Protein AF-0000000067690964 (afdb_homodimer)

Radius of gyration: 31.53 Å; Cα contacts (8 Å, |Δi|>4): 1264; chains: 2; bounding box: 75×97×74 Å

InterPro domains:
  IPR000719 Protein kinase domain [PF00069] (4-280)
  IPR000719 Protein kinase domain [PS50011] (4-281)
  IPR000719 Protein kinase domain [SM00220] (4-281)
  IPR011009 Protein kinase-like domain superfamily [SSF56112] (2-288)
  IPR017441 Protein kinase, ATP binding site [PS00107] (10-33)
  IPR050494 Serine/threonine and dual-specificity kinase [PTHR24058] (2-281)

Organism: Oreochromis niloticus (NCBI:txid8128)

Sequence (774 aa):
MNSYRIISVIGEGTYGTVAKCVKMADRKIVAIKMMKDQDQKDPFKNQELAALQKLKACNSSKYNIVEWYQAFTVCGHLCLEFEFLEKSLLDLLEERFCEPLSLKAIRPIVIQIAVALSHLKSIGTIHADLKLENIMLVKNPQEPYRIKIIDFGLACETSAAEVGSYIQSRPYRSPEIILGLPFTEAIDIWSLGCIAVSLYTGSLLYPGKTEYAMLRYITETQGELPEKMLNCGQETAKYFRREVKNLKCDILMFVEMVKHLLHLDPQKRMTPNQVLDHAFAKLTHLAWMRQSSSYVESCYEHINYLKTKKKETSGHSLHTSRTESPHKPTSDTRQSAQRNFPPSAAERKKLVIPHTLSLSLLFSISPFSILSFHHPPDRSRQMAAPPMNSYRIISVIGEGTYGTVAKCVKMADRKIVAIKMMKDQDQKDPFKNQELAALQKLKACNSSKYNIVEWYQAFTVCGHLCLEFEFLEKSLLDLLEERFCEPLSLKAIRPIVIQIAVALSHLKSIGTIHADLKLENIMLVKNPQEPYRIKIIDFGLACETSAAEVGSYIQSRPYRSPEIILGLPFTEAIDIWSLGCIAVSLYTGSLLYPGKTEYAMLRYITETQGELPEKMLNCGQETAKYFRREVKNLKCDILMFVEMVKHLLHLDPQKRMTPNQVLDHAFAKLTHLAWMRQSSSYVESCYEHINYLKTKKKETSGHSLHTSRTESPHKPTSDTRQSAQRNFPPSAAERKKLVIPHTLSLSLLFSISPFSILSFHHPPDRSRQMAAPP

Nearest PDB structures (foldseek):
  7ncf-assembly1_A  TM=8.180E-01  e=4.319E-29  Homo sapiens
  7o7i-assembly1_A  TM=7.848E-01  e=1.175E-27  Homo sapiens
  8c3q-assembly1_A  TM=8.113E-01  e=1.046E-22  Homo sapiens
  8p04-assembly1_A  TM=7.583E-01  e=5.268E-20  Homo sapiens
  3llt-assembly1_A  TM=7.882E-01  e=1.088E-18  Plasmodium falciparum 3D7

Structure (mmCIF, N/CA/C/O backbone):
data_AF-0000000067690964-model_v1
#
loop_
_entity.id
_entity.type
_entity.pdbx_description
1 polymer 'Protein kinase domain-containing protein'
#
loop_
_atom_site.group_PDB
_atom_site.id
_atom_site.type_symbol
_atom_site.label_atom_id
_atom_site.label_alt_id
_atom_site.label_comp_id
_atom_site.label_asym_id
_atom_site.label_entity_id
_atom_site.label_seq_id
_atom_site.pdbx_PDB_ins_code
_atom_site.Cartn_x
_atom_site.Cartn_y
_atom_site.Cartn_z
_atom_site.occupancy
_atom_site.B_iso_or_equiv
_atom_site.auth_seq_id
_atom_site.auth_comp_id
_atom_site.auth_asym_id
_atom_site.auth_atom_id
_atom_site.pdbx_PDB_model_num
ATOM 1 N N . MET A 1 1 ? 4.125 33.594 41.062 1 49.94 1 MET A N 1
ATOM 2 C CA . MET A 1 1 ? 4.574 32.312 40.531 1 49.94 1 MET A CA 1
ATOM 3 C C . MET A 1 1 ? 3.393 31.469 40.062 1 49.94 1 MET A C 1
ATOM 5 O O . MET A 1 1 ? 2.408 31.312 40.781 1 49.94 1 MET A O 1
ATOM 9 N N . ASN A 1 2 ? 3.164 31.328 38.719 1 68.31 2 ASN A N 1
ATOM 10 C CA . ASN A 1 2 ? 2.023 30.562 38.25 1 68.31 2 ASN A CA 1
ATOM 11 C C . ASN A 1 2 ? 2.057 29.125 38.75 1 68.31 2 ASN A C 1
ATOM 13 O O . ASN A 1 2 ? 3.111 28.484 38.781 1 68.31 2 ASN A O 1
ATOM 17 N N . SER A 1 3 ? 1.023 28.859 39.625 1 81.5 3 SER A N 1
ATOM 18 C CA . SER A 1 3 ? 0.893 27.5 40.156 1 81.5 3 SER A CA 1
ATOM 19 C C . SER A 1 3 ? 0.013 26.625 39.281 1 81.5 3 SER A C 1
ATOM 21 O O . SER A 1 3 ? -1.049 27.062 38.812 1 81.5 3 SER A O 1
ATOM 23 N N . TYR A 1 4 ? 0.639 25.5 38.938 1 89.12 4 TYR A N 1
ATOM 24 C CA . TYR A 1 4 ? -0.062 24.547 38.094 1 89.12 4 TYR A CA 1
ATOM 25 C C . TYR A 1 4 ? -0.188 23.188 38.781 1 89.12 4 TYR A C 1
ATOM 27 O O . TYR A 1 4 ? 0.672 22.797 39.562 1 89.12 4 TYR A O 1
ATOM 35 N N . ARG A 1 5 ? -1.249 22.531 38.625 1 87.38 5 ARG A N 1
ATOM 36 C CA . ARG A 1 5 ? -1.402 21.125 38.969 1 87.38 5 ARG A CA 1
ATOM 37 C C . ARG A 1 5 ? -1.435 20.25 37.719 1 87.38 5 ARG A C 1
ATOM 39 O O . ARG A 1 5 ? -2.232 20.484 36.812 1 87.38 5 ARG A O 1
ATOM 46 N N . ILE A 1 6 ? -0.626 19.281 37.719 1 87.62 6 ILE A N 1
ATOM 47 C CA . ILE A 1 6 ? -0.563 18.375 36.594 1 87.62 6 ILE A CA 1
ATOM 48 C C . ILE A 1 6 ? -1.696 17.344 36.688 1 87.62 6 ILE A C 1
ATOM 50 O O . ILE A 1 6 ? -1.856 16.688 37.688 1 87.62 6 ILE A O 1
ATOM 54 N N . ILE A 1 7 ? -2.469 17.281 35.75 1 88.19 7 ILE A N 1
ATOM 55 C CA . ILE A 1 7 ? -3.553 16.312 35.688 1 88.19 7 ILE A CA 1
ATOM 56 C C . ILE A 1 7 ? -3.049 15.016 35.062 1 88.19 7 ILE A C 1
ATOM 58 O O . ILE A 1 7 ? -3.242 13.93 35.625 1 88.19 7 ILE A O 1
ATOM 62 N N . SER A 1 8 ? -2.367 15.125 33.844 1 87.38 8 SER A N 1
ATOM 63 C CA . SER A 1 8 ? -1.836 13.961 33.156 1 87.38 8 SER A CA 1
ATOM 64 C C . SER A 1 8 ? -0.786 14.359 32.125 1 87.38 8 SER A C 1
ATOM 66 O O . SER A 1 8 ? -0.799 15.484 31.625 1 87.38 8 SER A O 1
ATOM 68 N N . VAL A 1 9 ? 0.035 13.398 31.812 1 87.06 9 VAL A N 1
ATOM 69 C CA . VAL A 1 9 ? 0.976 13.562 30.703 1 87.06 9 VAL A CA 1
ATOM 70 C C . VAL A 1 9 ? 0.317 13.125 29.406 1 87.06 9 VAL A C 1
ATOM 72 O O . VAL A 1 9 ? -0.203 12.008 29.297 1 87.06 9 VAL A O 1
ATOM 75 N N . ILE A 1 10 ? 0.329 14 28.422 1 88.62 10 ILE A N 1
ATOM 76 C CA . ILE A 1 10 ? -0.445 13.695 27.219 1 88.62 10 ILE A CA 1
ATOM 77 C C . ILE A 1 10 ? 0.498 13.469 26.031 1 88.62 10 ILE A C 1
ATOM 79 O O . ILE A 1 10 ? 0.072 13.016 24.969 1 88.62 10 ILE A O 1
ATOM 83 N N . GLY A 1 11 ? 1.713 13.789 26.172 1 86.19 11 GLY A N 1
ATOM 84 C CA . GLY A 1 11 ? 2.67 13.555 25.109 1 86.19 11 GLY A CA 1
ATOM 85 C C . GLY A 1 11 ? 4.109 13.57 25.578 1 86.19 11 GLY A C 1
ATOM 86 O O . GLY A 1 11 ? 4.469 14.344 26.469 1 86.19 11 GLY A O 1
ATOM 87 N N . GLU A 1 12 ? 4.871 12.617 25.016 1 81.5 12 GLU A N 1
ATOM 88 C CA . GLU A 1 12 ? 6.312 12.578 25.25 1 81.5 12 GLU A CA 1
ATOM 89 C C . GLU A 1 12 ? 7.074 12.43 23.938 1 81.5 12 GLU A C 1
ATOM 91 O O . GLU A 1 12 ? 6.746 11.57 23.109 1 81.5 12 GLU A O 1
ATOM 96 N N . GLY A 1 13 ? 7.879 13.406 23.688 1 74.06 13 GLY A N 1
ATOM 97 C CA . GLY A 1 13 ? 8.641 13.32 22.453 1 74.06 13 GLY A CA 1
ATOM 98 C C . GLY A 1 13 ? 10.109 13.672 22.625 1 74.06 13 GLY A C 1
ATOM 99 O O . GLY A 1 13 ? 10.586 13.797 23.75 1 74.06 13 GLY A O 1
ATOM 100 N N . THR A 1 14 ? 10.836 13.758 21.484 1 71.12 14 THR A N 1
ATOM 101 C CA . THR A 1 14 ? 12.266 14.008 21.406 1 71.12 14 THR A CA 1
ATOM 102 C C . THR A 1 14 ? 12.617 15.336 22.078 1 71.12 14 THR A C 1
ATOM 104 O O . THR A 1 14 ? 13.664 15.453 22.719 1 71.12 14 THR A O 1
ATOM 107 N N . TYR A 1 15 ? 11.664 16.234 22.094 1 74.5 15 TYR A N 1
ATOM 108 C CA . TYR A 1 15 ? 12.039 17.594 22.484 1 74.5 15 TYR A CA 1
ATOM 109 C C . TYR A 1 15 ? 11.414 17.969 23.812 1 74.5 15 TYR A C 1
ATOM 111 O O . TYR A 1 15 ? 11.766 19 24.406 1 74.5 15 TYR A O 1
ATOM 119 N N . GLY A 1 16 ? 10.438 17.172 24.266 1 81.5 16 GLY A N 1
ATOM 120 C CA . GLY A 1 16 ? 9.859 17.5 25.547 1 81.5 16 GLY A CA 1
ATOM 121 C C . GLY A 1 16 ? 8.625 16.688 25.875 1 81.5 16 GLY A C 1
ATOM 122 O O . GLY A 1 16 ? 8.297 15.734 25.172 1 81.5 16 GLY A O 1
ATOM 123 N N . THR A 1 17 ? 8.133 17.062 27.031 1 87.88 17 THR A N 1
ATOM 124 C CA . THR A 1 17 ? 6.93 16.406 27.531 1 87.88 17 THR A CA 1
ATOM 125 C C . THR A 1 17 ? 5.777 17.406 27.625 1 87.88 17 THR A C 1
ATOM 127 O O . THR A 1 17 ? 5.973 18.547 28.031 1 87.88 17 THR A O 1
ATOM 130 N N . VAL A 1 18 ? 4.648 16.969 27.203 1 92.19 18 VAL A N 1
ATOM 131 C CA . VAL A 1 18 ? 3.467 17.828 27.281 1 92.19 18 VAL A CA 1
ATOM 132 C C . VAL A 1 18 ? 2.488 17.266 28.312 1 92.19 18 VAL A C 1
ATOM 134 O O . VAL A 1 18 ? 2.213 16.062 28.328 1 92.19 18 VAL A O 1
ATOM 137 N N . ALA A 1 19 ? 1.979 18.156 29.188 1 92 19 ALA A N 1
ATOM 138 C CA . ALA A 1 19 ? 1.049 17.734 30.234 1 92 19 ALA A CA 1
ATOM 139 C C . ALA A 1 19 ? -0.217 18.594 30.203 1 92 19 ALA A C 1
ATOM 141 O O . ALA A 1 19 ? -0.168 19.781 29.891 1 92 19 ALA A O 1
ATOM 142 N N . LYS A 1 20 ? -1.295 17.891 30.5 1 93.5 20 LYS A N 1
ATOM 143 C CA . LYS A 1 20 ? -2.533 18.594 30.844 1 93.5 20 LYS A CA 1
ATOM 144 C C . LYS A 1 20 ? -2.494 19.125 32.281 1 93.5 20 LYS A C 1
ATOM 146 O O . LYS A 1 20 ? -2.258 18.359 33.219 1 93.5 20 LYS A O 1
ATOM 151 N N . CYS A 1 21 ? -2.715 20.438 32.406 1 92.19 21 CYS A N 1
ATOM 152 C CA . CYS A 1 21 ? -2.598 21.047 33.719 1 92.19 21 CYS A CA 1
ATOM 153 C C . CYS A 1 21 ? -3.797 21.953 34 1 92.19 21 CYS A C 1
ATOM 155 O O . CYS A 1 21 ? -4.5 22.375 33.094 1 92.19 21 CYS A O 1
ATOM 157 N N . VAL A 1 22 ? -3.99 22.141 35.25 1 91.88 22 VAL A N 1
ATOM 158 C CA . VAL A 1 22 ? -4.941 23.156 35.719 1 91.88 22 VAL A CA 1
ATOM 159 C C . VAL A 1 22 ? -4.191 24.328 36.344 1 91.88 22 VAL A C 1
ATOM 161 O O . VAL A 1 22 ? -3.326 24.141 37.188 1 91.88 22 VAL A O 1
ATOM 164 N N . LYS A 1 23 ? -4.492 25.484 35.75 1 89.75 23 LYS A N 1
ATOM 165 C CA . LYS A 1 23 ? -3.947 26.688 36.375 1 89.75 23 LYS A CA 1
ATOM 166 C C . LYS A 1 23 ? -4.684 27.031 37.656 1 89.75 23 LYS A C 1
ATOM 168 O O . LYS A 1 23 ? -5.895 27.266 37.656 1 89.75 23 LYS A O 1
ATOM 173 N N . MET A 1 24 ? -3.971 27.188 38.688 1 86.88 24 MET A N 1
ATOM 174 C CA . MET A 1 24 ? -4.59 27.312 40 1 86.88 24 MET A CA 1
ATOM 175 C C . MET A 1 24 ? -5.254 28.672 40.156 1 86.88 24 MET A C 1
ATOM 177 O O . MET A 1 24 ? -6.258 28.797 40.875 1 86.88 24 MET A O 1
ATOM 181 N N . ALA A 1 25 ? -4.688 29.594 39.562 1 86.94 25 ALA A N 1
ATOM 182 C CA . ALA A 1 25 ? -5.176 30.969 39.719 1 86.94 25 ALA A CA 1
ATOM 183 C C . ALA A 1 25 ? -6.602 31.094 39.188 1 86.94 25 ALA A C 1
ATOM 185 O O . ALA A 1 25 ? -7.434 31.766 39.781 1 86.94 25 ALA A O 1
ATOM 186 N N . ASP A 1 26 ? -7.035 30.469 38.062 1 91 26 ASP A N 1
ATOM 187 C CA . ASP A 1 26 ? -8.352 30.641 37.469 1 91 26 ASP A CA 1
ATOM 188 C C . ASP A 1 26 ? -8.984 29.297 37.094 1 91 26 ASP A C 1
ATOM 190 O O . ASP A 1 26 ? -10.062 29.25 36.5 1 91 26 ASP A O 1
ATOM 194 N N . ARG A 1 27 ? -8.32 28.234 37.406 1 90.75 27 ARG A N 1
ATOM 195 C CA . ARG A 1 27 ? -8.805 26.875 37.25 1 90.75 27 ARG A CA 1
ATOM 196 C C . ARG A 1 27 ? -8.953 26.531 35.75 1 90.75 27 ARG A C 1
ATOM 198 O O . ARG A 1 27 ? -9.688 25.609 35.406 1 90.75 27 ARG A O 1
ATOM 205 N N . LYS A 1 28 ? -8.367 27.281 34.969 1 93.88 28 LYS A N 1
ATOM 206 C CA . LYS A 1 28 ? -8.375 27 33.531 1 93.88 28 LYS A CA 1
ATOM 207 C C . LYS A 1 28 ? -7.496 25.797 33.219 1 93.88 28 LYS A C 1
ATOM 209 O O . LYS A 1 28 ? -6.402 25.641 33.781 1 93.88 28 LYS A O 1
ATOM 214 N N . ILE A 1 29 ? -8.023 24.953 32.312 1 94.94 29 ILE A N 1
ATOM 215 C CA . ILE A 1 29 ? -7.238 23.812 31.844 1 94.94 29 ILE A CA 1
ATOM 216 C C . ILE A 1 29 ? -6.309 24.25 30.719 1 94.94 29 ILE A C 1
ATOM 218 O O . ILE A 1 29 ? -6.742 24.891 29.75 1 94.94 29 ILE A O 1
ATOM 222 N N . VAL A 1 30 ? -5.023 23.922 30.922 1 95.62 30 VAL A N 1
ATOM 223 C CA . VAL A 1 30 ? -4.02 24.328 29.938 1 95.62 30 VAL A CA 1
ATOM 224 C C . VAL A 1 30 ? -3.105 23.156 29.609 1 95.62 30 VAL A C 1
ATOM 226 O O . VAL A 1 30 ? -3.121 22.141 30.297 1 95.62 30 VAL A O 1
ATOM 229 N N . ALA A 1 31 ? -2.43 23.25 28.469 1 95.88 31 ALA A N 1
ATOM 230 C CA . ALA A 1 31 ? -1.354 22.328 28.109 1 95.88 31 ALA A CA 1
ATOM 231 C C . ALA A 1 31 ? 0.014 22.969 28.344 1 95.88 31 ALA A C 1
ATOM 233 O O . ALA A 1 31 ? 0.261 24.094 27.906 1 95.88 31 ALA A O 1
ATOM 234 N N . ILE A 1 32 ? 0.903 22.25 29.016 1 93 32 ILE A N 1
ATOM 235 C CA . ILE A 1 32 ? 2.244 22.766 29.281 1 93 32 ILE A CA 1
ATOM 236 C C . ILE A 1 32 ? 3.281 21.828 28.656 1 93 32 ILE A C 1
ATOM 238 O O . ILE A 1 32 ? 3.32 20.641 28.953 1 93 32 ILE A O 1
ATOM 242 N N . LYS A 1 33 ? 4.039 22.359 27.734 1 91.81 33 LYS A N 1
ATOM 243 C CA . LYS A 1 33 ? 5.18 21.656 27.172 1 91.81 33 LYS A CA 1
ATOM 244 C C . LYS A 1 33 ? 6.461 21.969 27.938 1 91.81 33 LYS A C 1
ATOM 246 O O . LYS A 1 33 ? 6.898 23.109 27.984 1 91.81 33 LYS A O 1
ATOM 251 N N . MET A 1 34 ? 7.035 20.953 28.562 1 88.56 34 MET A N 1
ATOM 252 C CA . MET A 1 34 ? 8.312 21.094 29.25 1 88.56 34 MET A CA 1
ATOM 253 C C . MET A 1 34 ? 9.469 20.625 28.359 1 88.56 34 MET A C 1
ATOM 255 O O . MET A 1 34 ? 9.539 19.453 28 1 88.56 34 MET A O 1
ATOM 259 N N . MET A 1 35 ? 10.312 21.5 28.031 1 86.38 35 MET A N 1
ATOM 260 C CA . MET A 1 35 ? 11.414 21.203 27.109 1 86.38 35 MET A CA 1
ATOM 261 C C . MET A 1 35 ? 12.516 20.438 27.844 1 86.38 35 MET A C 1
ATOM 263 O O . MET A 1 35 ? 12.812 20.719 29 1 86.38 35 MET A O 1
ATOM 267 N N . LYS A 1 36 ? 12.977 19.297 27.188 1 76.94 36 LYS A N 1
ATOM 268 C CA . LYS A 1 36 ? 14.07 18.531 27.766 1 76.94 36 LYS A CA 1
ATOM 269 C C . LYS A 1 36 ? 15.367 19.344 27.781 1 76.94 36 LYS A C 1
ATOM 271 O O . LYS A 1 36 ? 15.555 20.234 26.938 1 76.94 36 LYS A O 1
ATOM 276 N N . ASP A 1 37 ? 16.156 19.266 29.047 1 61.53 37 ASP A N 1
ATOM 277 C CA . ASP A 1 37 ? 17.359 20.031 29.406 1 61.53 37 ASP A CA 1
ATOM 278 C C . ASP A 1 37 ? 18.422 19.938 28.328 1 61.53 37 ASP A C 1
ATOM 280 O O . ASP A 1 37 ? 19.625 20 28.625 1 61.53 37 ASP A O 1
ATOM 284 N N . GLN A 1 38 ? 18.188 19.938 27.078 1 54.72 38 GLN A N 1
ATOM 285 C CA . GLN A 1 38 ? 19.547 20.031 26.531 1 54.72 38 GLN A CA 1
ATOM 286 C C . GLN A 1 38 ? 20.156 21.391 26.812 1 54.72 38 GLN A C 1
ATOM 288 O O . GLN A 1 38 ? 19.469 22.328 27.188 1 54.72 38 GLN A O 1
ATOM 293 N N . ASP A 1 39 ? 21.422 21.562 26.578 1 51 39 ASP A N 1
ATOM 294 C CA . ASP A 1 39 ? 22.219 22.766 26.734 1 51 39 ASP A CA 1
ATOM 295 C C . ASP A 1 39 ? 21.469 24 26.234 1 51 39 ASP A C 1
ATOM 297 O O . ASP A 1 39 ? 20.734 23.922 25.25 1 51 39 ASP A O 1
ATOM 301 N N . GLN A 1 40 ? 21.172 25 27.156 1 48.81 40 GLN A N 1
ATOM 302 C CA . GLN A 1 40 ? 20.625 26.312 26.812 1 48.81 40 GLN A CA 1
ATOM 303 C C . GLN A 1 40 ? 20.906 26.656 25.344 1 48.81 40 GLN A C 1
ATOM 305 O O . GLN A 1 40 ? 20.266 27.547 24.781 1 48.81 40 GLN A O 1
ATOM 310 N N . LYS A 1 41 ? 21.922 26.078 24.797 1 49.06 41 LYS A N 1
ATOM 311 C CA . LYS A 1 41 ? 22.422 26.406 23.453 1 49.06 41 LYS A CA 1
ATOM 312 C C . LYS A 1 41 ? 21.719 25.578 22.391 1 49.06 41 LYS A C 1
ATOM 314 O O . LYS A 1 41 ? 22.203 25.484 21.25 1 49.06 41 LYS A O 1
ATOM 319 N N . ASP A 1 42 ? 20.609 25.078 22.781 1 60.28 42 ASP A N 1
ATOM 320 C CA . ASP A 1 42 ? 20 24.203 21.781 1 60.28 42 ASP A CA 1
ATOM 321 C C . ASP A 1 42 ? 19.234 25.016 20.75 1 60.28 42 ASP A C 1
ATOM 323 O O . ASP A 1 42 ? 18.25 25.688 21.078 1 60.28 42 ASP A O 1
ATOM 327 N N . PRO A 1 43 ? 19.734 25.172 19.547 1 61.41 43 PRO A N 1
ATOM 328 C CA . PRO A 1 43 ? 19.172 25.969 18.453 1 61.41 43 PRO A CA 1
ATOM 329 C C . PRO A 1 43 ? 17.688 25.672 18.234 1 61.41 43 PRO A C 1
ATOM 331 O O . PRO A 1 43 ? 16.922 26.562 17.844 1 61.41 43 PRO A O 1
ATOM 334 N N . PHE A 1 44 ? 17.172 24.625 18.719 1 61.47 44 PHE A N 1
ATOM 335 C CA . PHE A 1 44 ? 15.789 24.234 18.453 1 61.47 44 PHE A CA 1
ATOM 336 C C . PHE A 1 44 ? 14.836 24.938 19.406 1 61.47 44 PHE A C 1
ATOM 338 O O . PHE A 1 44 ? 13.742 25.359 19.016 1 61.47 44 PHE A O 1
ATOM 345 N N . LYS A 1 45 ? 15.32 25.141 20.641 1 64.38 45 LYS A N 1
ATOM 346 C CA . LYS A 1 45 ? 14.5 25.828 21.641 1 64.38 45 LYS A CA 1
ATOM 347 C C . LYS A 1 45 ? 14.234 27.266 21.25 1 64.38 45 LYS A C 1
ATOM 349 O O . LYS A 1 45 ? 13.102 27.75 21.344 1 64.38 45 LYS A O 1
ATOM 354 N N . ASN A 1 46 ? 15.242 27.781 20.797 1 74.88 46 ASN A N 1
ATOM 355 C CA . ASN A 1 46 ? 15.156 29.188 20.422 1 74.88 46 ASN A CA 1
ATOM 356 C C . ASN A 1 46 ? 14.312 29.375 19.156 1 74.88 46 ASN A C 1
ATOM 358 O O . ASN A 1 46 ? 13.57 30.359 19.047 1 74.88 46 ASN A O 1
ATOM 362 N N . GLN A 1 47 ? 14.352 28.391 18.391 1 81.44 47 GLN A N 1
ATOM 363 C CA . GLN A 1 47 ? 13.602 28.5 17.141 1 81.44 47 GLN A CA 1
ATOM 364 C C . GLN A 1 47 ? 12.094 28.391 17.406 1 81.44 47 GLN A C 1
ATOM 366 O O . GLN A 1 47 ? 11.305 29.125 16.812 1 81.44 47 GLN A O 1
ATOM 371 N N . GLU A 1 48 ? 11.742 27.516 18.312 1 84.75 48 GLU A N 1
ATOM 372 C CA . GLU A 1 48 ? 10.32 27.375 18.641 1 84.75 48 GLU A CA 1
ATOM 373 C C . GLU A 1 48 ? 9.766 28.641 19.266 1 84.75 48 GLU A C 1
ATOM 375 O O . GLU A 1 48 ? 8.688 29.109 18.906 1 84.75 48 GLU A O 1
ATOM 380 N N . LEU A 1 49 ? 10.547 29.188 20.203 1 85.19 49 LEU A N 1
ATOM 381 C CA . LEU A 1 49 ? 10.117 30.406 20.875 1 85.19 49 LEU A CA 1
ATOM 382 C C . LEU A 1 49 ? 9.992 31.547 19.875 1 85.19 49 LEU A C 1
ATOM 384 O O . LEU A 1 49 ? 9.055 32.344 19.953 1 85.19 49 LEU A O 1
ATOM 388 N N . ALA A 1 50 ? 10.93 31.641 18.984 1 85.44 50 ALA A N 1
ATOM 389 C CA . ALA A 1 50 ? 10.898 32.688 17.969 1 85.44 50 ALA A CA 1
ATOM 390 C C . ALA A 1 50 ? 9.664 32.562 17.094 1 85.44 50 ALA A C 1
ATOM 392 O O . ALA A 1 50 ? 9.008 33.562 16.766 1 85.44 50 ALA A O 1
ATOM 393 N N . ALA A 1 51 ? 9.398 31.344 16.734 1 88.12 51 ALA A N 1
ATOM 394 C CA . ALA A 1 51 ? 8.219 31.109 15.922 1 88.12 51 ALA A CA 1
ATOM 395 C C . ALA A 1 51 ? 6.941 31.484 16.672 1 88.12 51 ALA A C 1
ATOM 397 O O . ALA A 1 51 ? 6.055 32.125 16.109 1 88.12 51 ALA A O 1
ATOM 398 N N . LEU A 1 52 ? 6.898 31.141 17.922 1 89.81 52 LEU A N 1
ATOM 399 C CA . LEU A 1 52 ? 5.719 31.422 18.734 1 89.81 52 LEU A CA 1
ATOM 400 C C . LEU A 1 52 ? 5.531 32.906 18.922 1 89.81 52 LEU A C 1
ATOM 402 O O . LEU A 1 52 ? 4.402 33.406 18.922 1 89.81 52 LEU A O 1
ATOM 406 N N . GLN A 1 53 ? 6.594 33.594 19.094 1 88.88 53 GLN A N 1
ATOM 407 C CA . GLN A 1 53 ? 6.52 35.031 19.25 1 88.88 53 GLN A CA 1
ATOM 408 C C . GLN A 1 53 ? 5.961 35.688 18 1 88.88 53 GLN A C 1
ATOM 410 O O . GLN A 1 53 ? 5.145 36.625 18.078 1 88.88 53 GLN A O 1
ATOM 415 N N . LYS A 1 54 ? 6.352 35.219 16.891 1 88.06 54 LYS A N 1
ATOM 416 C CA . LYS A 1 54 ? 5.844 35.75 15.625 1 88.06 54 LYS A CA 1
ATOM 417 C C . LYS A 1 54 ? 4.348 35.469 15.484 1 88.06 54 LYS A C 1
ATOM 419 O O . LYS A 1 54 ? 3.6 36.344 15.008 1 88.06 54 LYS A O 1
ATOM 424 N N . LEU A 1 55 ? 3.965 34.344 15.953 1 88.38 55 LEU A N 1
ATOM 425 C CA . LEU A 1 55 ? 2.57 33.938 15.82 1 88.38 55 LEU A CA 1
ATOM 426 C C . LEU A 1 55 ? 1.683 34.719 16.797 1 88.38 55 LEU A C 1
ATOM 428 O O . LEU A 1 55 ? 0.541 35.031 16.469 1 88.38 55 LEU A O 1
ATOM 432 N N . LYS A 1 56 ? 2.172 34.938 17.953 1 85.88 56 LYS A N 1
ATOM 433 C CA . LYS A 1 56 ? 1.414 35.656 18.969 1 85.88 56 LYS A CA 1
ATOM 434 C C . LYS A 1 56 ? 1.049 37.062 18.5 1 85.88 56 LYS A C 1
ATOM 436 O O . LYS A 1 56 ? -0.003 37.594 18.859 1 85.88 56 LYS A O 1
ATOM 441 N N . ALA A 1 57 ? 1.915 37.562 17.734 1 82.31 57 ALA A N 1
ATOM 442 C CA . ALA A 1 57 ? 1.684 38.906 17.234 1 82.31 57 ALA A CA 1
ATOM 443 C C . ALA A 1 57 ? 0.475 38.938 16.297 1 82.31 57 ALA A C 1
ATOM 445 O O . ALA A 1 57 ? -0.107 40 16.062 1 82.31 57 ALA A O 1
ATOM 446 N N . CYS A 1 58 ? 0.129 37.75 15.961 1 79.44 58 CYS A N 1
ATOM 447 C CA . CYS A 1 58 ? -1.019 37.594 15.07 1 79.44 58 CYS A CA 1
ATOM 448 C C . CYS A 1 58 ? -2.178 36.906 15.773 1 79.44 58 CYS A C 1
ATOM 450 O O . CYS A 1 58 ? -2.016 36.375 16.875 1 79.44 58 CYS A O 1
ATOM 452 N N . ASN A 1 59 ? -3.438 37.219 15.5 1 80.31 59 ASN A N 1
ATOM 453 C CA . ASN A 1 59 ? -4.574 36.469 16.031 1 80.31 59 ASN A CA 1
ATOM 454 C C . ASN A 1 59 ? -4.5 34.969 15.648 1 80.31 59 ASN A C 1
ATOM 456 O O . ASN A 1 59 ? -4.941 34.594 14.562 1 80.31 59 ASN A O 1
ATOM 460 N N . SER A 1 60 ? -3.98 34.094 16.578 1 84.69 60 SER A N 1
ATOM 461 C CA . SER A 1 60 ? -3.713 32.688 16.281 1 84.69 60 SER A CA 1
ATOM 462 C C . SER A 1 60 ? -4.996 31.938 15.945 1 84.69 60 SER A C 1
ATOM 464 O O . SER A 1 60 ? -5.004 31.078 15.062 1 84.69 60 SER A O 1
ATOM 466 N N . SER A 1 61 ? -6.016 32.281 16.594 1 86.38 61 SER A N 1
ATOM 467 C CA . SER A 1 61 ? -7.285 31.594 16.375 1 86.38 61 SER A CA 1
ATOM 468 C C . SER A 1 61 ? -7.82 31.859 14.961 1 86.38 61 SER A C 1
ATOM 470 O O . SER A 1 61 ? -8.398 30.969 14.344 1 86.38 61 SER A O 1
ATOM 472 N N . LYS A 1 62 ? -7.582 33.062 14.562 1 89.19 62 LYS A N 1
ATOM 473 C CA . LYS A 1 62 ? -8.023 33.438 13.227 1 89.19 62 LYS A CA 1
ATOM 474 C C . LYS A 1 62 ? -7.367 32.562 12.164 1 89.19 62 LYS A C 1
ATOM 476 O O . LYS A 1 62 ? -7.977 32.281 11.125 1 89.19 62 LYS A O 1
ATOM 481 N N . TYR A 1 63 ? -6.223 32.156 12.438 1 94.12 63 TYR A N 1
ATOM 482 C CA . TYR A 1 63 ? -5.469 31.422 11.414 1 94.12 63 TYR A CA 1
ATOM 483 C C . TYR A 1 63 ? -5.355 29.953 11.758 1 94.12 63 TYR A C 1
ATOM 485 O O . TYR A 1 63 ? -4.492 29.234 11.234 1 94.12 63 TYR A O 1
ATOM 493 N N . ASN A 1 64 ? -6.184 29.484 12.633 1 96.06 64 ASN A N 1
ATOM 494 C CA . ASN A 1 64 ? -6.27 28.062 12.984 1 96.06 64 ASN A CA 1
ATOM 495 C C . ASN A 1 64 ? -4.969 27.562 13.594 1 96.06 64 ASN A C 1
ATOM 497 O O . ASN A 1 64 ? -4.512 26.453 13.266 1 96.06 64 ASN A O 1
ATOM 501 N N . ILE A 1 65 ? -4.355 28.375 14.438 1 96.31 65 ILE A N 1
ATOM 502 C CA . ILE A 1 65 ? -3.127 28.031 15.148 1 96.31 65 ILE A CA 1
ATOM 503 C C . ILE A 1 65 ? -3.381 28.047 16.656 1 96.31 65 ILE A C 1
ATOM 505 O O . ILE A 1 65 ? -4.125 28.891 17.156 1 96.31 65 ILE A O 1
ATOM 509 N N . VAL A 1 66 ? -2.814 27.188 17.375 1 96.31 66 VAL A N 1
ATOM 510 C CA . VAL A 1 66 ? -2.994 27.047 18.812 1 96.31 66 VAL A CA 1
ATOM 511 C C . VAL A 1 66 ? -2.613 28.359 19.516 1 96.31 66 VAL A C 1
ATOM 513 O O . VAL A 1 66 ? -1.657 29.031 19.109 1 96.31 66 VAL A O 1
ATOM 516 N N . GLU A 1 67 ? -3.295 28.656 20.531 1 94.62 67 GLU A N 1
ATOM 517 C CA . GLU A 1 67 ? -2.992 29.859 21.297 1 94.62 67 GLU A CA 1
ATOM 518 C C . GLU A 1 67 ? -1.863 29.594 22.297 1 94.62 67 GLU A C 1
ATOM 520 O O . GLU A 1 67 ? -1.956 28.703 23.141 1 94.62 67 GLU A O 1
ATOM 525 N N . TRP A 1 68 ? -0.851 30.359 22.156 1 93.88 68 TRP A N 1
ATOM 526 C CA . TRP A 1 68 ? 0.253 30.359 23.109 1 93.88 68 TRP A CA 1
ATOM 527 C C . TRP A 1 68 ? 0.061 31.453 24.156 1 93.88 68 TRP A C 1
ATOM 529 O O . TRP A 1 68 ? -0.097 32.625 23.812 1 93.88 68 TRP A O 1
ATOM 539 N N . TYR A 1 69 ? 0.125 31.078 25.406 1 92.56 69 TYR A N 1
ATOM 540 C CA . TYR A 1 69 ? -0.177 32.031 26.469 1 92.56 69 TYR A CA 1
ATOM 541 C C . TYR A 1 69 ? 1.1 32.656 27.016 1 92.56 69 TYR A C 1
ATOM 543 O O . TYR A 1 69 ? 1.214 33.875 27.109 1 92.56 69 TYR A O 1
ATOM 551 N N . GLN A 1 70 ? 2.045 31.812 27.391 1 91.19 70 GLN A N 1
ATOM 552 C CA . GLN A 1 70 ? 3.254 32.344 28 1 91.19 70 GLN A CA 1
ATOM 553 C C . GLN A 1 70 ? 4.348 31.297 28.094 1 91.19 70 GLN A C 1
ATOM 555 O O . GLN A 1 70 ? 4.082 30.109 27.906 1 91.19 70 GLN A O 1
ATOM 560 N N . ALA A 1 71 ? 5.559 31.812 28.297 1 90.56 71 ALA A N 1
ATOM 561 C CA . ALA A 1 71 ? 6.719 30.984 28.594 1 90.56 71 ALA A CA 1
ATOM 562 C C . ALA A 1 71 ? 7.258 31.266 29.984 1 90.56 71 ALA A C 1
ATOM 564 O O . ALA A 1 71 ? 7.219 32.406 30.453 1 90.56 71 ALA A O 1
ATOM 565 N N . PHE A 1 72 ? 7.711 30.203 30.688 1 86.5 72 PHE A N 1
ATOM 566 C CA . PHE A 1 72 ? 8.344 30.375 32 1 86.5 72 PHE A CA 1
ATOM 567 C C . PHE A 1 72 ? 9.336 29.234 32.25 1 86.5 72 PHE A C 1
ATOM 569 O O . PHE A 1 72 ? 9.375 28.25 31.516 1 86.5 72 PHE A O 1
ATOM 576 N N . THR A 1 73 ? 10.164 29.438 33.219 1 84.12 73 THR A N 1
ATOM 577 C CA . THR A 1 73 ? 11.18 28.438 33.531 1 84.12 73 THR A CA 1
ATOM 578 C C . THR A 1 73 ? 10.891 27.797 34.906 1 84.12 73 THR A C 1
ATOM 580 O O . THR A 1 73 ? 10.523 28.5 35.844 1 84.12 73 THR A O 1
ATOM 583 N N . VAL A 1 74 ? 10.891 26.5 34.938 1 79.31 74 VAL A N 1
ATOM 584 C CA . VAL A 1 74 ? 10.766 25.734 36.188 1 79.31 74 VAL A CA 1
ATOM 585 C C . VAL A 1 74 ? 11.969 24.812 36.344 1 79.31 74 VAL A C 1
ATOM 587 O O . VAL A 1 74 ? 12.234 23.969 35.5 1 79.31 74 VAL A O 1
ATOM 590 N N . CYS A 1 75 ? 12.727 25.031 37.469 1 77.81 75 CYS A N 1
ATOM 591 C CA . CYS A 1 75 ? 13.898 24.203 37.75 1 77.81 75 CYS A CA 1
ATOM 592 C C . CYS A 1 75 ? 14.828 24.125 36.562 1 77.81 75 CYS A C 1
ATOM 594 O O . CYS A 1 75 ? 15.289 23.047 36.188 1 77.81 75 CYS A O 1
ATOM 596 N N . GLY A 1 76 ? 14.961 25.188 35.781 1 77.75 76 GLY A N 1
ATOM 597 C CA . GLY A 1 76 ? 15.906 25.281 34.688 1 77.75 76 GLY A CA 1
ATOM 598 C C . GLY A 1 76 ? 15.32 24.828 33.344 1 77.75 76 GLY A C 1
ATOM 599 O O . GLY A 1 76 ? 15.977 24.922 32.312 1 77.75 76 GLY A O 1
ATOM 600 N N . HIS A 1 77 ? 14.125 24.328 33.438 1 82.44 77 HIS A N 1
ATOM 601 C CA . HIS A 1 77 ? 13.5 23.859 32.188 1 82.44 77 HIS A CA 1
ATOM 602 C C . HIS A 1 77 ? 12.539 24.906 31.641 1 82.44 77 HIS A C 1
ATOM 604 O O . HIS A 1 77 ? 11.727 25.469 32.375 1 82.44 77 HIS A O 1
ATOM 610 N N . LEU A 1 78 ? 12.68 25.172 30.375 1 85.56 78 LEU A N 1
ATOM 611 C CA . LEU A 1 78 ? 11.742 26.062 29.703 1 85.56 78 LEU A CA 1
ATOM 612 C C . LEU A 1 78 ? 10.383 25.391 29.531 1 85.56 78 LEU A C 1
ATOM 614 O O . LEU A 1 78 ? 10.312 24.234 29.094 1 85.56 78 LEU A O 1
ATOM 618 N N . CYS A 1 79 ? 9.352 26.078 29.984 1 89.25 79 CYS A N 1
ATOM 619 C CA . CYS A 1 79 ? 7.98 25.594 29.875 1 89.25 79 CYS A CA 1
ATOM 620 C C . CYS A 1 79 ? 7.148 26.531 29 1 89.25 79 CYS A C 1
ATOM 622 O O . CYS A 1 79 ? 7.242 27.75 29.125 1 89.25 79 CYS A O 1
ATOM 624 N N . LEU A 1 80 ? 6.406 25.984 28.094 1 92.19 80 LEU A N 1
ATOM 625 C CA . LEU A 1 80 ? 5.508 26.734 27.234 1 92.19 80 LEU A CA 1
ATOM 626 C C . LEU A 1 80 ? 4.051 26.391 27.531 1 92.19 80 LEU A C 1
ATOM 628 O O . LEU A 1 80 ? 3.662 25.219 27.531 1 92.19 80 LEU A O 1
ATOM 632 N N . GLU A 1 81 ? 3.275 27.422 27.812 1 92.19 81 GLU A N 1
ATOM 633 C CA . GLU A 1 81 ? 1.865 27.25 28.156 1 92.19 81 GLU A CA 1
ATOM 634 C C . GLU A 1 81 ? 0.971 27.531 26.953 1 92.19 81 GLU A C 1
ATOM 636 O O . GLU A 1 81 ? 1.057 28.594 26.328 1 92.19 81 GLU A O 1
ATOM 641 N N . PHE A 1 82 ? 0.059 26.516 26.656 1 95.31 82 PHE A N 1
ATOM 642 C CA . PHE A 1 82 ? -0.853 26.625 25.531 1 95.31 82 PHE A CA 1
ATOM 643 C C . PHE A 1 82 ? -2.289 26.359 25.953 1 95.31 82 PHE A C 1
ATOM 645 O O . PHE A 1 82 ? -2.525 25.812 27.047 1 95.31 82 PHE A O 1
ATOM 652 N N . GLU A 1 83 ? -3.275 26.828 25.078 1 95.5 83 GLU A N 1
ATOM 653 C CA . GLU A 1 83 ? -4.629 26.297 25.219 1 95.5 83 GLU A CA 1
ATOM 654 C C . GLU A 1 83 ? -4.633 24.766 25.141 1 95.5 83 GLU A C 1
ATOM 656 O O . GLU A 1 83 ? -3.826 24.188 24.422 1 95.5 83 GLU A O 1
ATOM 661 N N . PHE A 1 84 ? -5.504 24.234 25.891 1 95.75 84 PHE A N 1
ATOM 662 C CA . PHE A 1 84 ? -5.609 22.781 25.859 1 95.75 84 PHE A CA 1
ATOM 663 C C . PHE A 1 84 ? -6.602 22.328 24.812 1 95.75 84 PHE A C 1
ATOM 665 O O . PHE A 1 84 ? -7.738 22.797 24.766 1 95.75 84 PHE A O 1
ATOM 672 N N . LEU A 1 85 ? -6.156 21.438 23.875 1 95.25 85 LEU A N 1
ATOM 673 C CA . LEU A 1 85 ? -6.973 20.797 22.859 1 95.25 85 LEU A CA 1
ATOM 674 C C . LEU A 1 85 ? -6.973 19.281 23.047 1 95.25 85 LEU A C 1
ATOM 676 O O . LEU A 1 85 ? -5.914 18.672 23.188 1 95.25 85 LEU A O 1
ATOM 680 N N . GLU A 1 86 ? -7.992 18.656 22.969 1 90.88 86 GLU A N 1
ATOM 681 C CA . GLU A 1 86 ? -8.141 17.312 23.516 1 90.88 86 GLU A CA 1
ATOM 682 C C . GLU A 1 86 ? -7.812 16.25 22.469 1 90.88 86 GLU A C 1
ATOM 684 O O . GLU A 1 86 ? -7.129 15.273 22.766 1 90.88 86 GLU A O 1
ATOM 689 N N . LYS A 1 87 ? -8.289 16.438 21.25 1 95.12 87 LYS A N 1
ATOM 690 C CA . LYS A 1 87 ? -8.234 15.336 20.297 1 95.12 87 LYS A CA 1
ATOM 691 C C . LYS A 1 87 ? -7.539 15.758 19 1 95.12 87 LYS A C 1
ATOM 693 O O . LYS A 1 87 ? -7.871 16.797 18.422 1 95.12 87 LYS A O 1
ATOM 698 N N . SER A 1 88 ? -6.559 14.945 18.625 1 96.25 88 SER A N 1
ATOM 699 C CA . SER A 1 88 ? -5.91 15.164 17.344 1 96.25 88 SER A CA 1
ATOM 700 C C . SER A 1 88 ? -6.66 14.445 16.219 1 96.25 88 SER A C 1
ATOM 702 O O . SER A 1 88 ? -7.562 13.648 16.469 1 96.25 88 SER A O 1
ATOM 704 N N . LEU A 1 89 ? -6.297 14.773 14.953 1 96.81 89 LEU A N 1
ATOM 705 C CA . LEU A 1 89 ? -6.855 14.047 13.812 1 96.81 89 LEU A CA 1
ATOM 706 C C . LEU A 1 89 ? -6.457 12.578 13.859 1 96.81 89 LEU A C 1
ATOM 708 O O . LEU A 1 89 ? -7.215 11.711 13.414 1 96.81 89 LEU A O 1
ATOM 712 N N . LEU A 1 90 ? -5.262 12.32 14.359 1 94.38 90 LEU A N 1
ATOM 713 C CA . LEU A 1 90 ? -4.883 10.922 14.523 1 94.38 90 LEU A CA 1
ATOM 714 C C . LEU A 1 90 ? -5.816 10.211 15.5 1 94.38 90 LEU A C 1
ATOM 716 O O . LEU A 1 90 ? -6.27 9.102 15.234 1 94.38 90 LEU A O 1
ATOM 720 N N . ASP A 1 91 ? -6.102 10.828 16.609 1 93.81 91 ASP A N 1
ATOM 721 C CA . ASP A 1 91 ? -7.051 10.289 17.578 1 93.81 91 ASP A CA 1
ATOM 722 C C . ASP A 1 91 ? -8.406 10.016 16.938 1 93.81 91 ASP A C 1
ATOM 724 O O . ASP A 1 91 ? -9.031 8.984 17.188 1 93.81 91 ASP A O 1
ATOM 728 N N . LEU A 1 92 ? -8.828 10.969 16.172 1 93.06 92 LEU A N 1
ATOM 729 C CA . LEU A 1 92 ? -10.109 10.836 15.477 1 93.06 92 LEU A CA 1
ATOM 730 C C . LEU A 1 92 ? -10.125 9.578 14.609 1 93.06 92 LEU A C 1
ATOM 732 O O . LEU A 1 92 ? -11.07 8.797 14.664 1 93.06 92 LEU A O 1
ATOM 736 N N . LEU A 1 93 ? -9.086 9.43 13.773 1 88.38 93 LEU A N 1
ATOM 737 C CA . LEU A 1 93 ? -9 8.273 12.898 1 88.38 93 LEU A CA 1
ATOM 738 C C . LEU A 1 93 ? -9 6.977 13.703 1 88.38 93 LEU A C 1
ATOM 740 O O . LEU A 1 93 ? -9.672 6.012 13.336 1 88.38 93 LEU A O 1
ATOM 744 N N . GLU A 1 94 ? -8.234 6.984 14.75 1 86.38 94 GLU A N 1
ATOM 745 C CA . GLU A 1 94 ? -8.148 5.797 15.586 1 86.38 94 GLU A CA 1
ATOM 746 C C . GLU A 1 94 ? -9.5 5.461 16.219 1 86.38 94 GLU A C 1
ATOM 748 O O . GLU A 1 94 ? -9.875 4.293 16.297 1 86.38 94 GLU A O 1
ATOM 753 N N . GLU A 1 95 ? -10.148 6.414 16.656 1 87.94 95 GLU A N 1
ATOM 754 C CA . GLU A 1 95 ? -11.469 6.223 17.25 1 87.94 95 GLU A CA 1
ATOM 755 C C . GLU A 1 95 ? -12.445 5.637 16.234 1 87.94 95 GLU A C 1
ATOM 757 O O . GLU A 1 95 ? -13.391 4.934 16.594 1 87.94 95 GLU A O 1
ATOM 762 N N . ARG A 1 96 ? -12.195 5.957 14.984 1 81.5 96 ARG A N 1
ATOM 763 C CA . ARG A 1 96 ? -13.055 5.48 13.898 1 81.5 96 ARG A CA 1
ATOM 764 C C . ARG A 1 96 ? -12.539 4.16 13.336 1 81.5 96 ARG A C 1
ATOM 766 O O . ARG A 1 96 ? -12.922 3.758 12.234 1 81.5 96 ARG A O 1
ATOM 773 N N . PHE A 1 97 ? -11.539 3.623 14.008 1 77.12 97 PHE A N 1
ATOM 774 C CA . PHE A 1 97 ? -10.945 2.357 13.594 1 77.12 97 PHE A CA 1
ATOM 775 C C . PHE A 1 97 ? -10.367 2.467 12.188 1 77.12 97 PHE A C 1
ATOM 777 O O . PHE A 1 97 ? -10.516 1.551 11.375 1 77.12 97 PHE A O 1
ATOM 784 N N . CYS A 1 98 ? -9.93 3.674 11.898 1 74.44 98 CYS A N 1
ATOM 785 C CA . CYS A 1 98 ? -9.219 3.963 10.656 1 74.44 98 CYS A CA 1
ATOM 786 C C . CYS A 1 98 ? -10.156 3.863 9.453 1 74.44 98 CYS A C 1
ATOM 788 O O . CYS A 1 98 ? -9.719 3.545 8.344 1 74.44 98 CYS A O 1
ATOM 790 N N . GLU A 1 99 ? -11.367 4.082 9.758 1 73.81 99 GLU A N 1
ATOM 791 C CA . GLU A 1 99 ? -12.312 4.227 8.656 1 73.81 99 GLU A CA 1
ATOM 792 C C . GLU A 1 99 ? -12.133 5.566 7.945 1 73.81 99 GLU A C 1
ATOM 794 O O . GLU A 1 99 ? -11.898 6.59 8.594 1 73.81 99 GLU A O 1
ATOM 799 N N . PRO A 1 100 ? -12.266 5.543 6.664 1 77.12 100 PRO A N 1
ATOM 800 C CA . PRO A 1 100 ? -12.109 6.77 5.879 1 77.12 100 PRO A CA 1
ATOM 801 C C . PRO A 1 100 ? -13.125 7.848 6.25 1 77.12 100 PRO A C 1
ATOM 803 O O . PRO A 1 100 ? -14.242 7.527 6.676 1 77.12 100 PRO A O 1
ATOM 806 N N . LEU A 1 101 ? -12.75 9.094 6.199 1 85.5 101 LEU A N 1
ATOM 807 C CA . LEU A 1 101 ? -13.656 10.227 6.34 1 85.5 101 LEU A CA 1
ATOM 808 C C . LEU A 1 101 ? -14.258 10.609 4.992 1 85.5 101 LEU A C 1
ATOM 810 O O . LEU A 1 101 ? -13.664 10.359 3.945 1 85.5 101 LEU A O 1
ATOM 814 N N . SER A 1 102 ? -15.43 11.156 5.004 1 85.12 102 SER A N 1
ATOM 815 C CA . SER A 1 102 ? -16.062 11.672 3.791 1 85.12 102 SER A CA 1
ATOM 816 C C . SER A 1 102 ? -15.359 12.945 3.311 1 85.12 102 SER A C 1
ATOM 818 O O . SER A 1 102 ? -14.727 13.648 4.102 1 85.12 102 SER A O 1
ATOM 820 N N . LEU A 1 103 ? -15.484 13.305 2.057 1 89.19 103 LEU A N 1
ATOM 821 C CA . LEU A 1 103 ? -14.906 14.531 1.517 1 89.19 103 LEU A CA 1
ATOM 822 C C . LEU A 1 103 ? -15.547 15.758 2.152 1 89.19 103 LEU A C 1
ATOM 824 O O . LEU A 1 103 ? -14.898 16.797 2.293 1 89.19 103 LEU A O 1
ATOM 828 N N . LYS A 1 104 ? -16.781 15.633 2.566 1 89.62 104 LYS A N 1
ATOM 829 C CA . LYS A 1 104 ? -17.453 16.703 3.293 1 89.62 104 LYS A CA 1
ATOM 830 C C . LYS A 1 104 ? -16.719 17.031 4.586 1 89.62 104 LYS A C 1
ATOM 832 O O . LYS A 1 104 ? -16.609 18.203 4.965 1 89.62 104 LYS A O 1
ATOM 837 N N . ALA A 1 105 ? -16.219 16.047 5.199 1 93.31 105 ALA A N 1
ATOM 838 C CA . ALA A 1 105 ? -15.477 16.219 6.445 1 93.31 105 ALA A CA 1
ATOM 839 C C . ALA A 1 105 ? -14.039 16.656 6.176 1 93.31 105 ALA A C 1
ATOM 841 O O . ALA A 1 105 ? -13.484 17.469 6.91 1 93.31 105 ALA A O 1
ATOM 842 N N . ILE A 1 106 ? -13.461 16.188 5.145 1 94.94 106 ILE A N 1
ATOM 843 C CA . ILE A 1 106 ? -12.062 16.422 4.828 1 94.94 106 ILE A CA 1
ATOM 844 C C . ILE A 1 106 ? -11.883 17.859 4.324 1 94.94 106 ILE A C 1
ATOM 846 O O . ILE A 1 106 ? -10.883 18.516 4.645 1 94.94 106 ILE A O 1
ATOM 850 N N . ARG A 1 107 ? -12.789 18.312 3.607 1 95.38 107 ARG A N 1
ATOM 851 C CA . ARG A 1 107 ? -12.695 19.594 2.898 1 95.38 107 ARG A CA 1
ATOM 852 C C . ARG A 1 107 ? -12.445 20.734 3.869 1 95.38 107 ARG A C 1
ATOM 854 O O . ARG A 1 107 ? -11.484 21.5 3.711 1 95.38 107 ARG A O 1
ATOM 861 N N . PRO A 1 108 ? -13.281 20.844 4.871 1 96.44 108 PRO A N 1
ATOM 862 C CA . PRO A 1 108 ? -13.016 21.953 5.801 1 96.44 108 PRO A CA 1
ATOM 863 C C . PRO A 1 108 ? -11.664 21.828 6.5 1 96.44 108 PRO A C 1
ATOM 865 O O . PRO A 1 108 ? -11.039 22.844 6.824 1 96.44 108 PRO A O 1
ATOM 868 N N . ILE A 1 109 ? -11.195 20.656 6.777 1 96.88 109 ILE A N 1
ATOM 869 C CA . ILE A 1 109 ? -9.898 20.438 7.406 1 96.88 109 ILE A CA 1
ATOM 870 C C . ILE A 1 109 ? -8.789 20.953 6.496 1 96.88 109 ILE A C 1
ATOM 872 O O . ILE A 1 109 ? -7.926 21.719 6.93 1 96.88 109 ILE A O 1
ATOM 876 N N . VAL A 1 110 ? -8.852 20.594 5.258 1 96.94 110 VAL A N 1
ATOM 877 C CA . VAL A 1 110 ? -7.855 21 4.273 1 96.94 110 VAL A CA 1
ATOM 878 C C . VAL A 1 110 ? -7.84 22.516 4.141 1 96.94 110 VAL A C 1
ATOM 880 O O . VAL A 1 110 ? -6.77 23.141 4.117 1 96.94 110 VAL A O 1
ATOM 883 N N . ILE A 1 111 ? -9.008 23.109 4.094 1 96.12 111 ILE A N 1
ATOM 884 C CA . ILE A 1 111 ? -9.133 24.547 3.951 1 96.12 111 ILE A CA 1
ATOM 885 C C . ILE A 1 111 ? -8.492 25.25 5.152 1 96.12 111 ILE A C 1
ATOM 887 O O . ILE A 1 111 ? -7.707 26.188 4.988 1 96.12 111 ILE A O 1
ATOM 891 N N . GLN A 1 112 ? -8.805 24.797 6.277 1 96.94 112 GLN A N 1
ATOM 892 C CA . GLN A 1 112 ? -8.289 25.422 7.492 1 96.94 112 GLN A CA 1
ATOM 893 C C . GLN A 1 112 ? -6.773 25.281 7.586 1 96.94 112 GLN A C 1
ATOM 895 O O . GLN A 1 112 ? -6.082 26.219 7.996 1 96.94 112 GLN A O 1
ATOM 900 N N . ILE A 1 113 ? -6.246 24.156 7.246 1 97.94 113 ILE A N 1
ATOM 901 C CA . ILE A 1 113 ? -4.797 23.984 7.227 1 97.94 113 ILE A CA 1
ATOM 902 C C . ILE A 1 113 ? -4.172 24.938 6.211 1 97.94 113 ILE A C 1
ATOM 904 O O . ILE A 1 113 ? -3.148 25.562 6.488 1 97.94 113 ILE A O 1
ATOM 908 N N . ALA A 1 114 ? -4.797 25.031 5.07 1 96.62 114 ALA A N 1
ATOM 909 C CA . ALA A 1 114 ? -4.277 25.906 4.023 1 96.62 114 ALA A CA 1
ATOM 910 C C . ALA A 1 114 ? -4.262 27.359 4.48 1 96.62 114 ALA A C 1
ATOM 912 O O . ALA A 1 114 ? -3.334 28.109 4.164 1 96.62 114 ALA A O 1
ATOM 913 N N . VAL A 1 115 ? -5.266 27.75 5.191 1 96.19 115 VAL A N 1
ATOM 914 C CA . VAL A 1 115 ? -5.312 29.109 5.75 1 96.19 115 VAL A CA 1
ATOM 915 C C . VAL A 1 115 ? -4.133 29.312 6.695 1 96.19 115 VAL A C 1
ATOM 917 O O . VAL A 1 115 ? -3.445 30.328 6.625 1 96.19 115 VAL A O 1
ATOM 920 N N . ALA A 1 116 ? -3.93 28.375 7.516 1 97.19 116 ALA A N 1
ATOM 921 C CA . ALA A 1 116 ? -2.809 28.453 8.445 1 97.19 116 ALA A CA 1
ATOM 922 C C . ALA A 1 116 ? -1.48 28.547 7.703 1 97.19 116 ALA A C 1
ATOM 924 O O . ALA A 1 116 ? -0.628 29.375 8.031 1 97.19 116 ALA A O 1
ATOM 925 N N . LEU A 1 117 ? -1.346 27.719 6.73 1 97 117 LEU A N 1
ATOM 926 C CA . LEU A 1 117 ? -0.101 27.688 5.973 1 97 117 LEU A CA 1
ATOM 927 C C . LEU A 1 117 ? 0.103 28.984 5.203 1 97 117 LEU A C 1
ATOM 929 O O . LEU A 1 117 ? 1.236 29.438 5.035 1 97 117 LEU A O 1
ATOM 933 N N . SER A 1 118 ? -0.963 29.516 4.699 1 95.94 118 SER A N 1
ATOM 934 C CA . SER A 1 118 ? -0.876 30.812 4.027 1 95.94 118 SER A CA 1
ATOM 935 C C . SER A 1 118 ? -0.371 31.891 4.977 1 95.94 118 SER A C 1
ATOM 937 O O . SER A 1 118 ? 0.466 32.719 4.598 1 95.94 118 SER A O 1
ATOM 939 N N . HIS A 1 119 ? -0.879 31.875 6.141 1 95 119 HIS A N 1
ATOM 940 C CA . HIS A 1 119 ? -0.424 32.844 7.145 1 95 119 HIS A CA 1
ATOM 941 C C . HIS A 1 119 ? 1.047 32.625 7.484 1 95 119 HIS A C 1
ATOM 943 O O . HIS A 1 119 ? 1.826 33.562 7.527 1 95 119 HIS A O 1
ATOM 949 N N . LEU A 1 120 ? 1.434 31.422 7.75 1 95.44 120 LEU A N 1
ATOM 950 C CA . LEU A 1 120 ? 2.824 31.109 8.062 1 95.44 120 LEU A CA 1
ATOM 951 C C . LEU A 1 120 ? 3.752 31.594 6.949 1 95.44 120 LEU A C 1
ATOM 953 O O . LEU A 1 120 ? 4.809 32.156 7.223 1 95.44 120 LEU A O 1
ATOM 957 N N . LYS A 1 121 ? 3.338 31.297 5.773 1 93.06 121 LYS A N 1
ATOM 958 C CA . LYS A 1 121 ? 4.125 31.75 4.633 1 93.06 121 LYS A CA 1
ATOM 959 C C . LYS A 1 121 ? 4.285 33.25 4.645 1 93.06 121 LYS A C 1
ATOM 961 O O . LYS A 1 121 ? 5.375 33.781 4.379 1 93.06 121 LYS A O 1
ATOM 966 N N . SER A 1 122 ? 3.248 34 4.945 1 93.44 122 SER A N 1
ATOM 967 C CA . SER A 1 122 ? 3.25 35.469 4.922 1 93.44 122 SER A CA 1
ATOM 968 C C . SER A 1 122 ? 4.211 36.031 5.961 1 93.44 122 SER A C 1
ATOM 970 O O . SER A 1 122 ? 4.746 37.125 5.781 1 93.44 122 SER A O 1
ATOM 972 N N . ILE A 1 123 ? 4.461 35.281 6.984 1 92.06 123 ILE A N 1
ATOM 973 C CA . ILE A 1 123 ? 5.34 35.812 8.031 1 92.06 123 ILE A CA 1
ATOM 974 C C . ILE A 1 123 ? 6.699 35.125 7.945 1 92.06 123 ILE A C 1
ATOM 976 O O . ILE A 1 123 ? 7.516 35.219 8.859 1 92.06 123 ILE A O 1
ATOM 980 N N . GLY A 1 124 ? 6.871 34.281 6.941 1 92.44 124 GLY A N 1
ATOM 981 C CA . GLY A 1 124 ? 8.164 33.688 6.664 1 92.44 124 GLY A CA 1
ATOM 982 C C . GLY A 1 124 ? 8.508 32.562 7.605 1 92.44 124 GLY A C 1
ATOM 983 O O . GLY A 1 124 ? 9.648 32.406 8.039 1 92.44 124 GLY A O 1
ATOM 984 N N . THR A 1 125 ? 7.547 31.766 7.98 1 93.31 125 THR A N 1
ATOM 985 C CA . THR A 1 125 ? 7.75 30.656 8.906 1 93.31 125 THR A CA 1
ATOM 986 C C . THR A 1 125 ? 7.34 29.328 8.266 1 93.31 125 THR A C 1
ATOM 988 O O . THR A 1 125 ? 6.301 29.25 7.613 1 93.31 125 THR A O 1
ATOM 991 N N . ILE A 1 126 ? 8.125 28.359 8.367 1 94.56 126 ILE A N 1
ATOM 992 C CA . ILE A 1 126 ? 7.828 26.984 7.957 1 94.56 126 ILE A CA 1
ATOM 993 C C . ILE A 1 126 ? 7.508 26.141 9.188 1 94.56 126 ILE A C 1
ATOM 995 O O . ILE A 1 126 ? 8.242 26.172 10.18 1 94.56 126 ILE A O 1
ATOM 999 N N . HIS A 1 127 ? 6.434 25.422 9.219 1 95.81 127 HIS A N 1
ATOM 1000 C CA . HIS A 1 127 ? 6.07 24.594 10.367 1 95.81 127 HIS A CA 1
ATOM 1001 C C . HIS A 1 127 ? 7.027 23.422 10.523 1 95.81 127 HIS A C 1
ATOM 1003 O O . HIS A 1 127 ? 7.543 23.172 11.617 1 95.81 127 HIS A O 1
ATOM 1009 N N . ALA A 1 128 ? 7.227 22.625 9.398 1 95.25 128 ALA A N 1
ATOM 1010 C CA . ALA A 1 128 ? 8.273 21.625 9.219 1 95.25 128 ALA A CA 1
ATOM 1011 C C . ALA A 1 128 ? 7.934 20.328 9.953 1 95.25 128 ALA A C 1
ATOM 1013 O O . ALA A 1 128 ? 8.727 19.391 9.969 1 95.25 128 ALA A O 1
ATOM 1014 N N . ASP A 1 129 ? 6.766 20.219 10.523 1 94.31 129 ASP A N 1
ATOM 1015 C CA . ASP A 1 129 ? 6.367 18.953 11.141 1 94.31 129 ASP A CA 1
ATOM 1016 C C . ASP A 1 129 ? 4.848 18.797 11.133 1 94.31 129 ASP A C 1
ATOM 1018 O O . ASP A 1 129 ? 4.258 18.406 12.148 1 94.31 129 ASP A O 1
ATOM 1022 N N . LEU A 1 130 ? 4.199 19.172 10.109 1 96.56 130 LEU A N 1
ATOM 1023 C CA . LEU A 1 130 ? 2.762 19 9.938 1 96.56 130 LEU A CA 1
ATOM 1024 C C . LEU A 1 130 ? 2.414 17.531 9.773 1 96.56 130 LEU A C 1
ATOM 1026 O O . LEU A 1 130 ? 2.998 16.828 8.938 1 96.56 130 LEU A O 1
ATOM 1030 N N . LYS A 1 131 ? 1.519 17.031 10.586 1 95.81 131 LYS A N 1
ATOM 1031 C CA . LYS A 1 131 ? 1.078 15.641 10.617 1 95.81 131 LYS A CA 1
ATOM 1032 C C . LYS A 1 131 ? -0.251 15.5 11.352 1 95.81 131 LYS A C 1
ATOM 1034 O O . LYS A 1 131 ? -0.733 16.453 11.961 1 95.81 131 LYS A O 1
ATOM 1039 N N . LEU A 1 132 ? -0.86 14.312 11.289 1 96.56 132 LEU A N 1
ATOM 1040 C CA . LEU A 1 132 ? -2.17 14.07 11.883 1 96.56 132 LEU A CA 1
ATOM 1041 C C . LEU A 1 132 ? -2.145 14.352 13.383 1 96.56 132 LEU A C 1
ATOM 1043 O O . LEU A 1 132 ? -3.109 14.891 13.938 1 96.56 132 LEU A O 1
ATOM 1047 N N . GLU A 1 133 ? -0.999 14.078 14.047 1 94.94 133 GLU A N 1
ATOM 1048 C CA . GLU A 1 133 ? -0.84 14.242 15.492 1 94.94 133 GLU A CA 1
ATOM 1049 C C . GLU A 1 133 ? -0.821 15.719 15.875 1 94.94 133 GLU A C 1
ATOM 1051 O O . GLU A 1 133 ? -1.143 16.078 17.016 1 94.94 133 GLU A O 1
ATOM 1056 N N . ASN A 1 134 ? -0.483 16.562 14.938 1 96.31 134 ASN A N 1
ATOM 1057 C CA . ASN A 1 134 ? -0.282 17.984 15.25 1 96.31 134 ASN A CA 1
ATOM 1058 C C . ASN A 1 134 ? -1.441 18.828 14.742 1 96.31 134 ASN A C 1
ATOM 1060 O O . ASN A 1 134 ? -1.321 20.062 14.648 1 96.31 134 ASN A O 1
ATOM 1064 N N . ILE A 1 135 ? -2.477 18.219 14.336 1 98.19 135 ILE A N 1
ATOM 1065 C CA . ILE A 1 135 ? -3.727 18.875 13.992 1 98.19 135 ILE A CA 1
ATOM 1066 C C . ILE A 1 135 ? -4.816 18.469 14.984 1 98.19 135 ILE A C 1
ATOM 1068 O O . ILE A 1 135 ? -5.25 17.312 15 1 98.19 135 ILE A O 1
ATOM 1072 N N . MET A 1 136 ? -5.297 19.453 15.719 1 97.62 136 MET A N 1
ATOM 1073 C CA . MET A 1 136 ? -6.211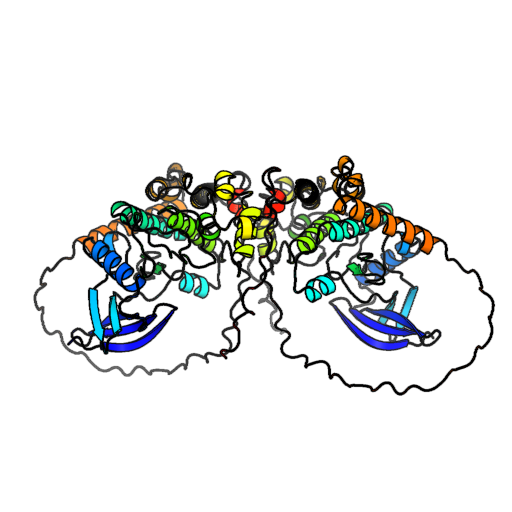 19.188 16.828 1 97.62 136 MET A CA 1
ATOM 1074 C C . MET A 1 136 ? -7.625 19.641 16.484 1 97.62 136 MET A C 1
ATOM 1076 O O . MET A 1 136 ? -7.809 20.703 15.867 1 97.62 136 MET A O 1
ATOM 1080 N N . LEU A 1 137 ? -8.555 18.891 16.938 1 96.62 137 LEU A N 1
ATOM 1081 C CA . LEU A 1 137 ? -9.953 19.297 16.828 1 96.62 137 LEU A CA 1
ATOM 1082 C C . LEU A 1 137 ? -10.312 20.297 17.922 1 96.62 137 LEU A C 1
ATOM 1084 O O . LEU A 1 137 ? -9.797 20.219 19.047 1 96.62 137 LEU A O 1
ATOM 1088 N N . VAL A 1 138 ? -11.141 21.219 17.578 1 95.44 138 VAL A N 1
ATOM 1089 C CA . VAL A 1 138 ? -11.594 22.25 18.516 1 95.44 138 VAL A CA 1
ATOM 1090 C C . VAL A 1 138 ? -13.078 22.047 18.812 1 95.44 138 VAL A C 1
ATOM 1092 O O . VAL A 1 138 ? -13.914 22.094 17.906 1 95.44 138 VAL A O 1
ATOM 1095 N N . LYS A 1 139 ? -13.477 21.828 20.078 1 91.62 139 LYS A N 1
ATOM 1096 C CA . LYS A 1 139 ? -14.852 21.719 20.562 1 91.62 139 LYS A CA 1
ATOM 1097 C C . LYS A 1 139 ? -15.633 20.688 19.75 1 91.62 139 LYS A C 1
ATOM 1099 O O . LYS A 1 139 ? -16.734 20.969 19.281 1 91.62 139 LYS A O 1
ATOM 1104 N N . ASN A 1 140 ? -15.016 19.625 19.469 1 86.25 140 ASN A N 1
ATOM 1105 C CA . ASN A 1 140 ? -15.672 18.531 18.781 1 86.25 140 ASN A CA 1
ATOM 1106 C C . ASN A 1 140 ? -16.562 17.719 19.734 1 86.25 140 ASN A C 1
ATOM 1108 O O . ASN A 1 140 ? -16.141 17.375 20.828 1 86.25 140 ASN A O 1
ATOM 1112 N N . PRO A 1 141 ? -17.844 17.562 19.422 1 85.75 141 PRO A N 1
ATOM 1113 C CA . PRO A 1 141 ? -18.438 17.609 18.078 1 85.75 141 PRO A CA 1
ATOM 1114 C C . PRO A 1 141 ? -19.281 18.859 17.844 1 85.75 141 PRO A C 1
ATOM 1116 O O . PRO A 1 141 ? -19.922 19 16.812 1 85.75 141 PRO A O 1
ATOM 1119 N N . GLN A 1 142 ? -19.297 19.75 18.797 1 85.94 142 GLN A N 1
ATOM 1120 C CA . GLN A 1 142 ? -20.109 20.953 18.656 1 85.94 142 GLN A CA 1
ATOM 1121 C C . GLN A 1 142 ? -19.719 21.75 17.422 1 85.94 142 GLN A C 1
ATOM 1123 O O . GLN A 1 142 ? -20.562 22.359 16.766 1 85.94 142 GLN A O 1
ATOM 1128 N N . GLU A 1 143 ? -18.469 21.828 17.156 1 90.31 143 GLU A N 1
ATOM 1129 C CA . GLU A 1 143 ? -17.922 22.438 15.945 1 90.31 143 GLU A CA 1
ATOM 1130 C C . GLU A 1 143 ? -17.172 21.406 15.094 1 90.31 143 GLU A C 1
ATOM 1132 O O . GLU A 1 143 ? -15.938 21.375 15.086 1 90.31 143 GLU A O 1
ATOM 1137 N N . PRO A 1 144 ? -17.953 20.75 14.32 1 90.75 144 PRO A N 1
ATOM 1138 C CA . PRO A 1 144 ? -17.375 19.594 13.625 1 90.75 144 PRO A CA 1
ATOM 1139 C C . PRO A 1 144 ? -16.25 19.969 12.672 1 90.75 144 PRO A C 1
ATOM 1141 O O . PRO A 1 144 ? -16.422 20.844 11.828 1 90.75 144 PRO A O 1
ATOM 1144 N N . TYR A 1 145 ? -15.125 19.391 12.844 1 93.94 145 TYR A N 1
ATOM 1145 C CA . TYR A 1 145 ? -13.953 19.406 11.969 1 93.94 145 TYR A CA 1
ATOM 1146 C C . TYR A 1 145 ? -13.305 20.781 11.961 1 93.94 145 TYR A C 1
ATOM 1148 O O . TYR A 1 145 ? -12.594 21.141 11.023 1 93.94 145 TYR A O 1
ATOM 1156 N N . ARG A 1 146 ? -13.68 21.625 13.016 1 95.56 146 ARG A N 1
ATOM 1157 C CA . ARG A 1 146 ? -12.828 22.781 13.266 1 95.56 146 ARG A CA 1
ATOM 1158 C C . ARG A 1 146 ? -11.477 22.359 13.836 1 95.56 146 ARG A C 1
ATOM 1160 O O . ARG A 1 146 ? -11.414 21.5 14.719 1 95.56 146 ARG A O 1
ATOM 1167 N N . ILE A 1 147 ? -10.406 22.953 13.297 1 97.38 147 ILE A N 1
ATOM 1168 C CA . ILE A 1 147 ? -9.117 22.422 13.711 1 97.38 147 ILE A CA 1
ATOM 1169 C C . ILE A 1 147 ? -8.172 23.578 14.047 1 97.38 147 ILE A C 1
ATOM 1171 O O . ILE A 1 147 ? -8.422 24.719 13.68 1 97.38 147 ILE A O 1
ATOM 1175 N N . LYS A 1 148 ? -7.129 23.312 14.781 1 97.44 148 LYS A N 1
ATOM 1176 C CA . LYS A 1 148 ? -5.969 24.172 15 1 97.44 148 LYS A CA 1
ATOM 1177 C C . LYS A 1 148 ? -4.668 23.375 14.883 1 97.44 148 LYS A C 1
ATOM 1179 O O . LYS A 1 148 ? -4.598 22.219 15.297 1 97.44 148 LYS A O 1
ATOM 1184 N N . ILE A 1 149 ? -3.684 24.016 14.344 1 97.81 149 ILE A N 1
ATOM 1185 C CA . ILE A 1 149 ? -2.361 23.422 14.211 1 97.81 149 ILE A CA 1
ATOM 1186 C C . ILE A 1 149 ? -1.555 23.672 15.484 1 97.81 149 ILE A C 1
ATOM 1188 O O . ILE A 1 149 ? -1.577 24.766 16.047 1 97.81 149 ILE A O 1
ATOM 1192 N N . ILE A 1 150 ? -0.85 22.625 15.961 1 95.56 150 ILE A N 1
ATOM 1193 C CA . ILE A 1 150 ? -0.031 22.766 17.156 1 95.56 150 ILE A CA 1
ATOM 1194 C C . ILE A 1 150 ? 1.405 22.344 16.859 1 95.56 150 ILE A C 1
ATOM 1196 O O . ILE A 1 150 ? 1.711 21.922 15.742 1 95.56 150 ILE A O 1
ATOM 1200 N N . ASP A 1 151 ? 2.314 22.5 17.828 1 92.19 151 ASP A N 1
ATOM 1201 C CA . ASP A 1 151 ? 3.684 22 17.891 1 92.19 151 ASP A CA 1
ATOM 1202 C C . ASP A 1 151 ? 4.559 22.656 16.828 1 92.19 151 ASP A C 1
ATOM 1204 O O . ASP A 1 151 ? 4.809 22.078 15.773 1 92.19 151 ASP A O 1
ATOM 1208 N N . PHE A 1 152 ? 5.09 23.75 17.188 1 92.44 152 PHE A N 1
ATOM 1209 C CA . PHE A 1 152 ? 6.004 24.5 16.328 1 92.44 152 PHE A CA 1
ATOM 1210 C C . PHE A 1 152 ? 7.453 24.266 16.75 1 92.44 152 PHE A C 1
ATOM 1212 O O . PHE A 1 152 ? 8.297 25.156 16.625 1 92.44 152 PHE A O 1
ATOM 1219 N N . GLY A 1 153 ? 7.711 23.109 17.281 1 88.38 153 GLY A N 1
ATOM 1220 C CA . GLY A 1 153 ? 9.023 22.734 17.781 1 88.38 153 GLY A CA 1
ATOM 1221 C C . GLY A 1 153 ? 10.086 22.703 16.703 1 88.38 153 GLY A C 1
ATOM 1222 O O . GLY A 1 153 ? 11.258 22.984 16.953 1 88.38 153 GLY A O 1
ATOM 1223 N N . LEU A 1 154 ? 9.727 22.391 15.508 1 89.12 154 LEU A N 1
ATOM 1224 C CA . LEU A 1 154 ? 10.688 22.266 14.414 1 89.12 154 LEU A CA 1
ATOM 1225 C C . LEU A 1 154 ? 10.531 23.422 13.43 1 89.12 154 LEU A C 1
ATOM 1227 O O . LEU A 1 154 ? 11.148 23.422 12.359 1 89.12 154 LEU A O 1
ATOM 1231 N N . ALA A 1 155 ? 9.703 24.344 13.812 1 91.62 155 ALA A N 1
ATOM 1232 C CA . ALA A 1 155 ? 9.469 25.484 12.922 1 91.62 155 ALA A CA 1
ATOM 1233 C C . ALA A 1 155 ? 10.758 26.266 12.695 1 91.62 155 ALA A C 1
ATOM 1235 O O . ALA A 1 155 ? 11.609 26.359 13.586 1 91.62 155 ALA A O 1
ATOM 1236 N N . CYS A 1 156 ? 10.906 26.812 11.5 1 89 156 CYS A N 1
ATOM 1237 C CA . CYS A 1 156 ? 12.086 27.609 11.195 1 89 156 CYS A CA 1
ATOM 1238 C C . CYS A 1 156 ? 11.742 28.719 10.203 1 89 156 CYS A C 1
ATOM 1240 O O . CYS A 1 156 ? 10.719 28.656 9.523 1 89 156 CYS A O 1
ATOM 1242 N N . GLU A 1 157 ? 12.562 29.625 10.219 1 89.12 157 GLU A N 1
ATOM 1243 C CA . GLU A 1 157 ? 12.43 30.703 9.234 1 89.12 157 GLU A CA 1
ATOM 1244 C C . GLU A 1 157 ? 12.852 30.234 7.844 1 89.12 157 GLU A C 1
ATOM 1246 O O . GLU A 1 157 ? 13.82 29.484 7.703 1 89.12 157 GLU A O 1
ATOM 1251 N N . THR A 1 158 ? 12.109 30.688 6.91 1 85.88 158 THR A N 1
ATOM 1252 C CA . THR A 1 158 ? 12.414 30.312 5.535 1 85.88 158 THR A CA 1
ATOM 1253 C C . THR A 1 158 ? 13.875 30.625 5.199 1 85.88 158 THR A C 1
ATOM 1255 O O . THR A 1 158 ? 14.539 29.844 4.52 1 85.88 158 THR A O 1
ATOM 1258 N N . SER A 1 159 ? 14.344 31.703 5.676 1 79.5 159 SER A N 1
ATOM 1259 C CA . SER A 1 159 ? 15.703 32.156 5.402 1 79.5 159 SER A CA 1
ATOM 1260 C C . SER A 1 159 ? 16.719 31.281 6.133 1 79.5 159 SER A C 1
ATOM 1262 O O . SER A 1 159 ? 17.891 31.234 5.754 1 79.5 159 SER A O 1
ATOM 1264 N N . ALA A 1 160 ? 16.266 30.547 7.164 1 72.31 160 ALA A N 1
ATOM 1265 C CA . ALA A 1 160 ? 17.172 29.766 8 1 72.31 160 ALA A CA 1
ATOM 1266 C C . ALA A 1 160 ? 17.078 28.281 7.688 1 72.31 160 ALA A C 1
ATOM 1268 O O . ALA A 1 160 ? 17.672 27.453 8.383 1 72.31 160 ALA A O 1
ATOM 1269 N N . ALA A 1 161 ? 16.344 28.047 6.668 1 78.94 161 ALA A N 1
ATOM 1270 C CA . ALA A 1 161 ? 16.172 26.641 6.309 1 78.94 161 ALA A CA 1
ATOM 1271 C C . ALA A 1 161 ? 17.484 26.016 5.887 1 78.94 161 ALA A C 1
ATOM 1273 O O . ALA A 1 161 ? 18.172 26.531 4.988 1 78.94 161 ALA A O 1
ATOM 1274 N N . GLU A 1 162 ? 17.891 24.969 6.645 1 81.19 162 GLU A N 1
ATOM 1275 C CA . GLU A 1 162 ? 19.188 24.344 6.41 1 81.19 162 GLU A CA 1
ATOM 1276 C C . GLU A 1 162 ? 19.047 22.969 5.789 1 81.19 162 GLU A C 1
ATOM 1278 O O . GLU A 1 162 ? 18.219 22.156 6.238 1 81.19 162 GLU A O 1
ATOM 1283 N N . VAL A 1 163 ? 19.875 22.844 4.867 1 80.12 163 VAL A N 1
ATOM 1284 C CA . VAL A 1 163 ? 19.938 21.531 4.215 1 80.12 163 VAL A CA 1
ATOM 1285 C C . VAL A 1 163 ? 20.391 20.484 5.223 1 80.12 163 VAL A C 1
ATOM 1287 O O . VAL A 1 163 ? 21.297 20.719 6.027 1 80.12 163 VAL A O 1
ATOM 1290 N N . GLY A 1 164 ? 19.75 19.375 5.191 1 73.12 164 GLY A N 1
ATOM 1291 C CA . GLY A 1 164 ? 20.156 18.266 6.035 1 73.12 164 GLY A CA 1
ATOM 1292 C C . GLY A 1 164 ? 19.484 18.266 7.395 1 73.12 164 GLY A C 1
ATOM 1293 O O . GLY A 1 164 ? 19.766 17.422 8.234 1 73.12 164 GLY A O 1
ATOM 1294 N N . SER A 1 165 ? 18.641 19.203 7.633 1 74.25 165 SER A N 1
ATOM 1295 C CA . SER A 1 165 ? 17.891 19.25 8.883 1 74.25 165 SER A CA 1
ATOM 1296 C C . SER A 1 165 ? 17 18.016 9.039 1 74.25 165 SER A C 1
ATOM 1298 O O . SER A 1 165 ? 16.516 17.469 8.047 1 74.25 165 SER A O 1
ATOM 1300 N N . TYR A 1 166 ? 16.969 17.547 10.258 1 75.69 166 TYR A N 1
ATOM 1301 C CA . TYR A 1 166 ? 16.062 16.438 10.555 1 75.69 166 TYR A CA 1
ATOM 1302 C C . TYR A 1 166 ? 14.664 16.953 10.891 1 75.69 166 TYR A C 1
ATOM 1304 O O . TYR A 1 166 ? 14.352 17.203 12.055 1 75.69 166 TYR A O 1
ATOM 1312 N N . ILE A 1 167 ? 13.969 17.156 9.828 1 87.69 167 ILE A N 1
ATOM 1313 C CA . ILE A 1 167 ? 12.633 17.703 9.992 1 87.69 167 ILE A CA 1
ATOM 1314 C C . ILE A 1 167 ? 11.602 16.781 9.352 1 87.69 167 ILE A C 1
ATOM 1316 O O . ILE A 1 167 ? 11.961 15.852 8.625 1 87.69 167 ILE A O 1
ATOM 1320 N N . GLN A 1 168 ? 10.305 17.031 9.688 1 90.56 168 GLN A N 1
ATOM 1321 C CA . GLN A 1 168 ? 9.164 16.234 9.258 1 90.56 168 GLN A CA 1
ATOM 1322 C C . GLN A 1 168 ? 9.258 14.805 9.805 1 90.56 168 GLN A C 1
ATOM 1324 O O . GLN A 1 168 ? 10.336 14.211 9.82 1 90.56 168 GLN A O 1
ATOM 1329 N N . SER A 1 169 ? 8.219 14.367 10.289 1 90.44 169 SER A N 1
ATOM 1330 C CA . SER A 1 169 ? 8.141 12.961 10.664 1 90.44 169 SER A CA 1
ATOM 1331 C C . SER A 1 169 ? 8.273 12.055 9.445 1 90.44 169 SER A C 1
ATOM 1333 O O . SER A 1 169 ? 7.844 12.414 8.344 1 90.44 169 SER A O 1
ATOM 1335 N N . ARG A 1 170 ? 8.742 10.938 9.523 1 86.44 170 ARG A N 1
ATOM 1336 C CA . ARG A 1 170 ? 9.148 10.047 8.438 1 86.44 170 ARG A CA 1
ATOM 1337 C C . ARG A 1 170 ? 8.008 9.836 7.449 1 86.44 170 ARG A C 1
ATOM 1339 O O . ARG A 1 170 ? 8.156 10.102 6.254 1 86.44 170 ARG A O 1
ATOM 1346 N N . PRO A 1 171 ? 6.844 9.5 7.879 1 87.5 171 PRO A N 1
ATOM 1347 C CA . PRO A 1 171 ? 5.801 9.219 6.891 1 87.5 171 PRO A CA 1
ATOM 1348 C C . PRO A 1 171 ? 5.375 10.461 6.113 1 87.5 171 PRO A C 1
ATOM 1350 O O . PRO A 1 171 ? 4.68 10.352 5.098 1 87.5 171 PRO A O 1
ATOM 1353 N N . TYR A 1 172 ? 5.859 11.641 6.602 1 92.44 172 TYR A N 1
ATOM 1354 C CA . TYR A 1 172 ? 5.441 12.891 5.98 1 92.44 172 TYR A CA 1
ATOM 1355 C C . TYR A 1 172 ? 6.617 13.594 5.312 1 92.44 172 TYR A C 1
ATOM 1357 O O . TYR A 1 172 ? 6.484 14.719 4.82 1 92.44 172 TYR A O 1
ATOM 1365 N N . ARG A 1 173 ? 7.73 12.977 5.301 1 91.81 173 ARG A N 1
ATOM 1366 C CA . ARG A 1 173 ? 8.93 13.617 4.77 1 91.81 173 ARG A CA 1
ATOM 1367 C C . ARG A 1 173 ? 8.852 13.742 3.25 1 91.81 173 ARG A C 1
ATOM 1369 O O . ARG A 1 173 ? 8.57 12.766 2.557 1 91.81 173 ARG A O 1
ATOM 1376 N N . SER A 1 174 ? 9.094 14.875 2.799 1 92.88 174 SER A N 1
ATOM 1377 C CA . SER A 1 174 ? 9.07 15.148 1.365 1 92.88 174 SER A CA 1
ATOM 1378 C C . SER A 1 174 ? 10.359 14.68 0.695 1 92.88 174 SER A C 1
ATOM 1380 O O . SER A 1 174 ? 11.391 14.547 1.351 1 92.88 174 SER A O 1
ATOM 1382 N N . PRO A 1 175 ? 10.289 14.422 -0.606 1 89.62 175 PRO A N 1
ATOM 1383 C CA . PRO A 1 175 ? 11.469 13.898 -1.299 1 89.62 175 PRO A CA 1
ATOM 1384 C C . PRO A 1 175 ? 12.672 14.836 -1.199 1 89.62 175 PRO A C 1
ATOM 1386 O O . PRO A 1 175 ? 13.812 14.375 -1.096 1 89.62 175 PRO A O 1
ATOM 1389 N N . GLU A 1 176 ? 12.5 16.141 -1.19 1 92.12 176 GLU A N 1
ATOM 1390 C CA . GLU A 1 176 ? 13.625 17.062 -1.136 1 92.12 176 GLU A CA 1
ATOM 1391 C C . GLU A 1 176 ? 14.328 17 0.216 1 92.12 176 GLU A C 1
ATOM 1393 O O . GLU A 1 176 ? 15.547 17.188 0.298 1 92.12 176 GLU A O 1
ATOM 1398 N N . ILE A 1 177 ? 13.555 16.766 1.238 1 92.81 177 ILE A N 1
ATOM 1399 C CA . ILE A 1 177 ? 14.172 16.609 2.555 1 92.81 177 ILE A CA 1
ATOM 1400 C C . ILE A 1 177 ? 14.984 15.328 2.604 1 92.81 177 ILE A C 1
ATOM 1402 O O . ILE A 1 177 ? 16.125 15.32 3.092 1 92.81 177 ILE A O 1
ATOM 1406 N N . ILE A 1 178 ? 14.438 14.258 2.09 1 88.94 178 ILE A N 1
ATOM 1407 C CA . ILE A 1 178 ? 15.109 12.961 2.094 1 88.94 178 ILE A CA 1
ATOM 1408 C C . ILE A 1 178 ? 16.406 13.047 1.292 1 88.94 178 ILE A C 1
ATOM 1410 O O . ILE A 1 178 ? 17.422 12.484 1.692 1 88.94 178 ILE A O 1
ATOM 1414 N N . LEU A 1 179 ? 16.359 13.773 0.236 1 88 179 LEU A N 1
ATOM 1415 C CA . LEU A 1 179 ? 17.5 13.859 -0.67 1 88 179 LEU A CA 1
ATOM 1416 C C . LEU A 1 179 ? 18.516 14.891 -0.181 1 88 179 LEU A C 1
ATOM 1418 O O . LEU A 1 179 ? 19.594 15.039 -0.765 1 88 179 LEU A O 1
ATOM 1422 N N . GLY A 1 180 ? 18.203 15.641 0.844 1 91.25 180 GLY A N 1
ATOM 1423 C CA . GLY A 1 180 ? 19.109 16.656 1.359 1 91.25 180 GLY A CA 1
ATOM 1424 C C . GLY A 1 180 ? 19.188 17.891 0.474 1 91.25 180 GLY A C 1
ATOM 1425 O O . GLY A 1 180 ? 20.266 18.406 0.229 1 91.25 180 GLY A O 1
ATOM 1426 N N . LEU A 1 181 ? 18.109 18.25 -0.053 1 90.06 181 LEU A N 1
ATOM 1427 C CA . LEU A 1 181 ? 18.016 19.469 -0.86 1 90.06 181 LEU A CA 1
ATOM 1428 C C . LEU A 1 181 ? 17.547 20.641 -0.013 1 90.06 181 LEU A C 1
ATOM 1430 O O . LEU A 1 181 ? 17 20.453 1.072 1 90.06 181 LEU A O 1
ATOM 1434 N N . PRO A 1 182 ? 17.859 21.875 -0.489 1 90.06 182 PRO A N 1
ATOM 1435 C CA . PRO A 1 182 ? 17.203 23.016 0.152 1 90.06 182 PRO A CA 1
ATOM 1436 C C . PRO A 1 182 ? 15.68 22.906 0.105 1 90.06 182 PRO A C 1
ATOM 1438 O O . PRO A 1 182 ? 15.125 22.312 -0.817 1 90.06 182 PRO A O 1
ATOM 1441 N N . PHE A 1 183 ? 15.086 23.453 1.113 1 92.56 183 PHE A N 1
ATOM 1442 C CA . PHE A 1 183 ? 13.633 23.328 1.158 1 92.56 183 PHE A CA 1
ATOM 1443 C C . PHE A 1 183 ? 12.969 24.656 1.467 1 92.56 183 PHE A C 1
ATOM 1445 O O . PHE A 1 183 ? 13.641 25.609 1.904 1 92.56 183 PHE A O 1
ATOM 1452 N N . THR A 1 184 ? 11.75 24.766 1.14 1 92.81 184 THR A N 1
ATOM 1453 C CA . THR A 1 184 ? 10.875 25.906 1.394 1 92.81 184 THR A CA 1
ATOM 1454 C C . THR A 1 184 ? 9.586 25.453 2.076 1 92.81 184 THR A C 1
ATOM 1456 O O . THR A 1 184 ? 9.484 24.312 2.533 1 92.81 184 THR A O 1
ATOM 1459 N N . GLU A 1 185 ? 8.641 26.375 2.158 1 94.25 185 GLU A N 1
ATOM 1460 C CA . GLU A 1 185 ? 7.352 26.078 2.773 1 94.25 185 GLU A CA 1
ATOM 1461 C C . GLU A 1 185 ? 6.609 24.984 2.004 1 94.25 185 GLU A C 1
ATOM 1463 O O . GLU A 1 185 ? 5.629 24.438 2.5 1 94.25 185 GLU A O 1
ATOM 1468 N N . ALA A 1 186 ? 7.133 24.609 0.866 1 94.31 186 ALA A N 1
ATOM 1469 C CA . ALA A 1 186 ? 6.531 23.562 0.036 1 94.31 186 ALA A CA 1
ATOM 1470 C C . ALA A 1 186 ? 6.496 22.234 0.77 1 94.31 186 ALA A C 1
ATOM 1472 O O . ALA A 1 186 ? 5.695 21.359 0.439 1 94.31 186 ALA A O 1
ATOM 1473 N N . ILE A 1 187 ? 7.383 22.031 1.781 1 95.31 187 ILE A N 1
ATOM 1474 C CA . ILE A 1 187 ? 7.402 20.766 2.514 1 95.31 187 ILE A CA 1
ATOM 1475 C C . ILE A 1 187 ? 6.137 20.641 3.355 1 95.31 187 ILE A C 1
ATOM 1477 O O . ILE A 1 187 ? 5.641 19.547 3.58 1 95.31 187 ILE A O 1
ATOM 1481 N N . ASP A 1 188 ? 5.609 21.781 3.799 1 97 188 ASP A N 1
ATOM 1482 C CA . ASP A 1 188 ? 4.359 21.766 4.551 1 97 188 ASP A CA 1
ATOM 1483 C C . ASP A 1 188 ? 3.176 21.422 3.646 1 97 188 ASP A C 1
ATOM 1485 O O . ASP A 1 188 ? 2.219 20.781 4.082 1 97 188 ASP A O 1
ATOM 1489 N N . ILE A 1 189 ? 3.258 21.812 2.412 1 96.25 189 ILE A N 1
ATOM 1490 C CA . ILE A 1 189 ? 2.234 21.484 1.424 1 96.25 189 ILE A CA 1
ATOM 1491 C C . ILE A 1 189 ? 2.248 19.984 1.141 1 96.25 189 ILE A C 1
ATOM 1493 O O . ILE A 1 189 ? 1.192 19.359 1.018 1 96.25 189 ILE A O 1
ATOM 1497 N N . TRP A 1 190 ? 3.439 19.484 1.034 1 94.44 190 TRP A N 1
ATOM 1498 C CA . TRP A 1 190 ? 3.572 18.031 0.899 1 94.44 190 TRP A CA 1
ATOM 1499 C C . TRP A 1 190 ? 2.883 17.312 2.053 1 94.44 190 TRP A C 1
ATOM 1501 O O . TRP A 1 190 ? 2.105 16.375 1.835 1 94.44 190 TRP A O 1
ATOM 1511 N N . SER A 1 191 ? 3.154 17.75 3.258 1 96.81 191 SER A N 1
ATOM 1512 C CA . SER A 1 191 ? 2.543 17.156 4.441 1 96.81 191 SER A CA 1
ATOM 1513 C C . SER A 1 191 ? 1.022 17.25 4.391 1 96.81 191 SER A C 1
ATOM 1515 O O . SER A 1 191 ? 0.319 16.312 4.785 1 96.81 191 SER A O 1
ATOM 1517 N N . LEU A 1 192 ? 0.549 18.391 3.938 1 97.19 192 LEU A N 1
ATOM 1518 C CA . LEU A 1 192 ? -0.891 18.562 3.787 1 97.19 192 LEU A CA 1
ATOM 1519 C C . LEU A 1 192 ? -1.475 17.516 2.854 1 97.19 192 LEU A C 1
ATOM 1521 O O . LEU A 1 192 ? -2.535 16.953 3.131 1 97.19 192 LEU A O 1
ATOM 1525 N N . GLY A 1 193 ? -0.806 17.328 1.729 1 94.44 193 GLY A N 1
ATOM 1526 C CA . GLY A 1 193 ? -1.239 16.266 0.829 1 94.44 193 GLY A CA 1
ATOM 1527 C C . GLY A 1 193 ? -1.299 14.906 1.493 1 94.44 193 GLY A C 1
ATOM 1528 O O . GLY A 1 193 ? -2.279 14.172 1.335 1 94.44 193 GLY A O 1
ATOM 1529 N N . CYS A 1 194 ? -0.28 14.57 2.252 1 91.75 194 CYS A N 1
ATOM 1530 C CA . CYS A 1 194 ? -0.228 13.305 2.971 1 91.75 194 CYS A CA 1
ATOM 1531 C C . CYS A 1 194 ? -1.382 13.188 3.961 1 91.75 194 CYS A C 1
ATOM 1533 O O . CYS A 1 194 ? -2.02 12.141 4.059 1 91.75 194 CYS A O 1
ATOM 1535 N N . ILE A 1 195 ? -1.636 14.219 4.66 1 94.94 195 ILE A N 1
ATOM 1536 C CA . ILE A 1 195 ? -2.707 14.25 5.648 1 94.94 195 ILE A CA 1
ATOM 1537 C C . ILE A 1 195 ? -4.051 14.023 4.961 1 94.94 195 ILE A C 1
ATOM 1539 O O . ILE A 1 195 ? -4.848 13.188 5.398 1 94.94 195 ILE A O 1
ATOM 1543 N N . ALA A 1 196 ? -4.293 14.742 3.891 1 93.62 196 ALA A N 1
ATOM 1544 C CA . ALA A 1 196 ? -5.562 14.641 3.172 1 93.62 196 ALA A CA 1
ATOM 1545 C C . ALA A 1 196 ? -5.82 13.211 2.711 1 93.62 196 ALA A C 1
ATOM 1547 O O . ALA A 1 196 ? -6.918 12.68 2.898 1 93.62 196 ALA A O 1
ATOM 1548 N N . VAL A 1 197 ? -4.828 12.617 2.199 1 87.75 197 VAL A N 1
ATOM 1549 C CA . VAL A 1 197 ? -4.969 11.258 1.696 1 87.75 197 VAL A CA 1
ATOM 1550 C C . VAL A 1 197 ? -5.184 10.297 2.861 1 87.75 197 VAL A C 1
ATOM 1552 O O . VAL A 1 197 ? -5.996 9.375 2.773 1 87.75 197 VAL A O 1
ATOM 1555 N N . SER A 1 198 ? -4.445 10.492 3.895 1 88.31 198 SER A N 1
ATOM 1556 C CA . SER A 1 198 ? -4.59 9.633 5.066 1 88.31 198 SER A CA 1
ATOM 1557 C C . SER A 1 198 ? -6.012 9.688 5.621 1 88.31 198 SER A C 1
ATOM 1559 O O . SER A 1 198 ? -6.566 8.664 6.02 1 88.31 198 SER A O 1
ATOM 1561 N N . LEU A 1 199 ? -6.562 10.836 5.672 1 89.5 199 LEU A N 1
ATOM 1562 C CA . LEU A 1 199 ? -7.93 10.992 6.152 1 89.5 199 LEU A CA 1
ATOM 1563 C C . LEU A 1 199 ? -8.914 10.297 5.223 1 89.5 199 LEU A C 1
ATOM 1565 O O . LEU A 1 199 ? -9.906 9.719 5.68 1 89.5 199 LEU A O 1
ATOM 1569 N N . TYR A 1 200 ? -8.672 10.375 3.973 1 83.44 200 TYR A N 1
ATOM 1570 C CA . TYR A 1 200 ? -9.57 9.828 2.963 1 83.44 200 TYR A CA 1
ATOM 1571 C C . TYR A 1 200 ? -9.484 8.305 2.932 1 83.44 200 TYR A C 1
ATOM 1573 O O . TYR A 1 200 ? -10.492 7.629 2.695 1 83.44 200 TYR A O 1
ATOM 1581 N N . THR A 1 201 ? -8.289 7.809 3.174 1 75.56 201 THR A N 1
ATOM 1582 C CA . THR A 1 201 ? -8.094 6.371 3.043 1 75.56 201 THR A CA 1
ATOM 1583 C C . THR A 1 201 ? -8.156 5.691 4.406 1 75.56 201 THR A C 1
ATOM 1585 O O . THR A 1 201 ? -8.367 4.48 4.492 1 75.56 201 THR A O 1
ATOM 1588 N N . GLY A 1 202 ? -7.836 6.504 5.406 1 78.38 202 GLY A N 1
ATOM 1589 C CA . GLY A 1 202 ? -7.77 5.938 6.746 1 78.38 202 GLY A CA 1
ATOM 1590 C C . GLY A 1 202 ? -6.41 5.352 7.078 1 78.38 202 GLY A C 1
ATOM 1591 O O . GLY A 1 202 ? -6.238 4.727 8.125 1 78.38 202 GLY A O 1
ATOM 1592 N N . SER A 1 203 ? -5.449 5.555 6.207 1 74.44 203 SER A N 1
ATOM 1593 C CA . SER A 1 203 ? -4.105 5.023 6.395 1 74.44 203 SER A CA 1
ATOM 1594 C C . SER A 1 203 ? -3.047 5.996 5.887 1 74.44 203 SER A C 1
ATOM 1596 O O . SER A 1 203 ? -3.338 6.855 5.051 1 74.44 203 SER A O 1
ATOM 1598 N N . LEU A 1 204 ? -1.855 5.762 6.445 1 81.38 204 LEU A N 1
ATOM 1599 C CA . LEU A 1 204 ? -0.755 6.609 5.996 1 81.38 204 LEU A CA 1
ATOM 1600 C C . LEU A 1 204 ? -0.474 6.391 4.516 1 81.38 204 LEU A C 1
ATOM 1602 O O . LEU A 1 204 ? -0.513 5.258 4.031 1 81.38 204 LEU A O 1
ATOM 1606 N N . LEU A 1 205 ? -0.177 7.484 3.879 1 78.81 205 LEU A N 1
ATOM 1607 C CA . LEU A 1 205 ? 0.125 7.406 2.453 1 78.81 205 LEU A CA 1
ATOM 1608 C C . LEU A 1 205 ? 1.471 6.727 2.221 1 78.81 205 LEU A C 1
ATOM 1610 O O . LEU A 1 205 ? 1.586 5.848 1.363 1 78.81 205 LEU A O 1
ATOM 1614 N N . TYR A 1 206 ? 2.52 7.168 3 1 77.81 206 TYR A N 1
ATOM 1615 C CA . TYR A 1 206 ? 3.867 6.621 2.877 1 77.81 206 TYR A CA 1
ATOM 1616 C C . TYR A 1 206 ? 4.34 6.031 4.199 1 77.81 206 TYR A C 1
ATOM 1618 O O . TYR A 1 206 ? 5.152 6.641 4.902 1 77.81 206 TYR A O 1
ATOM 1626 N N . PRO A 1 207 ? 3.977 4.793 4.539 1 66.69 207 PRO A N 1
ATOM 1627 C CA . PRO A 1 207 ? 4.273 4.191 5.844 1 66.69 207 PRO A CA 1
ATOM 1628 C C . PRO A 1 207 ? 5.715 3.693 5.949 1 66.69 207 PRO A C 1
ATOM 1630 O O . PRO A 1 207 ? 6.129 3.219 7.008 1 66.69 207 PRO A O 1
ATOM 1633 N N . GLY A 1 208 ? 6.594 3.939 5.195 1 64.31 208 GLY A N 1
ATOM 1634 C CA . GLY A 1 208 ? 7.945 3.4 5.219 1 64.31 208 GLY A CA 1
ATOM 1635 C C . GLY A 1 208 ? 8.688 3.709 6.504 1 64.31 208 GLY A C 1
ATOM 1636 O O . GLY A 1 208 ? 8.609 4.824 7.02 1 64.31 208 GLY A O 1
ATOM 1637 N N . LYS A 1 209 ? 9.406 2.695 7.074 1 67.31 209 LYS A N 1
ATOM 1638 C CA . LYS A 1 209 ? 10.164 2.842 8.312 1 67.31 209 LYS A CA 1
ATOM 1639 C C . LYS A 1 209 ? 11.531 3.471 8.055 1 67.31 209 LYS A C 1
ATOM 1641 O O . LYS A 1 209 ? 12.195 3.938 8.984 1 67.31 209 LYS A O 1
ATOM 1646 N N . THR A 1 210 ? 11.898 3.4 6.871 1 74.88 210 THR A N 1
ATOM 1647 C CA . THR A 1 210 ? 13.164 4.004 6.488 1 74.88 210 THR A CA 1
ATOM 1648 C C . THR A 1 210 ? 12.969 5.008 5.355 1 74.88 210 THR A C 1
ATOM 1650 O O . THR A 1 210 ? 11.984 4.93 4.617 1 74.88 210 THR A O 1
ATOM 1653 N N . GLU A 1 211 ? 13.898 5.91 5.348 1 79.94 211 GLU A N 1
ATOM 1654 C CA . GLU A 1 211 ? 13.836 6.895 4.27 1 79.94 211 GLU A CA 1
ATOM 1655 C C . GLU A 1 211 ? 13.953 6.223 2.902 1 79.94 211 GLU A C 1
ATOM 1657 O O . GLU A 1 211 ? 13.344 6.672 1.931 1 79.94 211 GLU A O 1
ATOM 1662 N N . TYR A 1 212 ? 14.68 5.168 2.857 1 72.88 212 TYR A N 1
ATOM 1663 C CA . TYR A 1 212 ? 14.789 4.391 1.629 1 72.88 212 TYR A CA 1
ATOM 1664 C C . TYR A 1 212 ? 13.43 3.838 1.209 1 72.88 212 TYR A C 1
ATOM 1666 O O . TYR A 1 212 ? 13.039 3.967 0.049 1 72.88 212 TYR A O 1
ATOM 1674 N N . ALA A 1 213 ? 12.844 3.271 2.176 1 67.19 213 ALA A N 1
ATOM 1675 C CA . ALA A 1 213 ? 11.539 2.68 1.898 1 67.19 213 ALA A CA 1
ATOM 1676 C C . ALA A 1 213 ? 10.539 3.742 1.443 1 67.19 213 ALA A C 1
ATOM 1678 O O . ALA A 1 213 ? 9.742 3.504 0.535 1 67.19 213 ALA A O 1
ATOM 1679 N N . MET A 1 214 ? 10.641 4.859 2.068 1 77.69 214 MET A N 1
ATOM 1680 C CA . MET A 1 214 ? 9.742 5.953 1.716 1 77.69 214 MET A CA 1
ATOM 1681 C C . MET A 1 214 ? 9.992 6.426 0.288 1 77.69 214 MET A C 1
ATOM 1683 O O . MET A 1 214 ? 9.055 6.566 -0.497 1 77.69 214 MET A O 1
ATOM 1687 N N . LEU A 1 215 ? 11.25 6.691 -0.001 1 77.88 215 LEU A N 1
ATOM 1688 C CA . LEU A 1 215 ? 11.609 7.168 -1.332 1 77.88 215 LEU A CA 1
ATOM 1689 C C . LEU A 1 215 ? 11.227 6.152 -2.398 1 77.88 215 LEU A C 1
ATOM 1691 O O . LEU A 1 215 ? 10.766 6.523 -3.482 1 77.88 215 LEU A O 1
ATOM 1695 N N . ARG A 1 216 ? 11.406 4.961 -2.059 1 69.5 216 ARG A N 1
ATOM 1696 C CA . ARG A 1 216 ? 11 3.893 -2.967 1 69.5 216 ARG A CA 1
ATOM 1697 C C . ARG A 1 216 ? 9.5 3.93 -3.221 1 69.5 216 ARG A C 1
ATOM 1699 O O . ARG A 1 216 ? 9.055 3.871 -4.371 1 69.5 216 ARG A O 1
ATOM 1706 N N . TYR A 1 217 ? 8.805 4.082 -2.137 1 66.19 217 TYR A N 1
ATOM 1707 C CA . TYR A 1 217 ? 7.352 4.141 -2.254 1 66.19 217 TYR A CA 1
ATOM 1708 C C . TYR A 1 217 ? 6.922 5.336 -3.092 1 66.19 217 TYR A C 1
ATOM 1710 O O . TYR A 1 217 ? 6.047 5.219 -3.955 1 66.19 217 TYR A O 1
ATOM 1718 N N . ILE A 1 218 ? 7.523 6.473 -2.836 1 79.31 218 ILE A N 1
ATOM 1719 C CA . ILE A 1 218 ? 7.219 7.711 -3.543 1 79.31 218 ILE A CA 1
ATOM 1720 C C . ILE A 1 218 ? 7.504 7.539 -5.035 1 79.31 218 ILE A C 1
ATOM 1722 O O . ILE A 1 218 ? 6.648 7.828 -5.875 1 79.31 218 ILE A O 1
ATOM 1726 N N . THR A 1 219 ? 8.625 7.012 -5.348 1 71.5 219 THR A N 1
ATOM 1727 C CA . THR A 1 219 ? 9.031 6.887 -6.742 1 71.5 219 THR A CA 1
ATOM 1728 C C . THR A 1 219 ? 8.203 5.82 -7.453 1 71.5 219 THR A C 1
ATOM 1730 O O . THR A 1 219 ? 7.895 5.953 -8.641 1 71.5 219 THR A O 1
ATOM 1733 N N . GLU A 1 220 ? 7.84 4.871 -6.68 1 58.5 220 GLU A N 1
ATOM 1734 C CA . GLU A 1 220 ? 7.047 3.787 -7.25 1 58.5 220 GLU A CA 1
ATOM 1735 C C . GLU A 1 220 ? 5.625 4.25 -7.559 1 58.5 220 GLU A C 1
ATOM 1737 O O . GLU A 1 220 ? 5.016 3.797 -8.531 1 58.5 220 GLU A O 1
ATOM 1742 N N . THR A 1 221 ? 5.16 5.129 -6.777 1 61.31 221 THR A N 1
ATOM 1743 C CA . THR A 1 221 ? 3.768 5.539 -6.914 1 61.31 221 THR A CA 1
ATOM 1744 C C . THR A 1 221 ? 3.652 6.77 -7.809 1 61.31 221 THR A C 1
ATOM 1746 O O . THR A 1 221 ? 2.658 6.938 -8.516 1 61.31 221 THR A O 1
ATOM 1749 N N . GLN A 1 222 ? 4.715 7.555 -7.832 1 70.62 222 GLN A N 1
ATOM 1750 C CA . GLN A 1 222 ? 4.566 8.836 -8.516 1 70.62 222 GLN A CA 1
ATOM 1751 C C . GLN A 1 222 ? 5.496 8.93 -9.719 1 70.62 222 GLN A C 1
ATOM 1753 O O . GLN A 1 222 ? 5.355 9.82 -10.555 1 70.62 222 GLN A O 1
ATOM 1758 N N . GLY A 1 223 ? 6.359 8.016 -9.727 1 62.72 223 GLY A N 1
ATOM 1759 C CA . GLY A 1 223 ? 7.344 8.07 -10.797 1 62.72 223 GLY A CA 1
ATOM 1760 C C . GLY A 1 223 ? 8.688 8.594 -10.336 1 62.72 223 GLY A C 1
ATOM 1761 O O . GLY A 1 223 ? 8.914 8.797 -9.141 1 62.72 223 GLY A O 1
ATOM 1762 N N . GLU A 1 224 ? 9.555 8.797 -11.336 1 64.94 224 GLU A N 1
ATOM 1763 C CA . GLU A 1 224 ? 10.922 9.211 -11.039 1 64.94 224 GLU A CA 1
ATOM 1764 C C . GLU A 1 224 ? 10.969 10.656 -10.547 1 64.94 224 GLU A C 1
ATOM 1766 O O . GLU A 1 224 ? 10.234 11.508 -11.039 1 64.94 224 GLU A O 1
ATOM 1771 N N . LEU A 1 225 ? 11.859 10.859 -9.656 1 78.94 225 LEU A N 1
ATOM 1772 C CA . LEU A 1 225 ? 12.094 12.219 -9.188 1 78.94 225 LEU A CA 1
ATOM 1773 C C . LEU A 1 225 ? 12.688 13.078 -10.297 1 78.94 225 LEU A C 1
ATOM 1775 O O . LEU A 1 225 ? 13.398 12.57 -11.172 1 78.94 225 LEU A O 1
ATOM 1779 N N . PRO A 1 226 ? 12.391 14.32 -10.305 1 77.88 226 PRO A N 1
ATOM 1780 C CA . PRO A 1 226 ? 13.008 15.203 -11.297 1 77.88 226 PRO A CA 1
ATOM 1781 C C . PRO A 1 226 ? 14.531 15.133 -11.281 1 77.88 226 PRO A C 1
ATOM 1783 O O . PRO A 1 226 ? 15.141 15.086 -10.211 1 77.88 226 PRO A O 1
ATOM 1786 N N . GLU A 1 227 ? 15.117 15.078 -12.461 1 77.5 227 GLU A N 1
ATOM 1787 C CA . GLU A 1 227 ? 16.562 14.953 -12.625 1 77.5 227 GLU A CA 1
ATOM 1788 C C . GLU A 1 227 ? 17.312 16.031 -11.836 1 77.5 227 GLU A C 1
ATOM 1790 O O . GLU A 1 227 ? 18.344 15.766 -11.242 1 77.5 227 GLU A O 1
ATOM 1795 N N . LYS A 1 228 ? 16.797 17.203 -11.898 1 84.38 228 LYS A N 1
ATOM 1796 C CA . LYS A 1 228 ? 17.422 18.312 -11.188 1 84.38 228 LYS A CA 1
ATOM 1797 C C . LYS A 1 228 ? 17.547 18.016 -9.695 1 84.38 228 LYS A C 1
ATOM 1799 O O . LYS A 1 228 ? 18.562 18.328 -9.086 1 84.38 228 LYS A O 1
ATOM 1804 N N . MET A 1 229 ? 16.562 17.422 -9.172 1 87.94 229 MET A N 1
ATOM 1805 C CA . MET A 1 229 ? 16.594 17.062 -7.754 1 87.94 229 MET A CA 1
ATOM 1806 C C . MET A 1 229 ? 17.641 16 -7.477 1 87.94 229 MET A C 1
ATOM 1808 O O . MET A 1 229 ? 18.375 16.078 -6.496 1 87.94 229 MET A O 1
ATOM 1812 N N . LEU A 1 230 ? 17.703 15.031 -8.312 1 81.44 230 LEU A N 1
ATOM 1813 C CA . LEU A 1 230 ? 18.656 13.945 -8.164 1 81.44 230 LEU A CA 1
ATOM 1814 C C . LEU A 1 230 ? 20.078 14.453 -8.273 1 81.44 230 LEU A C 1
ATOM 1816 O O . LEU A 1 230 ? 20.969 14.008 -7.543 1 81.44 230 LEU A O 1
ATOM 1820 N N . ASN A 1 231 ? 20.266 15.359 -9.125 1 83 231 ASN A N 1
ATOM 1821 C CA . ASN A 1 231 ? 21.609 15.898 -9.375 1 83 231 ASN A CA 1
ATOM 1822 C C . ASN A 1 231 ? 22.047 16.812 -8.242 1 83 231 ASN A C 1
ATOM 1824 O O . ASN A 1 231 ? 23.234 16.859 -7.906 1 83 231 ASN A O 1
ATOM 1828 N N . CYS A 1 232 ? 21.156 17.484 -7.633 1 86.75 232 CYS A N 1
ATOM 1829 C CA . CYS A 1 232 ? 21.5 18.516 -6.668 1 86.75 232 CYS A CA 1
ATOM 1830 C C . CYS A 1 232 ? 21.438 17.984 -5.242 1 86.75 232 CYS A C 1
ATOM 1832 O O . CYS A 1 232 ? 21.938 18.625 -4.312 1 86.75 232 CYS A O 1
ATOM 1834 N N . GLY A 1 233 ? 20.797 16.859 -5.117 1 87.19 233 GLY A N 1
ATOM 1835 C CA . GLY A 1 233 ? 20.641 16.312 -3.779 1 87.19 233 GLY A CA 1
ATOM 1836 C C . GLY A 1 233 ? 21.953 15.828 -3.178 1 87.19 233 GLY A C 1
ATOM 1837 O O . GLY A 1 233 ? 22.672 15.047 -3.799 1 87.19 233 GLY A O 1
ATOM 1838 N N . GLN A 1 234 ? 22.188 16.219 -1.957 1 85.75 234 GLN A N 1
ATOM 1839 C CA . GLN A 1 234 ? 23.422 15.844 -1.271 1 85.75 234 GLN A CA 1
ATOM 1840 C C . GLN A 1 234 ? 23.406 14.367 -0.891 1 85.75 234 GLN A C 1
ATOM 1842 O O . GLN A 1 234 ? 24.469 13.742 -0.771 1 85.75 234 GLN A O 1
ATOM 1847 N N . GLU A 1 235 ? 22.188 13.883 -0.771 1 82.94 235 GLU A N 1
ATOM 1848 C CA . GLU A 1 235 ? 22.078 12.508 -0.293 1 82.94 235 GLU A CA 1
ATOM 1849 C C . GLU A 1 235 ? 21.625 11.57 -1.41 1 82.94 235 GLU A C 1
ATOM 1851 O O . GLU A 1 235 ? 21.297 10.406 -1.158 1 82.94 235 GLU A O 1
ATOM 1856 N N . THR A 1 236 ? 21.547 12.07 -2.617 1 78 236 THR A N 1
ATOM 1857 C CA . THR A 1 236 ? 21.031 11.297 -3.744 1 78 236 THR A CA 1
ATOM 1858 C C . THR A 1 236 ? 21.812 10 -3.902 1 78 236 THR A C 1
ATOM 1860 O O . THR A 1 236 ? 21.234 8.938 -4.148 1 78 236 THR A O 1
ATOM 1863 N N . ALA A 1 237 ? 23.109 10.102 -3.732 1 70 237 ALA A N 1
ATOM 1864 C CA . ALA A 1 237 ? 23.969 8.953 -3.973 1 70 237 ALA A CA 1
ATOM 1865 C C . ALA A 1 237 ? 23.703 7.844 -2.961 1 70 237 ALA A C 1
ATOM 1867 O O . ALA A 1 237 ? 24.047 6.684 -3.195 1 70 237 ALA A O 1
ATOM 1868 N N . LYS A 1 238 ? 23.156 8.289 -1.854 1 73.81 238 LYS A N 1
ATOM 1869 C CA . LYS A 1 238 ? 22.812 7.332 -0.812 1 73.81 238 LYS A CA 1
ATOM 1870 C C . LYS A 1 238 ? 21.688 6.402 -1.271 1 73.81 238 LYS A C 1
ATOM 1872 O O . LYS A 1 238 ? 21.609 5.25 -0.84 1 73.81 238 LYS A O 1
ATOM 1877 N N . TYR A 1 239 ? 20.922 6.914 -2.127 1 69.75 239 TYR A N 1
ATOM 1878 C CA . TYR A 1 239 ? 19.688 6.199 -2.441 1 69.75 239 TYR A CA 1
ATOM 1879 C C . TYR A 1 239 ? 19.672 5.738 -3.895 1 69.75 239 TYR A C 1
ATOM 1881 O O . TYR A 1 239 ? 18.984 4.773 -4.242 1 69.75 239 TYR A O 1
ATOM 1889 N N . PHE A 1 240 ? 20.219 6.531 -4.641 1 60.44 240 PHE A N 1
ATOM 1890 C CA . PHE A 1 240 ? 20.141 6.246 -6.07 1 60.44 240 PHE A CA 1
ATOM 1891 C C . PHE A 1 240 ? 21.531 5.934 -6.633 1 60.44 240 PHE A C 1
ATOM 1893 O O . PHE A 1 240 ? 22.5 6.633 -6.332 1 60.44 240 PHE A O 1
ATOM 1900 N N . ARG A 1 241 ? 21.703 4.762 -6.797 1 48.72 241 ARG A N 1
ATOM 1901 C CA . ARG A 1 241 ? 22.906 4.445 -7.566 1 48.72 241 ARG A CA 1
ATOM 1902 C C . ARG A 1 241 ? 22.641 4.559 -9.062 1 48.72 241 ARG A C 1
ATOM 1904 O O . ARG A 1 241 ? 21.531 4.246 -9.531 1 48.72 241 ARG A O 1
ATOM 1911 N N . ARG A 1 242 ? 23.375 5.445 -9.617 1 42.34 242 ARG A N 1
ATOM 1912 C CA . ARG A 1 242 ? 23.344 5.496 -11.078 1 42.34 242 ARG A CA 1
ATOM 1913 C C . ARG A 1 242 ? 23.234 4.094 -11.672 1 42.34 242 ARG A C 1
ATOM 1915 O O . ARG A 1 242 ? 24.125 3.266 -11.492 1 42.34 242 ARG A O 1
ATOM 1922 N N . GLU A 1 243 ? 22.016 3.6 -11.391 1 46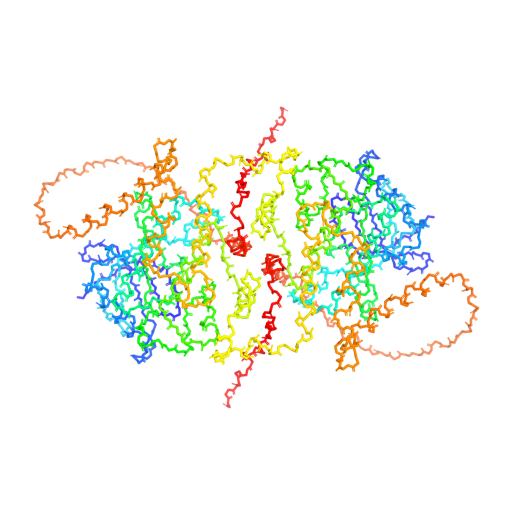.94 243 GLU A N 1
ATOM 1923 C CA . GLU A 1 243 ? 21.859 2.238 -11.891 1 46.94 243 GLU A CA 1
ATOM 1924 C C . GLU A 1 243 ? 22.281 2.141 -13.359 1 46.94 243 GLU A C 1
ATOM 1926 O O . GLU A 1 243 ? 22.078 3.08 -14.125 1 46.94 243 GLU A O 1
ATOM 1931 N N . VAL A 1 244 ? 23.125 1.302 -13.547 1 46.81 244 VAL A N 1
ATOM 1932 C CA . VAL A 1 244 ? 23.625 0.906 -14.867 1 46.81 244 VAL A CA 1
ATOM 1933 C C . VAL A 1 244 ? 22.453 0.802 -15.844 1 46.81 244 VAL A C 1
ATOM 1935 O O . VAL A 1 244 ? 21.375 0.31 -15.484 1 46.81 244 VAL A O 1
ATOM 1938 N N . LYS A 1 245 ? 22.312 1.63 -16.844 1 52.47 245 LYS A N 1
ATOM 1939 C CA . LYS A 1 245 ? 21.375 1.664 -17.969 1 52.47 245 LYS A CA 1
ATOM 1940 C C . LYS A 1 245 ? 20.703 0.314 -18.156 1 52.47 245 LYS A C 1
ATOM 1942 O O . LYS A 1 245 ? 19.5 0.256 -18.469 1 52.47 245 LYS A O 1
ATOM 1947 N N . ASN A 1 246 ? 21.344 -0.777 -17.797 1 57.41 246 ASN A N 1
ATOM 1948 C CA . ASN A 1 246 ? 20.859 -2.129 -18.062 1 57.41 246 ASN A CA 1
ATOM 1949 C C . ASN A 1 246 ? 19.734 -2.512 -17.094 1 57.41 246 ASN A C 1
ATOM 1951 O O . ASN A 1 246 ? 18.734 -3.109 -17.5 1 57.41 246 ASN A O 1
ATOM 1955 N N . LEU A 1 247 ? 19.812 -2.076 -15.922 1 65.69 247 LEU A N 1
ATOM 1956 C CA . LEU A 1 247 ? 18.844 -2.471 -14.914 1 65.69 247 LEU A CA 1
ATOM 1957 C C . LEU A 1 247 ? 17.516 -1.728 -15.117 1 65.69 247 LEU A C 1
ATOM 1959 O O . LEU A 1 247 ? 16.453 -2.297 -14.914 1 65.69 247 LEU A O 1
ATOM 1963 N N . LYS A 1 248 ? 17.625 -0.612 -15.719 1 69.12 248 LYS A N 1
ATOM 1964 C CA . LYS A 1 248 ? 16.438 0.183 -15.969 1 69.12 248 LYS A CA 1
ATOM 1965 C C . LYS A 1 248 ? 15.57 -0.444 -17.062 1 69.12 248 LYS A C 1
ATOM 1967 O O . LYS A 1 248 ? 14.352 -0.536 -16.922 1 69.12 248 LYS A O 1
ATOM 1972 N N . CYS A 1 249 ? 16.25 -0.82 -18.109 1 76.56 249 CYS A N 1
ATOM 1973 C CA . CYS A 1 249 ? 15.523 -1.439 -19.219 1 76.56 249 CYS A CA 1
ATOM 1974 C C . CYS A 1 249 ? 14.844 -2.727 -18.766 1 76.56 249 CYS A C 1
ATOM 1976 O O . CYS A 1 249 ? 13.727 -3.025 -19.188 1 76.56 249 CYS A O 1
ATOM 1978 N N . ASP A 1 250 ? 15.531 -3.414 -17.922 1 85.44 250 ASP A N 1
ATOM 1979 C CA . ASP A 1 250 ? 14.984 -4.672 -17.422 1 85.44 250 ASP A CA 1
ATOM 1980 C C . ASP A 1 250 ? 13.758 -4.434 -16.547 1 85.44 250 ASP A C 1
ATOM 1982 O O . ASP A 1 250 ? 12.742 -5.117 -16.703 1 85.44 250 ASP A O 1
ATOM 1986 N N . ILE A 1 251 ? 13.797 -3.451 -15.773 1 79.69 251 ILE A N 1
ATOM 1987 C CA . ILE A 1 251 ? 12.68 -3.096 -14.898 1 79.69 251 ILE A CA 1
ATOM 1988 C C . ILE A 1 251 ? 11.492 -2.637 -15.734 1 79.69 251 ILE A C 1
ATOM 1990 O O . ILE A 1 251 ? 10.352 -3.023 -15.469 1 79.69 251 ILE A O 1
ATOM 1994 N N . LEU A 1 252 ? 11.742 -1.897 -16.719 1 76.5 252 LEU A N 1
ATOM 1995 C CA . LEU A 1 252 ? 10.688 -1.382 -17.578 1 76.5 252 LEU A CA 1
ATOM 1996 C C . LEU A 1 252 ? 9.922 -2.521 -18.25 1 76.5 252 LEU A C 1
ATOM 1998 O O . LEU A 1 252 ? 8.695 -2.492 -18.312 1 76.5 252 LEU A O 1
ATOM 2002 N N . MET A 1 253 ? 10.656 -3.473 -18.688 1 86.25 253 MET A N 1
ATOM 2003 C CA . MET A 1 253 ? 10 -4.598 -19.344 1 86.25 253 MET A CA 1
ATOM 2004 C C . MET A 1 253 ? 9.234 -5.445 -18.328 1 86.25 253 MET A C 1
ATOM 2006 O O . MET A 1 253 ? 8.164 -5.98 -18.641 1 86.25 253 MET A O 1
ATOM 2010 N N . PHE A 1 254 ? 9.828 -5.523 -17.156 1 89.94 254 PHE A N 1
ATOM 2011 C CA . PHE A 1 254 ? 9.117 -6.23 -16.094 1 89.94 254 PHE A CA 1
ATOM 2012 C C . PHE A 1 254 ? 7.797 -5.547 -15.781 1 89.94 254 PHE A C 1
ATOM 2014 O O . PHE A 1 254 ? 6.75 -6.199 -15.727 1 89.94 254 PHE A O 1
ATOM 2021 N N . VAL A 1 255 ? 7.832 -4.297 -15.633 1 80.62 255 VAL A N 1
ATOM 2022 C CA . VAL A 1 255 ? 6.652 -3.506 -15.297 1 80.62 255 VAL A CA 1
ATOM 2023 C C . VAL A 1 255 ? 5.629 -3.605 -16.422 1 80.62 255 VAL A C 1
ATOM 2025 O O . VAL A 1 255 ? 4.434 -3.764 -16.172 1 80.62 255 VAL A O 1
ATOM 2028 N N . GLU A 1 256 ? 6.094 -3.5 -17.594 1 82.38 256 GLU A N 1
ATOM 2029 C CA . GLU A 1 256 ? 5.203 -3.604 -18.734 1 82.38 256 GLU A CA 1
ATOM 2030 C C . GLU A 1 256 ? 4.488 -4.953 -18.766 1 82.38 256 GLU A C 1
ATOM 2032 O O . GLU A 1 256 ? 3.281 -5.016 -19.016 1 82.38 256 GLU A O 1
ATOM 2037 N N . MET A 1 257 ? 5.195 -5.953 -18.516 1 90.94 257 MET A N 1
ATOM 2038 C CA . MET A 1 257 ? 4.598 -7.285 -18.484 1 90.94 257 MET A CA 1
ATOM 2039 C C . MET A 1 257 ? 3.537 -7.371 -17.391 1 90.94 257 MET A C 1
ATOM 2041 O O . MET A 1 257 ? 2.42 -7.828 -17.641 1 90.94 257 MET A O 1
ATOM 2045 N N . VAL A 1 258 ? 3.906 -6.91 -16.234 1 90.38 258 VAL A N 1
ATOM 2046 C CA . VAL A 1 258 ? 3.021 -6.992 -15.078 1 90.38 258 VAL A CA 1
ATOM 2047 C C . VAL A 1 258 ? 1.729 -6.227 -15.367 1 90.38 258 VAL A C 1
ATOM 2049 O O . VAL A 1 258 ? 0.642 -6.676 -14.992 1 90.38 258 VAL A O 1
ATOM 2052 N N . LYS A 1 259 ? 1.813 -5.152 -16 1 82.62 259 LYS A N 1
ATOM 2053 C CA . LYS A 1 259 ? 0.634 -4.375 -16.375 1 82.62 259 LYS A CA 1
ATOM 2054 C C . LYS A 1 259 ? -0.327 -5.203 -17.219 1 82.62 259 LYS A C 1
ATOM 2056 O O . LYS A 1 259 ? -1.545 -5.121 -17.047 1 82.62 259 LYS A O 1
ATOM 2061 N N . HIS A 1 260 ? 0.266 -6 -18.062 1 87.38 260 HIS A N 1
ATOM 2062 C CA . HIS A 1 260 ? -0.557 -6.824 -18.938 1 87.38 260 HIS A CA 1
ATOM 2063 C C . HIS A 1 260 ? -1.099 -8.047 -18.203 1 87.38 260 HIS A C 1
ATOM 2065 O O . HIS A 1 260 ? -2.207 -8.508 -18.484 1 87.38 260 HIS A O 1
ATOM 2071 N N . LEU A 1 261 ? -0.312 -8.531 -17.281 1 92.38 261 LEU A N 1
ATOM 2072 C CA . LEU A 1 261 ? -0.786 -9.641 -16.469 1 92.38 261 LEU A CA 1
ATOM 2073 C C . LEU A 1 261 ? -1.969 -9.219 -15.609 1 92.38 261 LEU A C 1
ATOM 2075 O O . LEU A 1 261 ? -2.922 -9.984 -15.43 1 92.38 261 LEU A O 1
ATOM 2079 N N . LEU A 1 262 ? -1.969 -7.977 -15.148 1 89.88 262 LEU A N 1
ATOM 2080 C CA . LEU A 1 262 ? -2.928 -7.496 -14.164 1 89.88 262 LEU A CA 1
ATOM 2081 C C . LEU A 1 262 ? -3.961 -6.578 -14.812 1 89.88 262 LEU A C 1
ATOM 2083 O O . LEU A 1 262 ? -4.555 -5.734 -14.133 1 89.88 262 LEU A O 1
ATOM 2087 N N . HIS A 1 263 ? -4.027 -6.703 -16.094 1 87.38 263 HIS A N 1
ATOM 2088 C CA . HIS A 1 263 ? -5.066 -5.91 -16.75 1 87.38 263 HIS A CA 1
ATOM 2089 C C . HIS A 1 263 ? -6.43 -6.168 -16.109 1 87.38 263 HIS A C 1
ATOM 2091 O O . HIS A 1 263 ? -6.789 -7.32 -15.852 1 87.38 263 HIS A O 1
ATOM 2097 N N . LEU A 1 264 ? -7.258 -5.164 -15.922 1 86.25 264 LEU A N 1
ATOM 2098 C CA . LEU A 1 264 ? -8.531 -5.281 -15.219 1 86.25 264 LEU A CA 1
ATOM 2099 C C . LEU A 1 264 ? -9.523 -6.113 -16.031 1 86.25 264 LEU A C 1
ATOM 2101 O O . LEU A 1 264 ? -10.328 -6.855 -15.461 1 86.25 264 LEU A O 1
ATOM 2105 N N . ASP A 1 265 ? -9.508 -5.934 -17.328 1 87.69 265 ASP A N 1
ATOM 2106 C CA . ASP A 1 265 ? -10.32 -6.746 -18.219 1 87.69 265 ASP A CA 1
ATOM 2107 C C . ASP A 1 265 ? -9.664 -8.102 -18.5 1 87.69 265 ASP A C 1
ATOM 2109 O O . ASP A 1 265 ? -8.602 -8.164 -19.125 1 87.69 265 ASP A O 1
ATOM 2113 N N . PRO A 1 266 ? -10.266 -9.172 -18.078 1 92.25 266 PRO A N 1
ATOM 2114 C CA . PRO A 1 266 ? -9.648 -10.484 -18.266 1 92.25 266 PRO A CA 1
ATOM 2115 C C . PRO A 1 266 ? -9.43 -10.828 -19.734 1 92.25 266 PRO A C 1
ATOM 2117 O O . PRO A 1 266 ? -8.5 -11.562 -20.062 1 92.25 266 PRO A O 1
ATOM 2120 N N . GLN A 1 267 ? -10.156 -10.266 -20.625 1 90.5 267 GLN A N 1
ATOM 2121 C CA . GLN A 1 267 ? -10.039 -10.555 -22.047 1 90.5 267 GLN A CA 1
ATOM 2122 C C . GLN A 1 267 ? -8.812 -9.891 -22.656 1 90.5 267 GLN A C 1
ATOM 2124 O O . GLN A 1 267 ? -8.359 -10.273 -23.734 1 90.5 267 GLN A O 1
ATOM 2129 N N . LYS A 1 268 ? -8.281 -8.93 -21.906 1 90.56 268 LYS A N 1
ATOM 2130 C CA . LYS A 1 268 ? -7.141 -8.188 -22.422 1 90.56 268 LYS A CA 1
ATOM 2131 C C . LYS A 1 268 ? -5.852 -8.602 -21.719 1 90.56 268 LYS A C 1
ATOM 2133 O O . LYS A 1 268 ? -4.777 -8.086 -22.016 1 90.56 268 LYS A O 1
ATOM 2138 N N . ARG A 1 269 ? -5.961 -9.555 -20.797 1 92.12 269 ARG A N 1
ATOM 2139 C CA . ARG A 1 269 ? -4.773 -10.023 -20.109 1 92.12 269 ARG A CA 1
ATOM 2140 C C . ARG A 1 269 ? -3.904 -10.883 -21.016 1 92.12 269 ARG A C 1
ATOM 2142 O O . ARG A 1 269 ? -4.41 -11.539 -21.922 1 92.12 269 ARG A O 1
ATOM 2149 N N . MET A 1 270 ? -2.658 -10.844 -20.703 1 92.19 270 MET A N 1
ATOM 2150 C CA . MET A 1 270 ? -1.733 -11.688 -21.438 1 92.19 270 MET A CA 1
ATOM 2151 C C . MET A 1 270 ? -2.082 -13.164 -21.266 1 92.19 270 MET A C 1
ATOM 2153 O O . MET A 1 270 ? -2.543 -13.57 -20.203 1 92.19 270 MET A O 1
ATOM 2157 N N . THR A 1 271 ? -1.938 -13.883 -22.328 1 94.19 271 THR A N 1
ATOM 2158 C CA . THR A 1 271 ? -1.977 -15.336 -22.234 1 94.19 271 THR A CA 1
ATOM 2159 C C . THR A 1 271 ? -0.635 -15.883 -21.75 1 94.19 271 THR A C 1
ATOM 2161 O O . THR A 1 271 ? 0.381 -15.188 -21.812 1 94.19 271 THR A O 1
ATOM 2164 N N . PRO A 1 272 ? -0.668 -17.125 -21.234 1 95.12 272 PRO A N 1
ATOM 2165 C CA . PRO A 1 272 ? 0.609 -17.719 -20.844 1 95.12 272 PRO A CA 1
ATOM 2166 C C . PRO A 1 272 ? 1.646 -17.688 -21.953 1 95.12 272 PRO A C 1
ATOM 2168 O O . PRO A 1 272 ? 2.818 -17.391 -21.719 1 95.12 272 PRO A O 1
ATOM 2171 N N . ASN A 1 273 ? 1.253 -17.938 -23.141 1 94.56 273 ASN A N 1
ATOM 2172 C CA . ASN A 1 273 ? 2.17 -17.922 -24.281 1 94.56 273 ASN A CA 1
ATOM 2173 C C . ASN A 1 273 ? 2.711 -16.531 -24.547 1 94.56 273 ASN A C 1
ATOM 2175 O O . ASN A 1 273 ? 3.871 -16.375 -24.938 1 94.56 273 ASN A O 1
ATOM 2179 N N . GLN A 1 274 ? 1.869 -15.586 -24.406 1 92.69 274 GLN A N 1
ATOM 2180 C CA . GLN A 1 274 ? 2.32 -14.211 -24.578 1 92.69 274 GLN A CA 1
ATOM 2181 C C . GLN A 1 274 ? 3.342 -13.82 -23.5 1 92.69 274 GLN A C 1
ATOM 2183 O O . GLN A 1 274 ? 4.27 -13.055 -23.781 1 92.69 274 GLN A O 1
ATOM 2188 N N . VAL A 1 275 ? 3.141 -14.344 -22.297 1 94.31 275 VAL A N 1
ATOM 2189 C CA . VAL A 1 275 ? 4.121 -14.133 -21.234 1 94.31 275 VAL A CA 1
ATOM 2190 C C . VAL A 1 275 ? 5.473 -14.695 -21.656 1 94.31 275 VAL A C 1
ATOM 2192 O O . VAL A 1 275 ? 6.5 -14.031 -21.531 1 94.31 275 VAL A O 1
ATOM 2195 N N . LEU A 1 276 ? 5.457 -15.938 -22.234 1 95.25 276 LEU A N 1
ATOM 2196 C CA . LEU A 1 276 ? 6.668 -16.641 -22.656 1 95.25 276 LEU A CA 1
ATOM 2197 C C . LEU A 1 276 ? 7.336 -15.914 -23.812 1 95.25 276 LEU A C 1
ATOM 2199 O O . LEU A 1 276 ? 8.555 -15.984 -23.984 1 95.25 276 LEU A O 1
ATOM 2203 N N . ASP A 1 277 ? 6.582 -15.148 -24.562 1 94.5 277 ASP A N 1
ATOM 2204 C CA . ASP A 1 277 ? 7.102 -14.453 -25.734 1 94.5 277 ASP A CA 1
ATOM 2205 C C . ASP A 1 277 ? 7.492 -13.016 -25.406 1 94.5 277 ASP A C 1
ATOM 2207 O O . ASP A 1 277 ? 8.086 -12.312 -26.219 1 94.5 277 ASP A O 1
ATOM 2211 N N . HIS A 1 278 ? 7.141 -12.562 -24.25 1 94.75 278 HIS A N 1
ATOM 2212 C CA . HIS A 1 278 ? 7.391 -11.18 -23.844 1 94.75 278 HIS A CA 1
ATOM 2213 C C . HIS A 1 278 ? 8.891 -10.898 -23.75 1 94.75 278 HIS A C 1
ATOM 2215 O O . HIS A 1 278 ? 9.664 -11.789 -23.375 1 94.75 278 HIS A O 1
ATOM 2221 N N . ALA A 1 279 ? 9.281 -9.695 -24 1 92.62 279 ALA A N 1
ATOM 2222 C CA . ALA A 1 279 ? 10.68 -9.273 -23.984 1 92.62 279 ALA A CA 1
ATOM 2223 C C . ALA A 1 279 ? 11.336 -9.562 -22.641 1 92.62 279 ALA A C 1
ATOM 2225 O O . ALA A 1 279 ? 12.516 -9.914 -22.594 1 92.62 279 ALA A O 1
ATOM 2226 N N . PHE A 1 280 ? 10.602 -9.477 -21.578 1 94 280 PHE A N 1
ATOM 2227 C CA . PHE A 1 280 ? 11.164 -9.734 -20.266 1 94 280 PHE A CA 1
ATOM 2228 C C . PHE A 1 280 ? 11.555 -11.203 -20.125 1 94 280 PHE A C 1
ATOM 2230 O O . PHE A 1 280 ? 12.648 -11.516 -19.625 1 94 280 PHE A O 1
ATOM 2237 N N . ALA A 1 281 ? 10.641 -12.078 -20.547 1 95.19 281 ALA A N 1
ATOM 2238 C CA . ALA A 1 281 ? 10.883 -13.516 -20.422 1 95.19 281 ALA A CA 1
ATOM 2239 C C . ALA A 1 281 ? 12.008 -13.961 -21.359 1 95.19 281 ALA A C 1
ATOM 2241 O O . ALA A 1 281 ? 12.867 -14.75 -20.969 1 95.19 281 ALA A O 1
ATOM 2242 N N . LYS A 1 282 ? 12.07 -13.328 -22.516 1 94.06 282 LYS A N 1
ATOM 2243 C CA . LYS A 1 282 ? 13.023 -13.766 -23.531 1 94.06 282 LYS A CA 1
ATOM 2244 C C . LYS A 1 282 ? 14.328 -12.984 -23.422 1 94.06 282 LYS A C 1
ATOM 2246 O O . LYS A 1 282 ? 15.32 -13.336 -24.078 1 94.06 282 LYS A O 1
ATOM 2251 N N . LEU A 1 283 ? 14.352 -11.891 -22.719 1 92.69 283 LEU A N 1
ATOM 2252 C CA . LEU A 1 283 ? 15.531 -11.047 -22.516 1 92.69 283 LEU A CA 1
ATOM 2253 C C . LEU A 1 283 ? 15.93 -10.352 -23.812 1 92.69 283 LEU A C 1
ATOM 2255 O O . LEU A 1 283 ? 17.094 -9.984 -23.984 1 92.69 283 LEU A O 1
ATOM 2259 N N . THR A 1 284 ? 15.016 -10.172 -24.703 1 91.06 284 THR A N 1
ATOM 2260 C CA . THR A 1 284 ? 15.344 -9.586 -26 1 91.06 284 THR A CA 1
ATOM 2261 C C . THR A 1 284 ? 15.75 -8.125 -25.844 1 91.06 284 THR A C 1
ATOM 2263 O O . THR A 1 284 ? 16.562 -7.613 -26.609 1 91.06 284 THR A O 1
ATOM 2266 N N . HIS A 1 285 ? 15.219 -7.449 -24.828 1 87.69 285 HIS A N 1
ATOM 2267 C CA . HIS A 1 285 ? 15.5 -6.039 -24.594 1 87.69 285 HIS A CA 1
ATOM 2268 C C . HIS A 1 285 ? 16.922 -5.84 -24.078 1 87.69 285 HIS A C 1
ATOM 2270 O O . HIS A 1 285 ? 17.438 -4.723 -24.094 1 87.69 285 HIS A O 1
ATOM 2276 N N . LEU A 1 286 ? 17.516 -6.926 -23.688 1 89.12 286 LEU A N 1
ATOM 2277 C CA . LEU A 1 286 ? 18.875 -6.84 -23.156 1 89.12 286 LEU A CA 1
ATOM 2278 C C . LEU A 1 286 ? 19.859 -7.586 -24.047 1 89.12 286 LEU A C 1
ATOM 2280 O O . LEU A 1 286 ? 21.047 -7.688 -23.719 1 89.12 286 LEU A O 1
ATOM 2284 N N . ALA A 1 287 ? 19.422 -8.148 -25.156 1 88.94 287 ALA A N 1
ATOM 2285 C CA . ALA A 1 287 ? 20.203 -9.031 -26.016 1 88.94 287 ALA A CA 1
ATOM 2286 C C . ALA A 1 287 ? 21.5 -8.344 -26.453 1 88.94 287 ALA A C 1
ATOM 2288 O O . ALA A 1 287 ? 22.547 -8.977 -26.531 1 88.94 287 ALA A O 1
ATOM 2289 N N . TRP A 1 288 ? 21.438 -7.086 -26.75 1 84.44 288 TRP A N 1
ATOM 2290 C CA . TRP A 1 288 ? 22.562 -6.344 -27.297 1 84.44 288 TRP A CA 1
ATOM 2291 C C . TRP A 1 288 ? 23.656 -6.18 -26.234 1 84.44 288 TRP A C 1
ATOM 2293 O O . TRP A 1 288 ? 24.812 -5.898 -26.578 1 84.44 288 TRP A O 1
ATOM 2303 N N . MET A 1 289 ? 23.328 -6.43 -25.016 1 83.69 289 MET A N 1
ATOM 2304 C CA . MET A 1 289 ? 24.266 -6.227 -23.922 1 83.69 289 MET A CA 1
ATOM 2305 C C . MET A 1 289 ? 24.797 -7.559 -23.391 1 83.69 289 MET A C 1
ATOM 2307 O O . MET A 1 289 ? 25.547 -7.598 -22.422 1 83.69 289 MET A O 1
ATOM 2311 N N . ARG A 1 290 ? 24.422 -8.602 -23.906 1 86.69 290 ARG A N 1
ATOM 2312 C CA . ARG A 1 290 ? 24.719 -9.922 -23.375 1 86.69 290 ARG A CA 1
ATOM 2313 C C . ARG A 1 290 ? 26.219 -10.125 -23.219 1 86.69 290 ARG A C 1
ATOM 2315 O O . ARG A 1 290 ? 26.688 -10.648 -22.203 1 86.69 290 ARG A O 1
ATOM 2322 N N . GLN A 1 291 ? 26.969 -9.625 -24.188 1 85.44 291 GLN A N 1
ATOM 2323 C CA . GLN A 1 291 ? 28.406 -9.867 -24.188 1 85.44 291 GLN A CA 1
ATOM 2324 C C . GLN A 1 291 ? 29.141 -8.867 -23.297 1 85.44 291 GLN A C 1
ATOM 2326 O O . GLN A 1 291 ? 30.25 -9.141 -22.828 1 85.44 291 GLN A O 1
ATOM 2331 N N . SER A 1 292 ? 28.531 -7.77 -23.031 1 81.62 292 SER A N 1
ATOM 2332 C CA . SER A 1 292 ? 29.234 -6.691 -22.344 1 81.62 292 SER A CA 1
ATOM 2333 C C . SER A 1 292 ? 28.844 -6.625 -20.859 1 81.62 292 SER A C 1
ATOM 2335 O O . SER A 1 292 ? 29.516 -5.969 -20.062 1 81.62 292 SER A O 1
ATOM 2337 N N . SER A 1 293 ? 27.797 -7.273 -20.516 1 83.62 293 SER A N 1
ATOM 2338 C CA . SER A 1 293 ? 27.312 -7.188 -19.141 1 83.62 293 SER A CA 1
ATOM 2339 C C . SER A 1 293 ? 27.297 -8.555 -18.469 1 83.62 293 SER A C 1
ATOM 2341 O O . SER A 1 293 ? 26.609 -9.477 -18.938 1 83.62 293 SER A O 1
ATOM 2343 N N . SER A 1 294 ? 27.953 -8.602 -17.359 1 84 294 SER A N 1
ATOM 2344 C CA . SER A 1 294 ? 27.969 -9.844 -16.594 1 84 294 SER A CA 1
ATOM 2345 C C . SER A 1 294 ? 26.578 -10.18 -16.047 1 84 294 SER A C 1
ATOM 2347 O O . SER A 1 294 ? 26.203 -11.352 -15.977 1 84 294 SER A O 1
ATOM 2349 N N . TYR A 1 295 ? 25.875 -9.172 -15.773 1 83.5 295 TYR A N 1
ATOM 2350 C CA . TYR A 1 295 ? 24.516 -9.367 -15.289 1 83.5 295 TYR A CA 1
ATOM 2351 C C . TYR A 1 295 ? 23.641 -10 -16.359 1 83.5 295 TYR A C 1
ATOM 2353 O O . TYR A 1 295 ? 22.969 -11.008 -16.094 1 83.5 295 TYR A O 1
ATOM 2361 N N . VAL A 1 296 ? 23.703 -9.484 -17.484 1 87.25 296 VAL A N 1
ATOM 2362 C CA . VAL A 1 296 ? 22.844 -9.961 -18.562 1 87.25 296 VAL A CA 1
ATOM 2363 C C . VAL A 1 296 ? 23.234 -11.383 -18.938 1 87.25 296 VAL A C 1
ATOM 2365 O O . VAL A 1 296 ? 22.375 -12.242 -19.141 1 87.25 296 VAL A O 1
ATOM 2368 N N . GLU A 1 297 ? 24.516 -11.57 -19.031 1 90.25 297 GLU A N 1
ATOM 2369 C CA . GLU A 1 297 ? 25 -12.914 -19.344 1 90.25 297 GLU A CA 1
ATOM 2370 C C . GLU A 1 297 ? 24.516 -13.922 -18.297 1 90.25 297 GLU A C 1
ATOM 2372 O O . GLU A 1 297 ? 24.109 -15.031 -18.641 1 90.25 297 GLU A O 1
ATOM 2377 N N . SER A 1 298 ? 24.562 -13.539 -17.078 1 91.25 298 SER A N 1
ATOM 2378 C CA . SER A 1 298 ? 24.141 -14.422 -16 1 91.25 298 SER A CA 1
ATOM 2379 C C . SER A 1 298 ? 22.641 -14.719 -16.094 1 91.25 298 SER A C 1
ATOM 2381 O O . SER A 1 298 ? 22.203 -15.828 -15.758 1 91.25 298 SER A O 1
ATOM 2383 N N . CYS A 1 299 ? 21.859 -13.812 -16.484 1 92.06 299 CYS A N 1
ATOM 2384 C CA . CYS A 1 299 ? 20.438 -14.031 -16.688 1 92.06 299 CYS A CA 1
ATOM 2385 C C . CYS A 1 299 ? 20.188 -15.094 -17.766 1 92.06 299 CYS A C 1
ATOM 2387 O O . CYS A 1 299 ? 19.391 -16 -17.562 1 92.06 299 CYS A O 1
ATOM 2389 N N . TYR A 1 300 ? 20.891 -14.977 -18.828 1 91 300 TYR A N 1
ATOM 2390 C CA . TYR A 1 300 ? 20.766 -15.938 -19.906 1 91 300 TYR A CA 1
ATOM 2391 C C . TYR A 1 300 ? 21.188 -17.328 -19.453 1 91 300 TYR A C 1
ATOM 2393 O O . TYR A 1 300 ? 20.516 -18.312 -19.766 1 91 300 TYR A O 1
ATOM 2401 N N . GLU A 1 301 ? 22.219 -17.375 -18.766 1 91.25 301 GLU A N 1
ATOM 2402 C CA . GLU A 1 301 ? 22.734 -18.656 -18.281 1 91.25 301 GLU A CA 1
ATOM 2403 C C . GLU A 1 301 ? 21.734 -19.344 -17.359 1 91.25 301 GLU A C 1
ATOM 2405 O O . GLU A 1 301 ? 21.531 -20.562 -17.453 1 91.25 301 GLU A O 1
ATOM 2410 N N . HIS A 1 302 ? 21.156 -18.578 -16.609 1 91.5 302 HIS A N 1
ATOM 2411 C CA . HIS A 1 302 ? 20.188 -19.125 -15.664 1 91.5 302 HIS A CA 1
ATOM 2412 C C . HIS A 1 302 ? 18.969 -19.688 -16.391 1 91.5 302 HIS A C 1
ATOM 2414 O O . HIS A 1 302 ? 18.516 -20.797 -16.078 1 91.5 302 HIS A O 1
ATOM 2420 N N . ILE A 1 303 ? 18.438 -19 -17.312 1 90.19 303 ILE A N 1
ATOM 2421 C CA . ILE A 1 303 ? 17.266 -19.422 -18.078 1 90.19 303 ILE A CA 1
ATOM 2422 C C . ILE A 1 303 ? 17.609 -20.688 -18.875 1 90.19 303 ILE A C 1
ATOM 2424 O O . ILE A 1 303 ? 16.812 -21.641 -18.906 1 90.19 303 ILE A O 1
ATOM 2428 N N . ASN A 1 304 ? 18.812 -20.688 -19.422 1 89.44 304 ASN A N 1
ATOM 2429 C CA . ASN A 1 304 ? 19.25 -21.844 -20.203 1 89.44 304 ASN A CA 1
ATOM 2430 C C . ASN A 1 304 ? 19.422 -23.078 -19.312 1 89.44 304 ASN A C 1
ATOM 2432 O O . ASN A 1 304 ? 19.094 -24.188 -19.719 1 89.44 304 ASN A O 1
ATOM 2436 N N . TYR A 1 305 ? 19.922 -22.828 -18.219 1 88.44 305 TYR A N 1
ATOM 2437 C CA . TYR A 1 305 ? 20.094 -23.922 -17.266 1 88.44 305 TYR A CA 1
ATOM 2438 C C . TYR A 1 305 ? 18.766 -24.594 -16.953 1 88.44 305 TYR A C 1
ATOM 2440 O O . TYR A 1 305 ? 18.656 -25.812 -16.984 1 88.44 305 TYR A O 1
ATOM 2448 N N . LEU A 1 306 ? 17.75 -23.875 -16.719 1 87.12 306 LEU A N 1
ATOM 2449 C CA . LEU A 1 306 ? 16.453 -24.406 -16.328 1 87.12 306 LEU A CA 1
ATOM 2450 C C . LEU A 1 306 ? 15.758 -25.078 -17.5 1 87.12 306 LEU A C 1
ATOM 2452 O O . LEU A 1 306 ? 14.992 -26.016 -17.328 1 87.12 306 LEU A O 1
ATOM 2456 N N . LYS A 1 307 ? 16.062 -24.656 -18.656 1 84.5 307 LYS A N 1
ATOM 2457 C CA . LYS A 1 307 ? 15.508 -25.281 -19.859 1 84.5 307 LYS A CA 1
ATOM 2458 C C . LYS A 1 307 ? 16.141 -26.656 -20.109 1 84.5 307 LYS A C 1
ATOM 2460 O O . LYS A 1 307 ? 15.461 -27.578 -20.531 1 84.5 307 LYS A O 1
ATOM 2465 N N . THR A 1 308 ? 17.406 -26.75 -19.797 1 80.12 308 THR A N 1
ATOM 2466 C CA . THR A 1 308 ? 18.156 -27.984 -20.047 1 80.12 308 THR A CA 1
ATOM 2467 C C . THR A 1 308 ? 17.812 -29.031 -19 1 80.12 308 THR A C 1
ATOM 2469 O O . THR A 1 308 ? 17.703 -30.219 -19.312 1 80.12 308 THR A O 1
ATOM 2472 N N . LYS A 1 309 ? 17.641 -28.656 -17.781 1 76.25 309 LYS A N 1
ATOM 2473 C CA . LYS A 1 309 ? 17.328 -29.609 -16.703 1 76.25 309 LYS A CA 1
ATOM 2474 C C . LYS A 1 309 ? 15.961 -30.234 -16.906 1 76.25 309 LYS A C 1
ATOM 2476 O O . LYS A 1 309 ? 15.766 -31.422 -16.625 1 76.25 309 LYS A O 1
ATOM 2481 N N . LYS A 1 310 ? 15.086 -29.625 -17.438 1 70.06 310 LYS A N 1
ATOM 2482 C CA . LYS A 1 310 ? 13.758 -30.156 -17.719 1 70.06 310 LYS A CA 1
ATOM 2483 C C . LYS A 1 310 ? 13.805 -31.219 -18.828 1 70.06 310 LYS A C 1
ATOM 2485 O O . LYS A 1 310 ? 13.07 -32.188 -18.766 1 70.06 310 LYS A O 1
ATOM 2490 N N . LYS A 1 311 ? 14.656 -31.109 -19.734 1 62.97 311 LYS A N 1
ATOM 2491 C CA . LYS A 1 311 ? 14.812 -32.094 -20.812 1 62.97 311 LYS A CA 1
ATOM 2492 C C . LYS A 1 311 ? 15.406 -33.406 -20.281 1 62.97 311 LYS A C 1
ATOM 2494 O O . LYS A 1 311 ? 15.055 -34.469 -20.766 1 62.97 311 LYS A O 1
ATOM 2499 N N . GLU A 1 312 ? 16.25 -33.25 -19.266 1 59.28 312 GLU A N 1
ATOM 2500 C CA . GLU A 1 312 ? 16.906 -34.438 -18.734 1 59.28 312 GLU A CA 1
ATOM 2501 C C . GLU A 1 312 ? 15.945 -35.25 -17.859 1 59.28 312 GLU A C 1
ATOM 2503 O O . GLU A 1 312 ? 16.016 -36.469 -17.828 1 59.28 312 GLU A O 1
ATOM 2508 N N . THR A 1 313 ? 15.055 -34.562 -17.094 1 57.09 313 THR A N 1
ATOM 2509 C CA . THR A 1 313 ? 14.125 -35.281 -16.219 1 57.09 313 THR A CA 1
ATOM 2510 C C . THR A 1 313 ? 13.078 -36.031 -17.047 1 57.09 313 THR A C 1
ATOM 2512 O O . THR A 1 313 ? 12.531 -37.031 -16.594 1 57.09 313 THR A O 1
ATOM 2515 N N . SER A 1 314 ? 12.891 -35.531 -18.266 1 50.88 314 SER A N 1
ATOM 2516 C CA . SER A 1 314 ? 11.969 -36.281 -19.125 1 50.88 314 SER A CA 1
ATOM 2517 C C . SER A 1 314 ? 12.57 -37.625 -19.562 1 50.88 314 SER A C 1
ATOM 2519 O O . SER A 1 314 ? 11.836 -38.531 -19.922 1 50.88 314 SER A O 1
ATOM 2521 N N . GLY A 1 315 ? 13.969 -37.75 -19.672 1 41.75 315 GLY A N 1
ATOM 2522 C CA . GLY A 1 315 ? 14.602 -38.938 -20.219 1 41.75 315 GLY A CA 1
ATOM 2523 C C . GLY A 1 315 ? 14.82 -40.031 -19.172 1 41.75 315 GLY A C 1
ATOM 2524 O O . GLY A 1 315 ? 15.336 -41.094 -19.5 1 41.75 315 GLY A O 1
ATOM 2525 N N . HIS A 1 316 ? 15.094 -39.719 -17.984 1 39.03 316 HIS A N 1
ATOM 2526 C CA . HIS A 1 316 ? 15.516 -40.812 -17.109 1 39.03 316 HIS A CA 1
ATOM 2527 C C . HIS A 1 316 ? 14.375 -41.781 -16.828 1 39.03 316 HIS A C 1
ATOM 2529 O O . HIS A 1 316 ? 13.562 -41.531 -15.938 1 39.03 316 HIS A O 1
ATOM 2535 N N . SER A 1 317 ? 13.703 -42.312 -17.891 1 32.84 317 SER A N 1
ATOM 2536 C CA . SER A 1 317 ? 13.031 -43.594 -17.641 1 32.84 317 SER A CA 1
ATOM 2537 C C . SER A 1 317 ? 13.914 -44.531 -16.828 1 32.84 317 SER A C 1
ATOM 2539 O O . SER A 1 317 ? 15.125 -44.312 -16.703 1 32.84 317 SER A O 1
ATOM 2541 N N . LEU A 1 318 ? 13.641 -46.031 -16.906 1 31.81 318 LEU A N 1
ATOM 2542 C CA . LEU A 1 318 ? 13.867 -47.312 -16.234 1 31.81 318 LEU A CA 1
ATOM 2543 C C . LEU A 1 318 ? 15.32 -47.75 -16.391 1 31.81 318 LEU A C 1
ATOM 2545 O O . LEU A 1 318 ? 15.586 -48.812 -16.938 1 31.81 318 LEU A O 1
ATOM 2549 N N . HIS A 1 319 ? 16.359 -47.031 -16.828 1 26.58 319 HIS A N 1
ATOM 2550 C CA . HIS A 1 319 ? 17.453 -48 -17 1 26.58 319 HIS A CA 1
ATOM 2551 C C . HIS A 1 319 ? 17.906 -48.531 -15.648 1 26.58 319 HIS A C 1
ATOM 2553 O O . HIS A 1 319 ? 18.031 -47.781 -14.672 1 26.58 319 HIS A O 1
ATOM 2559 N N . THR A 1 320 ? 17.75 -49.906 -15.469 1 26.09 320 THR A N 1
ATOM 2560 C CA . THR A 1 320 ? 18.094 -50.938 -14.484 1 26.09 320 THR A CA 1
ATOM 2561 C C . THR A 1 320 ? 19.578 -50.875 -14.141 1 26.09 320 THR A C 1
ATOM 2563 O O . THR A 1 320 ? 20.438 -51.281 -14.93 1 26.09 320 THR A O 1
ATOM 2566 N N . SER A 1 321 ? 20.109 -49.75 -13.742 1 24.16 321 SER A N 1
ATOM 2567 C CA . SER A 1 321 ? 21.531 -49.812 -13.445 1 24.16 321 SER A CA 1
ATOM 2568 C C . SER A 1 321 ? 21.828 -50.938 -12.445 1 24.16 321 SER A C 1
ATOM 2570 O O . SER A 1 321 ? 21.016 -51.219 -11.57 1 24.16 321 SER A O 1
ATOM 2572 N N . ARG A 1 322 ? 22.797 -51.812 -12.852 1 24.22 322 ARG A N 1
ATOM 2573 C CA . ARG A 1 322 ? 23.469 -52.969 -12.273 1 24.22 322 ARG A CA 1
ATOM 2574 C C . ARG A 1 322 ? 23.984 -52.656 -10.875 1 24.22 322 ARG A C 1
ATOM 2576 O O . ARG A 1 322 ? 24.25 -51.5 -10.547 1 24.22 322 ARG A O 1
ATOM 2583 N N . THR A 1 323 ? 24.141 -53.719 -9.969 1 22.28 323 THR A N 1
ATOM 2584 C CA . THR A 1 323 ? 24.328 -54.094 -8.57 1 22.28 323 THR A CA 1
ATOM 2585 C C . THR A 1 323 ? 25.719 -53.719 -8.086 1 22.28 323 THR A C 1
ATOM 2587 O O . THR A 1 323 ? 26.156 -54.125 -7.008 1 22.28 323 THR A O 1
ATOM 2590 N N . GLU A 1 324 ? 26.281 -52.531 -8.508 1 20.73 324 GLU A N 1
ATOM 2591 C CA . GLU A 1 324 ? 27.672 -52.625 -8.062 1 20.73 324 GLU A CA 1
ATOM 2592 C C . GLU A 1 324 ? 27.766 -52.812 -6.555 1 20.73 324 GLU A C 1
ATOM 2594 O O . GLU A 1 324 ? 26.828 -52.5 -5.824 1 20.73 324 GLU A O 1
ATOM 2599 N N . SER A 1 325 ? 28.938 -53.312 -6.184 1 21.34 325 SER A N 1
ATOM 2600 C CA . SER A 1 325 ? 29.516 -54.062 -5.062 1 21.34 325 SER A CA 1
ATOM 2601 C C . SER A 1 325 ? 29.484 -53.219 -3.783 1 21.34 325 SER A C 1
ATOM 2603 O O . SER A 1 325 ? 29.469 -52 -3.832 1 21.34 325 SER A O 1
ATOM 2605 N N . PRO A 1 326 ? 29.562 -53.938 -2.607 1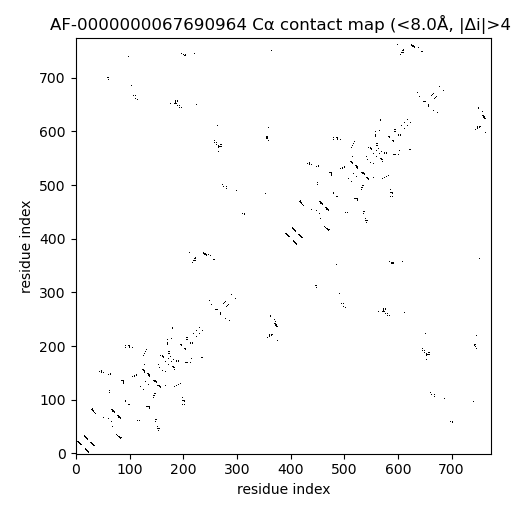 21.22 326 PRO A N 1
ATOM 2606 C CA . PRO A 1 326 ? 29.312 -53.75 -1.176 1 21.22 326 PRO A CA 1
ATOM 2607 C C . PRO A 1 326 ? 30.312 -52.812 -0.518 1 21.22 326 PRO A C 1
ATOM 2609 O O . PRO A 1 326 ? 30.281 -52.625 0.7 1 21.22 326 PRO A O 1
ATOM 2612 N N . HIS A 1 327 ? 30.859 -51.844 -1.272 1 18.03 327 HIS A N 1
ATOM 2613 C CA . HIS A 1 327 ? 32.062 -51.5 -0.532 1 18.03 327 HIS A CA 1
ATOM 2614 C C . HIS A 1 327 ? 31.75 -51.094 0.896 1 18.03 327 HIS A C 1
ATOM 2616 O O . HIS A 1 327 ? 30.625 -50.625 1.175 1 18.03 327 HIS A O 1
ATOM 2622 N N . LYS A 1 328 ? 32.875 -51.125 1.721 1 19.64 328 LYS A N 1
ATOM 2623 C CA . LYS A 1 328 ? 33.188 -51.281 3.143 1 19.64 328 LYS A CA 1
ATOM 2624 C C . LYS A 1 328 ? 32.719 -50.031 3.928 1 19.64 328 LYS A C 1
ATOM 2626 O O . LYS A 1 328 ? 32.875 -48.906 3.463 1 19.64 328 LYS A O 1
ATOM 2631 N N . PRO A 1 329 ? 32.062 -50.219 5.121 1 20.52 329 PRO A N 1
ATOM 2632 C CA . PRO A 1 329 ? 31.422 -49.406 6.148 1 20.52 329 PRO A CA 1
ATOM 2633 C C . PRO A 1 329 ? 32.375 -48.406 6.82 1 20.52 329 PRO A C 1
ATOM 2635 O O . PRO A 1 329 ? 32 -47.719 7.762 1 20.52 329 PRO A O 1
ATOM 2638 N N . THR A 1 330 ? 33.344 -47.781 6.055 1 18.03 330 THR A N 1
ATOM 2639 C CA . THR A 1 330 ? 34.344 -47.344 7.039 1 18.03 330 THR A CA 1
ATOM 2640 C C . THR A 1 330 ? 33.688 -46.531 8.141 1 18.03 330 THR A C 1
ATOM 2642 O O . THR A 1 330 ? 32.625 -45.938 7.926 1 18.03 330 THR A O 1
ATOM 2645 N N . SER A 1 331 ? 34.5 -46.312 9.266 1 17.7 331 SER A N 1
ATOM 2646 C CA . SER A 1 331 ? 34.5 -46.219 10.719 1 17.7 331 SER A CA 1
ATOM 2647 C C . SER A 1 331 ? 33.906 -44.906 11.211 1 17.7 331 SER A C 1
ATOM 2649 O O . SER A 1 331 ? 32.844 -44.938 11.828 1 17.7 331 SER A O 1
ATOM 2651 N N . ASP A 1 332 ? 34.688 -44.156 12.023 1 17.39 332 ASP A N 1
ATOM 2652 C CA . ASP A 1 332 ? 34.594 -43.906 13.461 1 17.39 332 ASP A CA 1
ATOM 2653 C C . ASP A 1 332 ? 34 -42.531 13.734 1 17.39 332 ASP A C 1
ATOM 2655 O O . ASP A 1 332 ? 33.375 -42.312 14.781 1 17.39 332 ASP A O 1
ATOM 2659 N N . THR A 1 333 ? 34.438 -41.531 12.922 1 17.98 333 THR A N 1
ATOM 2660 C CA . THR A 1 333 ? 34.844 -40.406 13.781 1 17.98 333 THR A CA 1
ATOM 2661 C C . THR A 1 333 ? 33.625 -39.719 14.367 1 17.98 333 THR A C 1
ATOM 2663 O O . THR A 1 333 ? 32.625 -39.531 13.672 1 17.98 333 THR A O 1
ATOM 2666 N N . ARG A 1 334 ? 33.656 -39.25 15.703 1 18.48 334 ARG A N 1
ATOM 2667 C CA . ARG A 1 334 ? 32.906 -38.844 16.875 1 18.48 334 ARG A CA 1
ATOM 2668 C C . ARG A 1 334 ? 32.219 -37.5 16.672 1 18.48 334 ARG A C 1
ATOM 2670 O O . ARG A 1 334 ? 31.719 -36.906 17.609 1 18.48 334 ARG A O 1
ATOM 2677 N N . GLN A 1 335 ? 32.312 -36.969 15.359 1 17.62 335 GLN A N 1
ATOM 2678 C CA . GLN A 1 335 ? 32.156 -35.531 15.625 1 17.62 335 GLN A CA 1
ATOM 2679 C C . GLN A 1 335 ? 30.891 -35.25 16.438 1 17.62 335 GLN A C 1
ATOM 2681 O O . GLN A 1 335 ? 29.859 -35.875 16.203 1 17.62 335 GLN A O 1
ATOM 2686 N N . SER A 1 336 ? 31.062 -34.406 17.516 1 18.14 336 SER A N 1
ATOM 2687 C CA . SER A 1 336 ? 30.406 -33.844 18.688 1 18.14 336 SER A CA 1
ATOM 2688 C C . SER A 1 336 ? 29.156 -33.094 18.312 1 18.14 336 SER A C 1
ATOM 2690 O O . SER A 1 336 ? 29.156 -32.312 17.344 1 18.14 336 SER A O 1
ATOM 2692 N N . ALA A 1 337 ? 28.078 -33.594 18.734 1 20.48 337 ALA A N 1
ATOM 2693 C CA . ALA A 1 337 ? 26.641 -33.312 18.594 1 20.48 337 ALA A CA 1
ATOM 2694 C C . ALA A 1 337 ? 26.312 -31.922 19.125 1 20.48 337 ALA A C 1
ATOM 2696 O O . ALA A 1 337 ? 25.688 -31.797 20.188 1 20.48 337 ALA A O 1
ATOM 2697 N N . GLN A 1 338 ? 27.25 -30.922 18.953 1 18.7 338 GLN A N 1
ATOM 2698 C CA . GLN A 1 338 ? 26.766 -29.828 19.781 1 18.7 338 GLN A CA 1
ATOM 2699 C C . GLN A 1 338 ? 25.312 -29.484 19.438 1 18.7 338 GLN A C 1
ATOM 2701 O O . GLN A 1 338 ? 24.969 -29.328 18.266 1 18.7 338 GLN A O 1
ATOM 2706 N N . ARG A 1 339 ? 24.391 -29.797 20.312 1 20.02 339 ARG A N 1
ATOM 2707 C CA . ARG A 1 339 ? 22.938 -29.75 20.5 1 20.02 339 ARG A CA 1
ATOM 2708 C C . ARG A 1 339 ? 22.406 -28.344 20.281 1 20.02 339 ARG A C 1
ATOM 2710 O O . ARG A 1 339 ? 22.531 -27.484 21.156 1 20.02 339 ARG A O 1
ATOM 2717 N N . ASN A 1 340 ? 22.984 -27.484 19.312 1 19.56 340 ASN A N 1
ATOM 2718 C CA . ASN A 1 340 ? 22.422 -26.141 19.391 1 19.56 340 ASN A CA 1
ATOM 2719 C C . ASN A 1 340 ? 20.906 -26.156 19.312 1 19.56 340 ASN A C 1
ATOM 2721 O O . ASN A 1 340 ? 20.344 -26.688 18.344 1 19.56 340 ASN A O 1
ATOM 2725 N N . PHE A 1 341 ? 20.281 -26.203 20.516 1 21.05 341 PHE A N 1
ATOM 2726 C CA . PHE A 1 341 ? 18.844 -26.219 20.812 1 21.05 341 PHE A CA 1
ATOM 2727 C C . PHE A 1 341 ? 18.141 -25.078 20.078 1 21.05 341 PHE A C 1
ATOM 2729 O O . PHE A 1 341 ? 18.547 -23.922 20.188 1 21.05 341 PHE A O 1
ATOM 2736 N N . PRO A 1 342 ? 17.531 -25.438 18.953 1 23.88 342 PRO A N 1
ATOM 2737 C CA . PRO A 1 342 ? 16.875 -24.391 18.156 1 23.88 342 PRO A CA 1
ATOM 2738 C C . PRO A 1 342 ? 15.852 -23.594 18.969 1 23.88 342 PRO A C 1
ATOM 2740 O O . PRO A 1 342 ? 15.211 -24.141 19.875 1 23.88 342 PRO A O 1
ATOM 2743 N N . PRO A 1 343 ? 16.109 -22.203 19.234 1 21.73 343 PRO A N 1
ATOM 2744 C CA . PRO A 1 343 ? 15.305 -21.281 20.062 1 21.73 343 PRO A CA 1
ATOM 2745 C C . PRO A 1 343 ? 13.805 -21.453 19.844 1 21.73 343 PRO A C 1
ATOM 2747 O O . PRO A 1 343 ? 13.383 -21.984 18.797 1 21.73 343 PRO A O 1
ATOM 2750 N N . SER A 1 344 ? 13.031 -21.25 20.938 1 19.92 344 SER A N 1
ATOM 2751 C CA . SER A 1 344 ? 11.617 -21.422 21.266 1 19.92 344 SER A CA 1
ATOM 2752 C C . SER A 1 344 ? 10.727 -20.641 20.312 1 19.92 344 SER A C 1
ATOM 2754 O O . SER A 1 344 ? 11.172 -19.672 19.688 1 19.92 344 SER A O 1
ATOM 2756 N N . ALA A 1 345 ? 9.461 -21.234 20.031 1 20.88 345 ALA A N 1
ATOM 2757 C CA . ALA A 1 345 ? 8.352 -20.969 19.125 1 20.88 345 ALA A CA 1
ATOM 2758 C C . ALA A 1 345 ? 7.805 -19.562 19.344 1 20.88 345 ALA A C 1
ATOM 2760 O O . ALA A 1 345 ? 6.812 -19.172 18.734 1 20.88 345 ALA A O 1
ATOM 2761 N N . ALA A 1 346 ? 8.055 -18.906 20.609 1 22.58 346 ALA A N 1
ATOM 2762 C CA . ALA A 1 346 ? 7.254 -17.766 21 1 22.58 346 ALA A CA 1
ATOM 2763 C C . ALA A 1 346 ? 7.312 -16.672 19.938 1 22.58 346 ALA A C 1
ATOM 2765 O O . ALA A 1 346 ? 6.293 -16.062 19.609 1 22.58 346 ALA A O 1
ATOM 2766 N N . GLU A 1 347 ? 8.531 -16.016 19.906 1 21.83 347 GLU A N 1
ATOM 2767 C CA . GLU A 1 347 ? 8.484 -14.641 19.422 1 21.83 347 GLU A CA 1
ATOM 2768 C C . GLU A 1 347 ? 8.289 -14.586 17.906 1 21.83 347 GLU A C 1
ATOM 2770 O O . GLU A 1 347 ? 9.258 -14.523 17.156 1 21.83 347 GLU A O 1
ATOM 2775 N N . ARG A 1 348 ? 7.695 -15.562 17.391 1 21.67 348 ARG A N 1
ATOM 2776 C CA . ARG A 1 348 ? 7.473 -15.375 15.969 1 21.67 348 ARG A CA 1
ATOM 2777 C C . ARG A 1 348 ? 6.723 -14.078 15.688 1 21.67 348 ARG A C 1
ATOM 2779 O O . ARG A 1 348 ? 5.504 -14.016 15.852 1 21.67 348 ARG A O 1
ATOM 2786 N N . LYS A 1 349 ? 7.328 -12.914 16.156 1 24.34 349 LYS A N 1
ATOM 2787 C CA . LYS A 1 349 ? 6.77 -11.633 15.734 1 24.34 349 LYS A CA 1
ATOM 2788 C C . LYS A 1 349 ? 6.371 -11.664 14.266 1 24.34 349 LYS A C 1
ATOM 2790 O O . LYS A 1 349 ? 7.211 -11.883 13.391 1 24.34 349 LYS A O 1
ATOM 2795 N N . LYS A 1 350 ? 5.219 -12.156 14.094 1 26.77 350 LYS A N 1
ATOM 2796 C CA . LYS A 1 350 ? 4.559 -12.156 12.797 1 26.77 350 LYS A CA 1
ATOM 2797 C C . LYS A 1 350 ? 4.824 -10.859 12.047 1 26.77 350 LYS A C 1
ATOM 2799 O O . LYS A 1 350 ? 4.434 -9.781 12.5 1 26.77 350 LYS A O 1
ATOM 2804 N N . LEU A 1 351 ? 6.066 -10.75 11.633 1 23.55 351 LEU A N 1
ATOM 2805 C CA . LEU A 1 351 ? 6.5 -9.609 10.836 1 23.55 351 LEU A CA 1
ATOM 2806 C C . LEU A 1 351 ? 5.391 -9.148 9.898 1 23.55 351 LEU A C 1
ATOM 2808 O O . LEU A 1 351 ? 5.016 -9.875 8.977 1 23.55 351 LEU A O 1
ATOM 2812 N N . VAL A 1 352 ? 4.344 -8.727 10.547 1 24.8 352 VAL A N 1
ATOM 2813 C CA . VAL A 1 352 ? 3.328 -8.07 9.727 1 24.8 352 VAL A CA 1
ATOM 2814 C C . VAL A 1 352 ? 3.975 -7.004 8.852 1 24.8 352 VAL A C 1
ATOM 2816 O O . VAL A 1 352 ? 4.426 -5.973 9.352 1 24.8 352 VAL A O 1
ATOM 2819 N N . ILE A 1 353 ? 4.941 -7.398 8.148 1 26.23 353 ILE A N 1
ATOM 2820 C CA . ILE A 1 353 ? 5.57 -6.426 7.266 1 26.23 353 ILE A CA 1
ATOM 2821 C C . ILE A 1 353 ? 4.504 -5.66 6.488 1 26.23 353 ILE A C 1
ATOM 2823 O O . ILE A 1 353 ? 3.65 -6.27 5.832 1 26.23 353 ILE A O 1
ATOM 2827 N N . PRO A 1 354 ? 4.184 -4.535 6.969 1 26.58 354 PRO A N 1
ATOM 2828 C CA . PRO A 1 354 ? 3.197 -3.697 6.285 1 26.58 354 PRO A CA 1
ATOM 2829 C C . PRO A 1 354 ? 3.463 -3.584 4.785 1 26.58 354 PRO A C 1
ATOM 2831 O O . PRO A 1 354 ? 4.508 -3.072 4.375 1 26.58 354 PRO A O 1
ATOM 2834 N N . HIS A 1 355 ? 3.377 -4.66 4.035 1 28.77 355 HIS A N 1
ATOM 2835 C CA . HIS A 1 355 ? 3.816 -5.051 2.701 1 28.77 355 HIS A CA 1
ATOM 2836 C C . HIS A 1 355 ? 3.072 -4.27 1.624 1 28.77 355 HIS A C 1
ATOM 2838 O O . HIS A 1 355 ? 3.088 -4.652 0.452 1 28.77 355 HIS A O 1
ATOM 2844 N N . THR A 1 356 ? 2.182 -3.4 1.994 1 27.91 356 THR A N 1
ATOM 2845 C CA . THR A 1 356 ? 1.294 -3.102 0.877 1 27.91 356 THR A CA 1
ATOM 2846 C C . THR A 1 356 ? 2.025 -2.305 -0.198 1 27.91 356 THR A C 1
ATOM 2848 O O . THR A 1 356 ? 2.205 -1.093 -0.065 1 27.91 356 THR A O 1
ATOM 2851 N N . LEU A 1 357 ? 3.127 -2.691 -0.65 1 29.25 357 LEU A N 1
ATOM 2852 C CA . LEU A 1 357 ? 3.855 -2.002 -1.708 1 29.25 357 LEU A CA 1
ATOM 2853 C C . LEU A 1 357 ? 2.988 -1.847 -2.953 1 29.25 357 LEU A C 1
ATOM 2855 O O . LEU A 1 357 ? 2.398 -2.82 -3.43 1 29.25 357 LEU A O 1
ATOM 2859 N N . SER A 1 358 ? 2.502 -0.669 -3.311 1 30.17 358 SER A N 1
ATOM 2860 C CA . SER A 1 358 ? 1.481 -0.229 -4.258 1 30.17 358 SER A CA 1
ATOM 2861 C C . SER A 1 358 ? 1.816 -0.671 -5.676 1 30.17 358 SER A C 1
ATOM 2863 O O . SER A 1 358 ? 2.943 -0.487 -6.141 1 30.17 358 SER A O 1
ATOM 2865 N N . LEU A 1 359 ? 1.297 -1.529 -6.262 1 31.38 359 LEU A N 1
ATOM 2866 C CA . LEU A 1 359 ? 1.103 -2.025 -7.617 1 31.38 359 LEU A CA 1
ATOM 2867 C C . LEU A 1 359 ? 0.825 -0.877 -8.586 1 31.38 359 LEU A C 1
ATOM 2869 O O . LEU A 1 359 ? 1.05 -1.005 -9.789 1 31.38 359 LEU A O 1
ATOM 2873 N N . SER A 1 360 ? 0.297 0.228 -8.102 1 32.53 360 SER A N 1
ATOM 2874 C CA . SER A 1 360 ? 0.022 1.327 -9.023 1 32.53 360 SER A CA 1
ATOM 2875 C C . SER A 1 360 ? 1.297 1.809 -9.703 1 32.53 360 SER A C 1
ATOM 2877 O O . SER A 1 360 ? 1.243 2.408 -10.781 1 32.53 360 SER A O 1
ATOM 2879 N N . LEU A 1 361 ? 2.453 1.714 -9.008 1 34.38 361 LEU A N 1
ATOM 2880 C CA . LEU A 1 361 ? 3.734 2.082 -9.602 1 34.38 361 LEU A CA 1
ATOM 2881 C C . LEU A 1 361 ? 4.008 1.258 -10.859 1 34.38 361 LEU A C 1
ATOM 2883 O O . LEU A 1 361 ? 4.539 1.775 -11.844 1 34.38 361 LEU A O 1
ATOM 2887 N N . LEU A 1 362 ? 3.742 -0.036 -10.727 1 34.53 362 LEU A N 1
ATOM 2888 C CA . LEU A 1 362 ? 4.023 -0.887 -11.875 1 34.53 362 LEU A CA 1
ATOM 2889 C C . LEU A 1 362 ? 3.205 -0.45 -13.086 1 34.53 362 LEU A C 1
ATOM 2891 O O . LEU A 1 362 ? 3.676 -0.542 -14.227 1 34.53 362 LEU A O 1
ATOM 2895 N N . PHE A 1 363 ? 2.059 0.102 -12.789 1 38.75 363 PHE A N 1
ATOM 2896 C CA . PHE A 1 363 ? 1.205 0.398 -13.938 1 38.75 363 PHE A CA 1
ATOM 2897 C C . PHE A 1 363 ? 1.404 1.836 -14.406 1 38.75 363 PHE A C 1
ATOM 2899 O O . PHE A 1 363 ? 1.053 2.182 -15.531 1 38.75 363 PHE A O 1
ATOM 2906 N N . SER A 1 364 ? 1.851 2.734 -13.523 1 32.66 364 SER A N 1
ATOM 2907 C CA . SER A 1 364 ? 2.117 4.094 -13.977 1 32.66 364 SER A CA 1
ATOM 2908 C C . SER A 1 364 ? 3.594 4.285 -14.312 1 32.66 364 SER A C 1
ATOM 2910 O O . SER A 1 364 ? 4.094 5.414 -14.305 1 32.66 364 SER A O 1
ATOM 2912 N N . ILE A 1 365 ? 4.41 3.316 -14.297 1 30.39 365 ILE A N 1
ATOM 2913 C CA . ILE A 1 365 ? 5.824 3.52 -14.602 1 30.39 365 ILE A CA 1
ATOM 2914 C C . ILE A 1 365 ? 5.969 4.168 -15.977 1 30.39 365 ILE A C 1
ATOM 2916 O O . ILE A 1 365 ? 5.629 3.557 -17 1 30.39 365 ILE A O 1
ATOM 2920 N N . SER A 1 366 ? 5.91 5.441 -16.031 1 27.56 366 SER A N 1
ATOM 2921 C CA . SER A 1 366 ? 6.531 6.043 -17.203 1 27.56 366 SER A CA 1
ATOM 2922 C C . SER A 1 366 ? 7.945 5.516 -17.406 1 27.56 366 SER A C 1
ATOM 2924 O O . SER A 1 366 ? 8.641 5.191 -16.453 1 27.56 366 SER A O 1
ATOM 2926 N N . PRO A 1 367 ? 8.414 5.074 -18.578 1 26.95 367 PRO A N 1
ATOM 2927 C CA . PRO A 1 367 ? 9.703 4.52 -19 1 26.95 367 PRO A CA 1
ATOM 2928 C C . PRO A 1 367 ? 10.898 5.266 -18.406 1 26.95 367 PRO A C 1
ATOM 2930 O O . PRO A 1 367 ? 12.047 4.859 -18.594 1 26.95 367 PRO A O 1
ATOM 2933 N N . PHE A 1 368 ? 10.898 6.562 -18.125 1 25.8 368 PHE A N 1
ATOM 2934 C CA . PHE A 1 368 ? 12.188 7.25 -18.094 1 25.8 368 PHE A CA 1
ATOM 2935 C C . PHE A 1 368 ? 12.977 6.871 -16.844 1 25.8 368 PHE A C 1
ATOM 2937 O O . PHE A 1 368 ? 14.148 6.5 -16.938 1 25.8 368 PHE A O 1
ATOM 2944 N N . SER A 1 369 ? 12.922 7.625 -15.602 1 27.08 369 SER A N 1
ATOM 2945 C CA . SER A 1 369 ? 14.047 7.859 -14.703 1 27.08 369 SER A CA 1
ATOM 2946 C C . SER A 1 369 ? 14.195 6.73 -13.695 1 27.08 369 SER A C 1
ATOM 2948 O O . SER A 1 369 ? 13.414 6.633 -12.742 1 27.08 369 SER A O 1
ATOM 2950 N N . ILE A 1 370 ? 14.594 5.574 -14.039 1 28.31 370 ILE A N 1
ATOM 2951 C CA . ILE A 1 370 ? 14.797 4.324 -13.32 1 28.31 370 ILE A CA 1
ATOM 2952 C C . ILE A 1 370 ? 15.914 4.5 -12.297 1 28.31 370 ILE A C 1
ATOM 2954 O O . ILE A 1 370 ? 17.094 4.484 -12.641 1 28.31 370 ILE A O 1
ATOM 2958 N N . LEU A 1 371 ? 15.93 5.461 -11.414 1 27.97 371 LEU A N 1
ATOM 2959 C CA . LEU A 1 371 ? 16.969 5.512 -10.391 1 27.97 371 LEU A CA 1
ATOM 2960 C C . LEU A 1 371 ? 16.844 4.332 -9.43 1 27.97 371 LEU A C 1
ATOM 2962 O O . LEU A 1 371 ? 15.734 3.945 -9.055 1 27.97 371 LEU A O 1
ATOM 2966 N N . SER A 1 372 ? 17.766 3.391 -9.508 1 29.25 372 SER A N 1
ATOM 2967 C CA . SER A 1 372 ? 17.828 2.238 -8.617 1 29.25 372 SER A CA 1
ATOM 2968 C C . SER A 1 372 ? 18.078 2.67 -7.176 1 29.25 372 SER A C 1
ATOM 2970 O O . SER A 1 372 ? 18.922 3.529 -6.918 1 29.25 372 SER A O 1
ATOM 2972 N N . PHE A 1 373 ? 17.266 2.406 -6.371 1 31.22 373 PHE A N 1
ATOM 2973 C CA . PHE A 1 373 ? 17.375 2.662 -4.941 1 31.22 373 PHE A CA 1
ATOM 2974 C C . PHE A 1 373 ? 18.406 1.722 -4.309 1 31.22 373 PHE A C 1
ATOM 2976 O O . PHE A 1 373 ? 18.469 0.542 -4.66 1 31.22 373 PHE A O 1
ATOM 2983 N N . HIS A 1 374 ? 19.609 2.143 -3.871 1 32.06 374 HIS A N 1
ATOM 2984 C CA . HIS A 1 374 ? 20.562 1.349 -3.104 1 32.06 374 HIS A CA 1
ATOM 2985 C C . HIS A 1 374 ? 20.359 1.548 -1.604 1 32.06 374 HIS A C 1
ATOM 2987 O O . HIS A 1 374 ? 20.188 2.678 -1.143 1 32.06 374 HIS A O 1
ATOM 2993 N N . HIS A 1 375 ? 20.109 0.495 -0.936 1 32.84 375 HIS A N 1
ATOM 2994 C CA . HIS A 1 375 ? 20.031 0.539 0.521 1 32.84 375 HIS A CA 1
ATOM 2995 C C . HIS A 1 375 ? 21.375 0.914 1.13 1 32.84 375 HIS A C 1
ATOM 2997 O O . HIS A 1 375 ? 22.391 0.259 0.865 1 32.84 375 HIS A O 1
ATOM 3003 N N . PRO A 1 376 ? 21.641 1.988 1.785 1 33.25 376 PRO A N 1
ATOM 3004 C CA . PRO A 1 376 ? 22.922 2.217 2.451 1 33.25 376 PRO A CA 1
ATOM 3005 C C . PRO A 1 376 ? 23.172 1.237 3.596 1 33.25 376 PRO A C 1
ATOM 3007 O O . PRO A 1 376 ? 22.234 0.686 4.16 1 33.25 376 PRO A O 1
ATOM 3010 N N . PRO A 1 377 ? 24.359 0.692 3.812 1 28.72 377 PRO A N 1
ATOM 3011 C CA . PRO A 1 377 ? 24.734 -0.14 4.961 1 28.72 377 PRO A CA 1
ATOM 3012 C C . PRO A 1 377 ? 24.375 0.504 6.297 1 28.72 377 PRO A C 1
ATOM 3014 O O . PRO A 1 377 ? 24.281 1.73 6.391 1 28.72 377 PRO A O 1
ATOM 3017 N N . ASP A 1 378 ? 23.734 -0.189 7.164 1 29.47 378 ASP A N 1
ATOM 3018 C CA . ASP A 1 378 ? 23.391 0.214 8.523 1 29.47 378 ASP A CA 1
ATOM 3019 C C . ASP A 1 378 ? 24.609 0.739 9.273 1 29.47 378 ASP A C 1
ATOM 3021 O O . ASP A 1 378 ? 25.594 0.022 9.438 1 29.47 378 ASP A O 1
ATOM 3025 N N . ARG A 1 379 ? 24.953 1.955 9.367 1 30.33 379 ARG A N 1
ATOM 3026 C CA . ARG A 1 379 ? 25.984 2.531 10.211 1 30.33 379 ARG A CA 1
ATOM 3027 C C . ARG A 1 379 ? 25.734 2.207 11.68 1 30.33 379 ARG A C 1
ATOM 3029 O O . ARG A 1 379 ? 26.422 2.725 12.562 1 30.33 379 ARG A O 1
ATOM 3036 N N . SER A 1 380 ? 24.812 1.549 12.195 1 26.92 380 SER A N 1
ATOM 3037 C CA . SER A 1 380 ? 24.75 1.48 13.656 1 26.92 380 SER A CA 1
ATOM 3038 C C . SER A 1 380 ? 25.938 0.707 14.219 1 26.92 380 SER A C 1
ATOM 3040 O O . SER A 1 380 ? 26.109 0.612 15.438 1 26.92 380 SER A O 1
ATOM 3042 N N . ARG A 1 381 ? 26.719 -0.181 13.586 1 26.09 381 ARG A N 1
ATOM 3043 C CA . ARG A 1 381 ? 27.609 -0.992 14.422 1 26.09 381 ARG A CA 1
ATOM 3044 C C . ARG A 1 381 ? 28.828 -0.19 14.867 1 26.09 381 ARG A C 1
ATOM 3046 O O . ARG A 1 381 ? 29.734 -0.732 15.5 1 26.09 381 ARG A O 1
ATOM 3053 N N . GLN A 1 382 ? 29.219 0.897 14.234 1 24.06 382 GLN A N 1
ATOM 3054 C CA . GLN A 1 382 ? 30.578 1.278 14.586 1 24.06 382 GLN A CA 1
ATOM 3055 C C . GLN A 1 382 ? 30.609 2.033 15.906 1 24.06 382 GLN A C 1
ATOM 3057 O O . GLN A 1 382 ? 31.234 3.09 16.016 1 24.06 382 GLN A O 1
ATOM 3062 N N . MET A 1 383 ? 29.578 2.082 16.781 1 22.03 383 MET A N 1
ATOM 3063 C CA . MET A 1 383 ? 30 2.713 18.016 1 22.03 383 MET A CA 1
ATOM 3064 C C . MET A 1 383 ? 31 1.831 18.766 1 22.03 383 MET A C 1
ATOM 3066 O O . MET A 1 383 ? 30.672 0.722 19.188 1 22.03 383 MET A O 1
ATOM 3070 N N . ALA A 1 384 ? 32.312 1.989 18.531 1 24.81 384 ALA A N 1
ATOM 3071 C CA . ALA A 1 384 ? 33.5 1.522 19.219 1 24.81 384 ALA A CA 1
ATOM 3072 C C . ALA A 1 384 ? 33.406 1.76 20.719 1 24.81 384 ALA A C 1
ATOM 3074 O O . ALA A 1 384 ? 32.844 2.766 21.156 1 24.81 384 ALA A O 1
ATOM 3075 N N . ALA A 1 385 ? 33.656 0.714 21.562 1 23.92 385 ALA A N 1
ATOM 3076 C CA . ALA A 1 385 ? 33.969 0.752 22.984 1 23.92 385 ALA A CA 1
ATOM 3077 C C . ALA A 1 385 ? 34.969 1.853 23.312 1 23.92 385 ALA A C 1
ATOM 3079 O O . ALA A 1 385 ? 35.875 2.113 22.531 1 23.92 385 ALA A O 1
ATOM 3080 N N . PRO A 1 386 ? 34.594 2.848 24.078 1 24.42 386 PRO A N 1
ATOM 3081 C CA . PRO A 1 386 ? 35.719 3.699 24.516 1 24.42 386 PRO A CA 1
ATOM 3082 C C . PRO A 1 386 ? 36.938 2.896 24.938 1 24.42 386 PRO A C 1
ATOM 3084 O O . PRO A 1 386 ? 36.812 1.732 25.328 1 24.42 386 PRO A O 1
ATOM 3087 N N . PRO A 1 387 ? 38.188 3.418 24.625 1 26.05 387 PRO A N 1
ATOM 3088 C CA . PRO A 1 387 ? 39.312 2.812 25.344 1 26.05 387 PRO A CA 1
ATOM 3089 C C . PRO A 1 387 ? 39.125 2.842 26.859 1 26.05 387 PRO A C 1
ATOM 3091 O O . PRO A 1 387 ? 38.406 3.715 27.375 1 26.05 387 PRO A O 1
ATOM 3094 N N . MET B 1 1 ? -0.828 -53.062 1.081 1 50.12 1 MET B N 1
ATOM 3095 C CA . MET B 1 1 ? -1.282 -51.875 1.768 1 50.12 1 MET B CA 1
ATOM 3096 C C . MET B 1 1 ? -0.128 -50.906 1.979 1 50.12 1 MET B C 1
ATOM 3098 O O . MET B 1 1 ? 0.946 -51.281 2.438 1 50.12 1 MET B O 1
ATOM 3102 N N . ASN B 1 2 ? -0.062 -49.781 1.221 1 68.5 2 ASN B N 1
ATOM 3103 C CA . ASN B 1 2 ? 1.045 -48.844 1.38 1 68.5 2 ASN B CA 1
ATOM 3104 C C . ASN B 1 2 ? 1.133 -48.312 2.811 1 68.5 2 ASN B C 1
ATOM 3106 O O . ASN B 1 2 ? 0.112 -48 3.426 1 68.5 2 ASN B O 1
ATOM 3110 N N . SER B 1 3 ? 2.273 -48.719 3.457 1 81.62 3 SER B N 1
ATOM 3111 C CA . SER B 1 3 ? 2.52 -48.25 4.82 1 81.62 3 SER B CA 1
ATOM 3112 C C . SER B 1 3 ? 3.34 -46.969 4.836 1 81.62 3 SER B C 1
ATOM 3114 O O . SER B 1 3 ? 4.328 -46.844 4.109 1 81.62 3 SER B O 1
ATOM 3116 N N . TYR B 1 4 ? 2.719 -46.031 5.555 1 89 4 TYR B N 1
ATOM 3117 C CA . TYR B 1 4 ? 3.367 -44.719 5.668 1 89 4 TYR B CA 1
ATOM 3118 C C . TYR B 1 4 ? 3.627 -44.375 7.125 1 89 4 TYR B C 1
ATOM 3120 O O . TYR B 1 4 ? 2.875 -44.781 8.016 1 89 4 TYR B O 1
ATOM 3128 N N . ARG B 1 5 ? 4.703 -43.781 7.406 1 87.31 5 ARG B N 1
ATOM 3129 C CA . ARG B 1 5 ? 4.961 -43.125 8.695 1 87.31 5 ARG B CA 1
ATOM 3130 C C . ARG B 1 5 ? 4.898 -41.625 8.57 1 87.31 5 ARG B C 1
ATOM 3132 O O . ARG B 1 5 ? 5.582 -41.031 7.727 1 87.31 5 ARG B O 1
ATOM 3139 N N . ILE B 1 6 ? 4.137 -41.031 9.383 1 87.56 6 ILE B N 1
ATOM 3140 C CA . ILE B 1 6 ? 3.994 -39.594 9.367 1 87.56 6 ILE B CA 1
ATOM 3141 C C . ILE B 1 6 ? 5.176 -38.938 10.086 1 87.56 6 ILE B C 1
ATOM 3143 O O . ILE B 1 6 ? 5.477 -39.281 11.234 1 87.56 6 ILE B O 1
ATOM 3147 N N . ILE B 1 7 ? 5.852 -38.125 9.445 1 87.94 7 ILE B N 1
ATOM 3148 C CA . ILE B 1 7 ? 6.969 -37.406 10.047 1 87.94 7 ILE B CA 1
ATOM 3149 C C . ILE B 1 7 ? 6.461 -36.125 10.695 1 87.94 7 ILE B C 1
ATOM 3151 O O . ILE B 1 7 ? 6.758 -35.844 11.859 1 87.94 7 ILE B O 1
ATOM 3155 N N . SER B 1 8 ? 5.652 -35.312 9.906 1 87.31 8 SER B N 1
ATOM 3156 C CA . SER B 1 8 ? 5.102 -34.062 10.414 1 87.31 8 SER B CA 1
ATOM 3157 C C . SER B 1 8 ? 3.928 -33.562 9.562 1 87.31 8 SER B C 1
ATOM 3159 O O . SER B 1 8 ? 3.832 -33.906 8.383 1 87.31 8 SER B O 1
ATOM 3161 N N . VAL B 1 9 ? 3.121 -32.781 10.18 1 87.19 9 VAL B N 1
ATOM 3162 C CA . VAL B 1 9 ? 2.062 -32.062 9.453 1 87.19 9 VAL B CA 1
ATOM 3163 C C . VAL B 1 9 ? 2.598 -30.766 8.891 1 87.19 9 VAL B C 1
ATOM 3165 O O . VAL B 1 9 ? 3.16 -29.953 9.625 1 87.19 9 VAL B O 1
ATOM 3168 N N . ILE B 1 10 ? 2.436 -30.578 7.59 1 88.69 10 ILE B N 1
ATOM 3169 C CA . ILE B 1 10 ? 3.09 -29.422 6.98 1 88.69 10 ILE B CA 1
ATOM 3170 C C . ILE B 1 10 ? 2.035 -28.422 6.5 1 88.69 10 ILE B C 1
ATOM 3172 O O . ILE B 1 10 ? 2.363 -27.297 6.133 1 88.69 10 ILE B O 1
ATOM 3176 N N . GLY B 1 11 ? 0.831 -28.797 6.473 1 86.31 11 GLY B N 1
ATOM 3177 C CA . GLY B 1 11 ? -0.224 -27.875 6.074 1 86.31 11 GLY B CA 1
ATOM 3178 C C . GLY B 1 11 ? -1.604 -28.328 6.516 1 86.31 11 GLY B C 1
ATOM 3179 O O . GLY B 1 11 ? -1.903 -29.531 6.516 1 86.31 11 GLY B O 1
ATOM 3180 N N . GLU B 1 12 ? -2.381 -27.328 6.973 1 81.5 12 GLU B N 1
ATOM 3181 C CA . GLU B 1 12 ? -3.787 -27.547 7.297 1 81.5 12 GLU B CA 1
ATOM 3182 C C . GLU B 1 12 ? -4.68 -26.5 6.652 1 81.5 12 GLU B C 1
ATOM 3184 O O . GLU B 1 12 ? -4.41 -25.297 6.758 1 81.5 12 GLU B O 1
ATOM 3189 N N . GLY B 1 13 ? -5.531 -27 5.82 1 74.12 13 GLY B N 1
ATOM 3190 C CA . GLY B 1 13 ? -6.41 -26.031 5.168 1 74.12 13 GLY B CA 1
ATOM 3191 C C . GLY B 1 13 ? -7.867 -26.469 5.172 1 74.12 13 GLY B C 1
ATOM 3192 O O . GLY B 1 13 ? -8.227 -27.438 5.844 1 74.12 13 GLY B O 1
ATOM 3193 N N . THR B 1 14 ? -8.711 -25.703 4.449 1 71.44 14 THR B N 1
ATOM 3194 C CA . THR B 1 14 ? -10.156 -25.875 4.359 1 71.44 14 THR B CA 1
ATOM 3195 C C . THR B 1 14 ? -10.5 -27.25 3.809 1 71.44 14 THR B C 1
ATOM 3197 O O . THR B 1 14 ? -11.469 -27.875 4.238 1 71.44 14 THR B O 1
ATOM 3200 N N . TYR B 1 15 ? -9.602 -27.797 3.025 1 74.56 15 TYR B N 1
ATOM 3201 C CA . TYR B 1 15 ? -9.992 -28.969 2.273 1 74.56 15 TYR B CA 1
ATOM 3202 C C . TYR B 1 15 ? -9.242 -30.203 2.764 1 74.56 15 TYR B C 1
ATOM 3204 O O . TYR B 1 15 ? -9.57 -31.328 2.393 1 74.56 15 TYR B O 1
ATOM 3212 N N . GLY B 1 16 ? -8.195 -29.984 3.566 1 81.56 16 GLY B N 1
ATOM 3213 C CA . GLY B 1 16 ? -7.492 -31.156 4.066 1 81.56 16 GLY B CA 1
ATOM 3214 C C . GLY B 1 16 ? -6.195 -30.812 4.773 1 81.56 16 GLY B C 1
ATOM 3215 O O . GLY B 1 16 ? -5.902 -29.641 5.012 1 81.56 16 GLY B O 1
ATOM 3216 N N . THR B 1 17 ? -5.605 -31.906 5.184 1 87.94 17 THR B N 1
ATOM 3217 C CA . THR B 1 17 ? -4.328 -31.797 5.875 1 87.94 17 THR B CA 1
ATOM 3218 C C . THR B 1 17 ? -3.217 -32.469 5.055 1 87.94 17 THR B C 1
ATOM 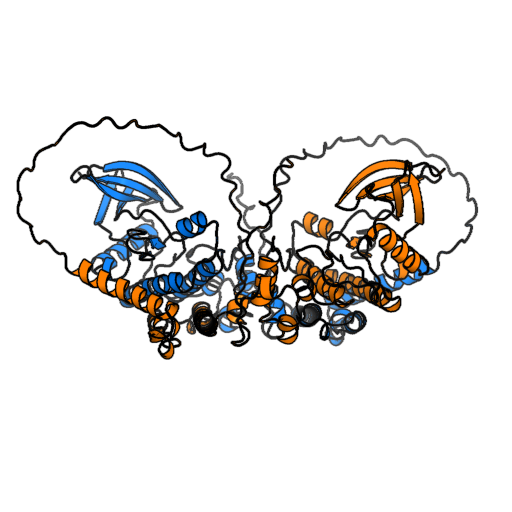3220 O O . THR B 1 17 ? -3.418 -33.531 4.457 1 87.94 17 THR B O 1
ATOM 3223 N N . VAL B 1 18 ? -2.119 -31.797 5 1 92.19 18 VAL B N 1
ATOM 3224 C CA . VAL B 1 18 ? -0.979 -32.344 4.27 1 92.19 18 VAL B CA 1
ATOM 3225 C C . VAL B 1 18 ? 0.13 -32.719 5.25 1 92.19 18 VAL B C 1
ATOM 3227 O O . VAL B 1 18 ? 0.462 -31.938 6.148 1 92.19 18 VAL B O 1
ATOM 3230 N N . ALA B 1 19 ? 0.692 -33.906 5.078 1 91.94 19 ALA B N 1
ATOM 3231 C CA . ALA B 1 19 ? 1.745 -34.406 5.965 1 91.94 19 ALA B CA 1
ATOM 3232 C C . ALA B 1 19 ? 2.963 -34.875 5.168 1 91.94 19 ALA B C 1
ATOM 3234 O O . ALA B 1 19 ? 2.824 -35.375 4.059 1 91.94 19 ALA B O 1
ATOM 3235 N N . LYS B 1 20 ? 4.086 -34.594 5.777 1 93.5 20 LYS B N 1
ATOM 3236 C CA . LYS B 1 20 ? 5.324 -35.219 5.332 1 93.5 20 LYS B CA 1
ATOM 3237 C C . LYS B 1 20 ? 5.414 -36.656 5.84 1 93.5 20 LYS B C 1
ATOM 3239 O O . LYS B 1 20 ? 5.309 -36.906 7.047 1 93.5 20 LYS B O 1
ATOM 3244 N N . CYS B 1 21 ? 5.598 -37.594 4.902 1 92.19 21 CYS B N 1
ATOM 3245 C CA . CYS B 1 21 ? 5.59 -39 5.277 1 92.19 21 CYS B CA 1
ATOM 3246 C C . CYS B 1 21 ? 6.773 -39.719 4.648 1 92.19 21 CYS B C 1
ATOM 3248 O O . CYS B 1 21 ? 7.348 -39.25 3.666 1 92.19 21 CYS B O 1
ATOM 3250 N N . VAL B 1 22 ? 7.094 -40.812 5.277 1 91.88 22 VAL B N 1
ATOM 3251 C CA . VAL B 1 22 ? 8.039 -41.75 4.695 1 91.88 22 VAL B CA 1
ATOM 3252 C C . VAL B 1 22 ? 7.309 -43.031 4.277 1 91.88 22 VAL B C 1
ATOM 3254 O O . VAL B 1 22 ? 6.547 -43.594 5.059 1 91.88 22 VAL B O 1
ATOM 3257 N N . LYS B 1 23 ? 7.488 -43.312 2.998 1 89.81 23 LYS B N 1
ATOM 3258 C CA . LYS B 1 23 ? 6.961 -44.594 2.521 1 89.81 23 LYS B CA 1
ATOM 3259 C C . LYS B 1 23 ? 7.812 -45.75 3.008 1 89.81 23 LYS B C 1
ATOM 3261 O O . LYS B 1 23 ? 9.008 -45.812 2.711 1 89.81 23 LYS B O 1
ATOM 3266 N N . MET B 1 24 ? 7.211 -46.688 3.623 1 86.88 24 MET B N 1
ATOM 3267 C CA . MET B 1 24 ? 7.961 -47.719 4.301 1 86.88 24 MET B CA 1
ATOM 3268 C C . MET B 1 24 ? 8.578 -48.688 3.295 1 86.88 24 MET B C 1
ATOM 3270 O O . MET B 1 24 ? 9.641 -49.25 3.541 1 86.88 24 MET B O 1
ATOM 3274 N N . ALA B 1 25 ? 7.91 -48.844 2.266 1 87 25 ALA B N 1
ATOM 3275 C CA . ALA B 1 25 ? 8.344 -49.812 1.257 1 87 25 ALA B CA 1
ATOM 3276 C C . ALA B 1 25 ? 9.703 -49.438 0.676 1 87 25 ALA B C 1
ATOM 3278 O O . ALA B 1 25 ? 10.562 -50.281 0.46 1 87 25 ALA B O 1
ATOM 3279 N N . ASP B 1 26 ? 10.039 -48.156 0.407 1 91.06 26 ASP B N 1
ATOM 3280 C CA . ASP B 1 26 ? 11.273 -47.719 -0.253 1 91.06 26 ASP B CA 1
ATOM 3281 C C . ASP B 1 26 ? 11.922 -46.562 0.48 1 91.06 26 ASP B C 1
ATOM 3283 O O . ASP B 1 26 ? 12.93 -46.031 0.027 1 91.06 26 ASP B O 1
ATOM 3287 N N . ARG B 1 27 ? 11.344 -46.156 1.561 1 90.75 27 ARG B N 1
ATOM 3288 C CA . ARG B 1 27 ? 11.867 -45.094 2.441 1 90.75 27 ARG B CA 1
ATOM 3289 C C . ARG B 1 27 ? 11.875 -43.75 1.743 1 90.75 27 ARG B C 1
ATOM 3291 O O . ARG B 1 27 ? 12.602 -42.844 2.143 1 90.75 27 ARG B O 1
ATOM 3298 N N . LYS B 1 28 ? 11.164 -43.656 0.727 1 93.94 28 LYS B N 1
ATOM 3299 C CA . LYS B 1 28 ? 11.031 -42.375 0.032 1 93.94 28 LYS B CA 1
ATOM 3300 C C . LYS B 1 28 ? 10.18 -41.406 0.833 1 93.94 28 LYS B C 1
ATOM 3302 O O . LYS B 1 28 ? 9.156 -41.812 1.406 1 93.94 28 LYS B O 1
ATOM 3307 N N . ILE B 1 29 ? 10.656 -40.156 0.833 1 94.94 29 ILE B N 1
ATOM 3308 C CA . ILE B 1 29 ? 9.875 -39.125 1.497 1 94.94 29 ILE B CA 1
ATOM 3309 C C . ILE B 1 29 ? 8.805 -38.594 0.543 1 94.94 29 ILE B C 1
ATOM 3311 O O . ILE B 1 29 ? 9.109 -38.219 -0.6 1 94.94 29 ILE B O 1
ATOM 3315 N N . VAL B 1 30 ? 7.566 -38.594 1.056 1 95.56 30 VAL B N 1
ATOM 3316 C CA . VAL B 1 30 ? 6.449 -38.156 0.221 1 95.56 30 VAL B CA 1
ATOM 3317 C C . VAL B 1 30 ? 5.555 -37.188 1.002 1 95.56 30 VAL B C 1
ATOM 3319 O O . VAL B 1 30 ? 5.695 -37.062 2.219 1 95.56 30 VAL B O 1
ATOM 3322 N N . ALA B 1 31 ? 4.758 -36.406 0.272 1 95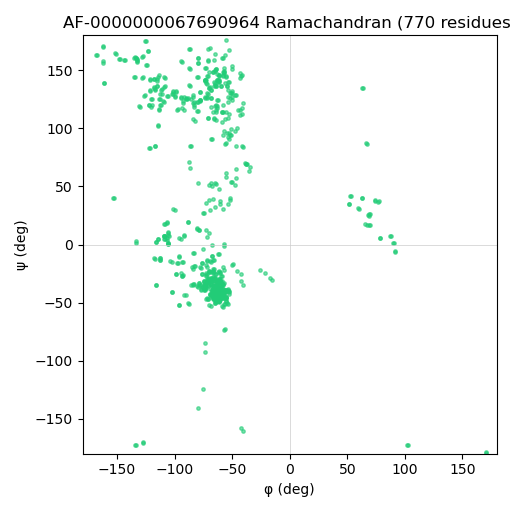.88 31 ALA B N 1
ATOM 3323 C CA . ALA B 1 31 ? 3.693 -35.625 0.857 1 95.88 31 ALA B CA 1
ATOM 3324 C C . ALA B 1 31 ? 2.332 -36.281 0.663 1 95.88 31 ALA B C 1
ATOM 3326 O O . ALA B 1 31 ? 1.989 -36.688 -0.446 1 95.88 31 ALA B O 1
ATOM 3327 N N . ILE B 1 32 ? 1.557 -36.375 1.734 1 93.06 32 ILE B N 1
ATOM 3328 C CA . ILE B 1 32 ? 0.228 -36.969 1.651 1 93.06 32 ILE B CA 1
ATOM 3329 C C . ILE B 1 32 ? -0.825 -35.938 2.07 1 93.06 32 ILE B C 1
ATOM 3331 O O . ILE B 1 32 ? -0.773 -35.406 3.182 1 93.06 32 ILE B O 1
ATOM 3335 N N . LYS B 1 33 ? -1.701 -35.656 1.16 1 91.81 33 LYS B N 1
ATOM 3336 C CA . LYS B 1 33 ? -2.863 -34.812 1.454 1 91.81 33 LYS B CA 1
ATOM 3337 C C . LYS B 1 33 ? -4.066 -35.688 1.84 1 91.81 33 LYS B C 1
ATOM 3339 O O . LYS B 1 33 ? -4.543 -36.469 1.04 1 91.81 33 LYS B O 1
ATOM 3344 N N . MET B 1 34 ? -4.543 -35.531 3.064 1 88.56 34 MET B N 1
ATOM 3345 C CA . MET B 1 34 ? -5.742 -36.219 3.533 1 88.56 34 MET B CA 1
ATOM 3346 C C . MET B 1 34 ? -6.961 -35.312 3.443 1 88.56 34 MET B C 1
ATOM 3348 O O . MET B 1 34 ? -7.016 -34.25 4.109 1 88.56 34 MET B O 1
ATOM 3352 N N . MET B 1 35 ? -7.867 -35.656 2.652 1 86.44 35 MET B N 1
ATOM 3353 C CA . MET B 1 35 ? -9.047 -34.812 2.418 1 86.44 35 MET B CA 1
ATOM 3354 C C . MET B 1 35 ? -10.031 -34.938 3.57 1 86.44 35 MET B C 1
ATOM 3356 O O . MET B 1 35 ? -10.227 -36.031 4.121 1 86.44 35 MET B O 1
ATOM 3360 N N . LYS B 1 36 ? -10.5 -33.719 4.086 1 76.88 36 LYS B N 1
ATOM 3361 C CA . LYS B 1 36 ? -11.492 -33.719 5.156 1 76.88 36 LYS B CA 1
ATOM 3362 C C . LYS B 1 36 ? -12.82 -34.312 4.676 1 76.88 36 LYS B C 1
ATOM 3364 O O . LYS B 1 36 ? -13.133 -34.281 3.484 1 76.88 36 LYS B O 1
ATOM 3369 N N . ASP B 1 37 ? -13.469 -35.25 5.641 1 61.62 37 ASP B N 1
ATOM 3370 C CA . ASP B 1 37 ? -14.648 -36.094 5.43 1 61.62 37 ASP B CA 1
ATOM 3371 C C . ASP B 1 37 ? -15.82 -35.281 4.902 1 61.62 37 ASP B C 1
ATOM 3373 O O . ASP B 1 37 ? -16.953 -35.406 5.371 1 61.62 37 ASP B O 1
ATOM 3377 N N . GLN B 1 38 ? -15.727 -34.344 4.02 1 55.06 38 GLN B N 1
ATOM 3378 C CA . GLN B 1 38 ? -17.125 -34.062 3.715 1 55.06 38 GLN B CA 1
ATOM 3379 C C . GLN B 1 38 ? -17.766 -35.188 2.926 1 55.06 38 GLN B C 1
ATOM 3381 O O . GLN B 1 38 ? -17.062 -36.062 2.391 1 55.06 38 GLN B O 1
ATOM 3386 N N . ASP B 1 39 ? -19.062 -35.188 2.789 1 51.44 39 ASP B N 1
ATOM 3387 C CA . ASP B 1 39 ? -19.875 -36.125 2.043 1 51.44 39 ASP B CA 1
ATOM 3388 C C . ASP B 1 39 ? -19.219 -36.5 0.714 1 51.44 39 ASP B C 1
ATOM 3390 O O . ASP B 1 39 ? -18.578 -35.656 0.079 1 51.44 39 ASP B O 1
ATOM 3394 N N . GLN B 1 40 ? -18.953 -37.844 0.467 1 49.38 40 GLN B N 1
ATOM 3395 C CA . GLN B 1 40 ? -18.5 -38.375 -0.813 1 49.38 40 GLN B CA 1
ATOM 3396 C C . GLN B 1 40 ? -18.938 -37.5 -1.97 1 49.38 40 GLN B C 1
ATOM 3398 O O . GLN B 1 40 ? -18.438 -37.625 -3.088 1 49.38 40 GLN B O 1
ATOM 3403 N N . LYS B 1 41 ? -19.984 -36.719 -1.731 1 49.31 41 LYS B N 1
ATOM 3404 C CA . LYS B 1 41 ? -20.656 -35.906 -2.748 1 49.31 41 LYS B CA 1
ATOM 3405 C C . LYS B 1 41 ? -20.016 -34.531 -2.877 1 49.31 41 LYS B C 1
ATOM 3407 O O . LYS B 1 41 ? -20.609 -33.625 -3.469 1 49.31 41 LYS B O 1
ATOM 3412 N N . ASP B 1 42 ? -18.797 -34.531 -2.371 1 60.34 42 ASP B N 1
ATOM 3413 C CA . ASP B 1 42 ? -18.266 -33.156 -2.404 1 60.34 42 ASP B CA 1
ATOM 3414 C C . ASP B 1 42 ? -17.656 -32.844 -3.766 1 60.34 42 ASP B C 1
ATOM 3416 O O . ASP B 1 42 ? -16.672 -33.469 -4.172 1 60.34 42 ASP B O 1
ATOM 3420 N N . PRO B 1 43 ? -18.281 -32.031 -4.574 1 61.69 43 PRO B N 1
ATOM 3421 C CA . PRO B 1 43 ? -17.859 -31.672 -5.93 1 61.69 43 PRO B CA 1
ATOM 3422 C C . PRO B 1 43 ? -16.406 -31.234 -6.004 1 61.69 43 PRO B C 1
ATOM 3424 O O . PRO B 1 43 ? -15.734 -31.469 -7.012 1 61.69 43 PRO B O 1
ATOM 3427 N N . PHE B 1 44 ? -15.805 -30.891 -4.965 1 62.03 44 PHE B N 1
ATOM 3428 C CA . PHE B 1 44 ? -14.445 -30.375 -4.988 1 62.03 44 PHE B CA 1
ATOM 3429 C C . PHE B 1 44 ? -13.43 -31.5 -5.012 1 62.03 44 PHE B C 1
ATOM 3431 O O . PHE B 1 44 ? -12.406 -31.422 -5.695 1 62.03 44 PHE B O 1
ATOM 3438 N N . LYS B 1 45 ? -13.773 -32.625 -4.32 1 65.12 45 LYS B N 1
ATOM 3439 C CA . LYS B 1 45 ? -12.883 -33.781 -4.293 1 65.12 45 LYS B CA 1
ATOM 3440 C C . LYS B 1 45 ? -12.727 -34.375 -5.68 1 65.12 45 LYS B C 1
ATOM 3442 O O . LYS B 1 45 ? -11.617 -34.688 -6.109 1 65.12 45 LYS B O 1
ATOM 3447 N N . ASN B 1 46 ? -13.805 -34.438 -6.254 1 75.06 46 ASN B N 1
ATOM 3448 C CA . ASN B 1 46 ? -13.828 -35.062 -7.578 1 75.06 46 ASN B CA 1
ATOM 3449 C C . ASN B 1 46 ? -13.133 -34.156 -8.609 1 75.06 46 ASN B C 1
ATOM 3451 O O . ASN B 1 46 ? -12.453 -34.688 -9.508 1 75.06 46 ASN B O 1
ATOM 3455 N N . GLN B 1 47 ? -13.227 -32.938 -8.344 1 81.5 47 GLN B N 1
ATOM 3456 C CA . GLN B 1 47 ? -12.617 -32.031 -9.289 1 81.5 47 GLN B CA 1
ATOM 3457 C C . GLN B 1 47 ? -11.094 -32.062 -9.203 1 81.5 47 GLN B C 1
ATOM 3459 O O . GLN B 1 47 ? -10.398 -32.062 -10.219 1 81.5 47 GLN B O 1
ATOM 3464 N N . GLU B 1 48 ? -10.602 -32.188 -7.984 1 84.81 48 GLU B N 1
ATOM 3465 C CA . GLU B 1 48 ? -9.156 -32.25 -7.816 1 84.81 48 GLU B CA 1
ATOM 3466 C C . GLU B 1 48 ? -8.594 -33.531 -8.438 1 84.81 48 GLU B C 1
ATOM 3468 O O . GLU B 1 48 ? -7.578 -33.5 -9.141 1 84.81 48 GLU B O 1
ATOM 3473 N N . LEU B 1 49 ? -9.281 -34.625 -8.188 1 85.31 49 LEU B N 1
ATOM 3474 C CA . LEU B 1 49 ? -8.836 -35.906 -8.734 1 85.31 49 LEU B CA 1
ATOM 3475 C C . LEU B 1 49 ? -8.867 -35.875 -10.258 1 85.31 49 LEU B C 1
ATOM 3477 O O . LEU B 1 49 ? -7.957 -36.375 -10.914 1 85.31 49 LEU B O 1
ATOM 3481 N N . ALA B 1 50 ? -9.898 -35.312 -10.789 1 85.56 50 ALA B N 1
ATOM 3482 C CA . ALA B 1 50 ? -10.023 -35.188 -12.242 1 85.56 50 ALA B CA 1
ATOM 3483 C C . ALA B 1 50 ? -8.883 -34.375 -12.836 1 85.56 50 ALA B C 1
ATOM 3485 O O . ALA B 1 50 ? -8.312 -34.75 -13.859 1 85.56 50 ALA B O 1
ATOM 3486 N N . ALA B 1 51 ? -8.617 -33.312 -12.164 1 88.25 51 ALA B N 1
ATOM 3487 C CA . ALA B 1 51 ? -7.516 -32.469 -12.617 1 88.25 51 ALA B CA 1
ATOM 3488 C C . ALA B 1 51 ? -6.188 -33.219 -12.562 1 88.25 51 ALA B C 1
ATOM 3490 O O . ALA B 1 51 ? -5.395 -33.156 -13.5 1 88.25 51 ALA B O 1
ATOM 3491 N N . LEU B 1 52 ? -5.992 -33.938 -11.516 1 89.94 52 LEU B N 1
ATOM 3492 C CA . LEU B 1 52 ? -4.746 -34.688 -11.32 1 89.94 52 LEU B CA 1
ATOM 3493 C C . LEU B 1 52 ? -4.598 -35.781 -12.359 1 89.94 52 LEU B C 1
ATOM 3495 O O . LEU B 1 52 ? -3.496 -36.031 -12.859 1 89.94 52 LEU B O 1
ATOM 3499 N N . GLN B 1 53 ? -5.668 -36.406 -12.656 1 88.94 53 GLN B N 1
ATOM 3500 C CA . GLN B 1 53 ? -5.641 -37.469 -13.672 1 88.94 53 GLN B CA 1
ATOM 3501 C C . GLN B 1 53 ? -5.246 -36.906 -15.031 1 88.94 53 GLN B C 1
ATOM 3503 O O . GLN B 1 53 ? -4.457 -37.5 -15.758 1 88.94 53 GLN B O 1
ATOM 3508 N N . LYS B 1 54 ? -5.738 -35.781 -15.336 1 88.19 54 LYS B N 1
ATOM 3509 C CA . LYS B 1 54 ? -5.391 -35.125 -16.594 1 88.19 54 LYS B CA 1
ATOM 3510 C C . LYS B 1 54 ? -3.908 -34.75 -16.625 1 88.19 54 LYS B C 1
ATOM 3512 O O . LYS B 1 54 ? -3.252 -34.906 -17.656 1 88.19 54 LYS B O 1
ATOM 3517 N N . LEU B 1 55 ? -3.432 -34.344 -15.508 1 88.62 55 LEU B N 1
ATOM 3518 C CA . LEU B 1 55 ? -2.045 -33.906 -15.422 1 88.62 55 LEU B CA 1
ATOM 3519 C C . LEU B 1 55 ? -1.09 -35.094 -15.484 1 88.62 55 LEU B C 1
ATOM 3521 O O . LEU B 1 55 ? -0.007 -35 -16.062 1 88.62 55 LEU B O 1
ATOM 3525 N N . LYS B 1 56 ? -1.455 -36.156 -14.867 1 85.94 56 LYS B N 1
ATOM 3526 C CA . LYS B 1 56 ? -0.624 -37.344 -14.844 1 85.94 56 LYS B CA 1
ATOM 3527 C C . LYS B 1 56 ? -0.376 -37.875 -16.25 1 85.94 56 LYS B C 1
ATOM 3529 O O . LYS B 1 56 ? 0.688 -38.438 -16.531 1 85.94 56 LYS B O 1
ATOM 3534 N N . ALA B 1 57 ? -1.355 -37.656 -17.016 1 82.75 57 ALA B N 1
ATOM 3535 C CA . ALA B 1 57 ? -1.246 -38.125 -18.391 1 82.75 57 ALA B CA 1
ATOM 3536 C C . ALA B 1 57 ? -0.153 -37.375 -19.141 1 82.75 57 ALA B C 1
ATOM 3538 O O . ALA B 1 57 ? 0.362 -37.875 -20.156 1 82.75 57 ALA B O 1
ATOM 3539 N N . CYS B 1 58 ? 0.193 -36.344 -18.469 1 78.81 58 CYS B N 1
ATOM 3540 C CA . CYS B 1 58 ? 1.236 -35.5 -19.062 1 78.81 58 CYS B CA 1
ATOM 3541 C C . CYS B 1 58 ? 2.498 -35.531 -18.203 1 78.81 58 CYS B C 1
ATOM 3543 O O . CYS B 1 58 ? 2.484 -36.031 -17.078 1 78.81 58 CYS B O 1
ATOM 3545 N N . ASN B 1 59 ? 3.717 -35.5 -18.734 1 80.56 59 ASN B N 1
ATOM 3546 C CA . ASN B 1 59 ? 4.945 -35.344 -17.953 1 80.56 59 ASN B CA 1
ATOM 3547 C C . ASN B 1 59 ? 4.902 -34.125 -17.078 1 80.56 59 ASN B C 1
ATOM 3549 O O . ASN B 1 59 ? 5.254 -33.031 -17.516 1 80.56 59 ASN B O 1
ATOM 3553 N N . SER B 1 60 ? 4.5 -34.281 -15.734 1 84.62 60 SER B N 1
ATOM 3554 C CA . SER B 1 60 ? 4.273 -33.156 -14.82 1 84.62 60 SER B CA 1
ATOM 3555 C C . SER B 1 60 ? 5.551 -32.344 -14.602 1 84.62 60 SER B C 1
ATOM 3557 O O . SER B 1 60 ? 5.504 -31.125 -14.516 1 84.62 60 SER B O 1
ATOM 3559 N N . SER B 1 61 ? 6.621 -33 -14.555 1 86.19 61 SER B N 1
ATOM 3560 C CA . SER B 1 61 ? 7.891 -32.344 -14.305 1 86.19 61 SER B CA 1
ATOM 3561 C C . SER B 1 61 ? 8.258 -31.406 -15.461 1 86.19 61 SER B C 1
ATOM 3563 O O . SER B 1 61 ? 8.797 -30.312 -15.242 1 86.19 61 SER B O 1
ATOM 3565 N N . LYS B 1 62 ? 7.906 -31.891 -16.609 1 89.12 62 LYS B N 1
ATOM 3566 C CA . LYS B 1 62 ? 8.18 -31.094 -17.797 1 89.12 62 LYS B CA 1
ATOM 3567 C C . LYS B 1 62 ? 7.465 -29.75 -17.734 1 89.12 62 LYS B C 1
ATOM 3569 O O . LYS B 1 62 ? 7.973 -28.734 -18.25 1 89.12 62 LYS B O 1
ATOM 3574 N N . TYR B 1 63 ? 6.379 -29.734 -17.125 1 94.12 63 TYR B N 1
ATOM 3575 C CA . TYR B 1 63 ? 5.559 -28.531 -17.141 1 94.12 63 TYR B CA 1
ATOM 3576 C C . TYR B 1 63 ? 5.555 -27.844 -15.781 1 94.12 63 TYR B C 1
ATOM 3578 O O . TYR B 1 63 ? 4.672 -27.031 -15.484 1 94.12 63 TYR B O 1
ATOM 3586 N N . ASN B 1 64 ? 6.488 -28.156 -14.953 1 96.12 64 ASN B N 1
ATOM 3587 C CA . ASN B 1 64 ? 6.684 -27.5 -13.664 1 96.12 64 ASN B CA 1
ATOM 3588 C C . ASN B 1 64 ? 5.48 -27.719 -12.75 1 96.12 64 ASN B C 1
ATOM 3590 O O . ASN B 1 64 ? 5.047 -26.781 -12.062 1 96.12 64 ASN B O 1
ATOM 3594 N N . ILE B 1 65 ? 4.926 -28.922 -12.773 1 96.31 65 ILE B N 1
ATOM 3595 C CA . ILE B 1 65 ? 3.801 -29.312 -11.93 1 96.31 65 ILE B CA 1
ATOM 3596 C C . ILE B 1 65 ? 4.211 -30.453 -11.016 1 96.31 65 ILE B C 1
ATOM 3598 O O . ILE B 1 65 ? 4.965 -31.344 -11.422 1 96.31 65 ILE B O 1
ATOM 3602 N N . VAL B 1 66 ? 3.764 -30.484 -9.836 1 96.31 66 VAL B N 1
ATOM 3603 C CA . VAL B 1 66 ? 4.102 -31.484 -8.836 1 96.31 66 VAL B CA 1
ATOM 3604 C C . VAL B 1 66 ? 3.736 -32.875 -9.352 1 96.31 66 VAL B C 1
ATOM 3606 O O . VAL B 1 66 ? 2.707 -33.062 -10.008 1 96.31 66 VAL B O 1
ATOM 3609 N N . GLU B 1 67 ? 4.508 -33.812 -8.992 1 94.62 67 GLU B N 1
ATOM 3610 C CA . GLU B 1 67 ? 4.234 -35.188 -9.391 1 94.62 67 GLU B CA 1
ATOM 3611 C C . GLU B 1 67 ? 3.229 -35.844 -8.445 1 94.62 67 GLU B C 1
ATOM 3613 O O . GLU B 1 67 ? 3.453 -35.906 -7.23 1 94.62 67 GLU B O 1
ATOM 3618 N N . TRP B 1 68 ? 2.17 -36.281 -9.008 1 93.88 68 TRP B N 1
ATOM 3619 C CA . TRP B 1 68 ? 1.177 -37.062 -8.289 1 93.88 68 TRP B CA 1
ATOM 3620 C C . TRP B 1 68 ? 1.427 -38.562 -8.477 1 93.88 68 TRP B C 1
ATOM 3622 O O . TRP B 1 68 ? 1.489 -39.031 -9.602 1 93.88 68 TRP B O 1
ATOM 3632 N N . TYR B 1 69 ? 1.527 -39.281 -7.379 1 92.62 69 TYR B N 1
ATOM 3633 C CA . TYR B 1 69 ? 1.896 -40.688 -7.469 1 92.62 69 TYR B CA 1
ATOM 3634 C C . TYR B 1 69 ? 0.66 -41.562 -7.465 1 92.62 69 TYR B C 1
ATOM 3636 O O . TYR B 1 69 ? 0.496 -42.438 -8.336 1 92.62 69 TYR B O 1
ATOM 3644 N N . GLN B 1 70 ? -0.206 -41.344 -6.469 1 91.31 70 GLN B N 1
ATOM 3645 C CA . GLN B 1 70 ? -1.369 -42.219 -6.379 1 91.31 70 GLN B CA 1
ATOM 3646 C C . GLN B 1 70 ? -2.393 -41.688 -5.387 1 91.31 70 GLN B C 1
ATOM 3648 O O . GLN B 1 70 ? -2.092 -40.781 -4.617 1 91.31 70 GLN B O 1
ATOM 3653 N N . ALA B 1 71 ? -3.6 -42.25 -5.543 1 90.69 71 ALA B N 1
ATOM 3654 C CA . ALA B 1 71 ? -4.684 -42 -4.598 1 90.69 71 ALA B CA 1
ATOM 3655 C C . ALA B 1 71 ? -5.082 -43.25 -3.869 1 90.69 71 ALA B C 1
ATOM 3657 O O . ALA B 1 71 ? -5.043 -44.344 -4.445 1 90.69 71 ALA B O 1
ATOM 3658 N N . PHE B 1 72 ? -5.391 -43.156 -2.555 1 86.56 72 PHE B N 1
ATOM 3659 C CA . PHE B 1 72 ? -5.887 -44.281 -1.786 1 86.56 72 PHE B CA 1
ATOM 3660 C C . PHE B 1 72 ? -6.793 -43.812 -0.653 1 86.56 72 PHE B C 1
ATOM 3662 O O . PHE B 1 72 ? -6.871 -42.625 -0.37 1 86.56 72 PHE B O 1
ATOM 3669 N N . THR B 1 73 ? -7.523 -44.719 -0.121 1 84.19 73 THR B N 1
ATOM 3670 C CA . THR B 1 73 ? -8.453 -44.375 0.954 1 84.19 73 THR B CA 1
ATOM 3671 C C . THR B 1 73 ? -7.988 -44.969 2.275 1 84.19 73 THR B C 1
ATOM 3673 O O . THR B 1 73 ? -7.551 -46.125 2.314 1 84.19 73 THR B O 1
ATOM 3676 N N . VAL B 1 74 ? -7.926 -44.156 3.299 1 79.38 74 VAL B N 1
ATOM 3677 C CA . VAL B 1 74 ? -7.633 -44.625 4.656 1 79.38 74 VAL B CA 1
ATOM 3678 C C . VAL B 1 74 ? -8.773 -44.219 5.59 1 79.38 74 VAL B C 1
ATOM 3680 O O . VAL B 1 74 ? -9.086 -43.031 5.73 1 79.38 74 VAL B O 1
ATOM 3683 N N . CYS B 1 75 ? -9.406 -45.25 6.207 1 77.62 75 CYS B N 1
ATOM 3684 C CA . CYS B 1 75 ? -10.5 -45 7.145 1 77.62 75 CYS B CA 1
ATOM 3685 C C . CYS B 1 75 ? -11.555 -44.094 6.535 1 77.62 75 CYS B C 1
ATOM 3687 O O . CYS B 1 75 ? -12 -43.125 7.18 1 77.62 75 CYS B O 1
ATOM 3689 N N . GLY B 1 76 ? -11.812 -44.188 5.246 1 77.88 76 GLY B N 1
ATOM 3690 C CA . GLY B 1 76 ? -12.875 -43.438 4.578 1 77.88 76 GLY B CA 1
ATOM 3691 C C . GLY B 1 76 ? -12.414 -42.125 4.02 1 77.88 76 GLY B C 1
ATOM 3692 O O . GLY B 1 76 ? -13.18 -41.438 3.344 1 77.88 76 GLY B O 1
ATOM 3693 N N . HIS B 1 77 ? -11.211 -41.812 4.324 1 82.5 77 HIS B N 1
ATOM 3694 C CA . HIS B 1 77 ? -10.695 -40.531 3.834 1 82.5 77 HIS B CA 1
ATOM 3695 C C . HIS B 1 77 ? -9.852 -40.719 2.58 1 82.5 77 HIS B C 1
ATOM 3697 O O . HIS B 1 77 ? -8.992 -41.594 2.535 1 82.5 77 HIS B O 1
ATOM 3703 N N . LEU B 1 78 ? -10.133 -39.938 1.581 1 85.62 78 LEU B N 1
ATOM 3704 C CA . LEU B 1 78 ? -9.312 -39.938 0.376 1 85.62 78 LEU B CA 1
ATOM 3705 C C . LEU B 1 78 ? -7.949 -39.281 0.644 1 85.62 78 LEU B C 1
ATOM 3707 O O . LEU B 1 78 ? -7.867 -38.219 1.241 1 85.62 78 LEU B O 1
ATOM 3711 N N . CYS B 1 79 ? -6.91 -40.031 0.305 1 89.25 79 CYS B N 1
ATOM 3712 C CA . CYS B 1 79 ? -5.539 -39.562 0.457 1 89.25 79 CYS B CA 1
ATOM 3713 C C . CYS B 1 79 ? -4.844 -39.469 -0.896 1 89.25 79 CYS B C 1
ATOM 3715 O O . CYS B 1 79 ? -4.98 -40.375 -1.737 1 89.25 79 CYS B O 1
ATOM 3717 N N . LEU B 1 80 ? -4.184 -38.375 -1.119 1 92.25 80 LEU B N 1
ATOM 3718 C CA . LEU B 1 80 ? -3.414 -38.156 -2.338 1 92.25 80 LEU B CA 1
ATOM 3719 C C . LEU B 1 80 ? -1.921 -38.094 -2.037 1 92.25 80 LEU B C 1
ATOM 3721 O O . LEU B 1 80 ? -1.483 -37.312 -1.186 1 92.25 80 LEU B O 1
ATOM 3725 N N . GLU B 1 81 ? -1.168 -38.938 -2.73 1 92.31 81 GLU B N 1
ATOM 3726 C CA . GLU B 1 81 ? 0.276 -39 -2.533 1 92.31 81 GLU B CA 1
ATOM 3727 C C . GLU B 1 81 ? 1.021 -38.219 -3.602 1 92.31 81 GLU B C 1
ATOM 3729 O O . GLU B 1 81 ? 0.823 -38.438 -4.797 1 92.31 81 GLU B O 1
ATOM 3734 N N . PHE B 1 82 ? 1.932 -37.281 -3.113 1 95.44 82 PHE B N 1
ATOM 3735 C CA . PHE B 1 82 ? 2.707 -36.438 -4.016 1 95.44 82 PHE B CA 1
ATOM 3736 C C . PHE B 1 82 ? 4.195 -36.531 -3.686 1 95.44 82 PHE B C 1
ATOM 3738 O O . PHE B 1 82 ? 4.57 -36.969 -2.607 1 95.44 82 PHE B O 1
ATOM 3745 N N . GLU B 1 83 ? 5.066 -36.094 -4.699 1 95.56 83 GLU B N 1
ATOM 3746 C CA . GLU B 1 83 ? 6.453 -35.781 -4.348 1 95.56 83 GLU B CA 1
ATOM 3747 C C . GLU B 1 83 ? 6.523 -34.75 -3.236 1 95.56 83 GLU B C 1
ATOM 3749 O O . GLU B 1 83 ? 5.668 -33.875 -3.154 1 95.56 83 GLU B O 1
ATOM 3754 N N . PHE B 1 84 ? 7.484 -34.938 -2.439 1 95.88 84 PHE B N 1
ATOM 3755 C CA . PHE B 1 84 ? 7.656 -33.969 -1.352 1 95.88 84 PHE B CA 1
ATOM 3756 C C . PHE B 1 84 ? 8.547 -32.812 -1.783 1 95.88 84 PHE B C 1
ATOM 3758 O O . PHE B 1 84 ? 9.648 -33.031 -2.297 1 95.88 84 PHE B O 1
ATOM 3765 N N . LEU B 1 85 ? 8.047 -31.562 -1.651 1 95.25 85 LEU B N 1
ATOM 3766 C CA . LEU B 1 85 ? 8.773 -30.328 -1.896 1 95.25 85 LEU B CA 1
ATOM 3767 C C . LEU B 1 85 ? 8.867 -29.484 -0.624 1 95.25 85 LEU B C 1
ATOM 3769 O O . LEU B 1 85 ? 7.855 -29.266 0.049 1 95.25 85 LEU B O 1
ATOM 3773 N N . GLU B 1 86 ? 9.906 -28.984 -0.306 1 90.94 86 GLU B N 1
ATOM 3774 C CA . GLU B 1 86 ? 10.18 -28.516 1.053 1 90.94 86 GLU B CA 1
ATOM 3775 C C . GLU B 1 86 ? 9.781 -27.047 1.229 1 90.94 86 GLU B C 1
ATOM 3777 O O . GLU B 1 86 ? 9.18 -26.688 2.24 1 90.94 86 GLU B O 1
ATOM 3782 N N . LYS B 1 87 ? 10.109 -26.203 0.256 1 95.19 87 LYS B N 1
ATOM 3783 C CA . LYS B 1 87 ? 10.008 -24.766 0.497 1 95.19 87 LYS B CA 1
ATOM 3784 C C . LYS B 1 87 ? 9.164 -24.094 -0.576 1 95.19 87 LYS B C 1
ATOM 3786 O O . LYS B 1 87 ? 9.375 -24.312 -1.771 1 95.19 87 LYS B O 1
ATOM 3791 N N . SER B 1 88 ? 8.188 -23.344 -0.092 1 96.25 88 SER B N 1
ATOM 3792 C CA . SER B 1 88 ? 7.398 -22.531 -1.011 1 96.25 88 SER B CA 1
ATOM 3793 C C . SER B 1 88 ? 8.055 -21.172 -1.262 1 96.25 88 SER B C 1
ATOM 3795 O O . SER B 1 88 ? 9.016 -20.812 -0.581 1 96.25 88 SER B O 1
ATOM 3797 N N . LEU B 1 89 ? 7.539 -20.438 -2.273 1 96.88 89 LEU B N 1
ATOM 3798 C CA . LEU B 1 89 ? 8.008 -19.078 -2.506 1 96.88 89 LEU B CA 1
ATOM 3799 C C . LEU B 1 89 ? 7.684 -18.172 -1.315 1 96.88 89 LEU B C 1
ATOM 3801 O O . LEU B 1 89 ? 8.43 -17.25 -1.014 1 96.88 89 LEU B O 1
ATOM 3805 N N . LEU B 1 90 ? 6.555 -18.469 -0.666 1 94.38 90 LEU B N 1
ATOM 3806 C CA . LEU B 1 90 ? 6.258 -17.703 0.546 1 94.38 90 LEU B CA 1
ATOM 3807 C C . LEU B 1 90 ? 7.324 -17.953 1.61 1 94.38 90 LEU B C 1
ATOM 3809 O O . LEU B 1 90 ? 7.797 -17 2.244 1 94.38 90 LEU B O 1
ATOM 3813 N N . ASP B 1 91 ? 7.703 -19.172 1.812 1 93.94 91 ASP B N 1
ATOM 3814 C CA . ASP B 1 91 ? 8.773 -19.516 2.742 1 93.94 91 ASP B CA 1
ATOM 3815 C C . ASP B 1 91 ? 10.062 -18.766 2.395 1 93.94 91 ASP B C 1
ATOM 3817 O O . ASP B 1 91 ? 10.75 -18.266 3.281 1 93.94 91 ASP B O 1
ATOM 3821 N N . LEU B 1 92 ? 10.359 -18.781 1.136 1 93.19 92 LEU B N 1
ATOM 3822 C CA . LEU B 1 92 ? 11.555 -18.109 0.664 1 93.19 92 LEU B CA 1
ATOM 3823 C C . LEU B 1 92 ? 11.539 -16.625 1.066 1 93.19 92 LEU B C 1
ATOM 3825 O O . LEU B 1 92 ? 12.523 -16.125 1.605 1 93.19 92 LEU B O 1
ATOM 3829 N N . LEU B 1 93 ? 10.43 -15.961 0.759 1 88.5 93 LEU B N 1
ATOM 3830 C CA . LEU B 1 93 ? 10.297 -14.547 1.094 1 88.5 93 LEU B CA 1
ATOM 3831 C C . LEU B 1 93 ? 10.445 -14.328 2.596 1 88.5 93 LEU B C 1
ATOM 3833 O O . LEU B 1 93 ? 11.117 -13.383 3.027 1 88.5 93 LEU B O 1
ATOM 3837 N N . GLU B 1 94 ? 9.797 -15.172 3.338 1 86.69 94 GLU B N 1
ATOM 3838 C CA . GLU B 1 94 ? 9.859 -15.055 4.793 1 86.69 94 GLU B CA 1
ATOM 3839 C C . GLU B 1 94 ? 11.281 -15.242 5.301 1 86.69 94 GLU B C 1
ATOM 3841 O O . GLU B 1 94 ? 11.727 -14.531 6.207 1 86.69 94 GLU B O 1
ATOM 3846 N N . GLU B 1 95 ? 11.938 -16.156 4.777 1 88.06 95 GLU B N 1
ATOM 3847 C CA . GLU B 1 95 ? 13.32 -16.422 5.156 1 88.06 95 GLU B CA 1
ATOM 3848 C C . GLU B 1 95 ? 14.211 -15.211 4.855 1 88.06 95 GLU B C 1
ATOM 3850 O O . GLU B 1 95 ? 15.219 -14.992 5.527 1 88.06 95 GLU B O 1
ATOM 3855 N N . ARG B 1 96 ? 13.812 -14.469 3.838 1 81.69 96 ARG B N 1
ATOM 3856 C CA . ARG B 1 96 ? 14.562 -13.297 3.422 1 81.69 96 ARG B CA 1
ATOM 3857 C C . ARG B 1 96 ? 14.055 -12.039 4.125 1 81.69 96 ARG B C 1
ATOM 3859 O O . ARG B 1 96 ? 14.336 -10.922 3.688 1 81.69 96 ARG B O 1
ATOM 3866 N N . PHE B 1 97 ? 13.172 -12.25 5.086 1 77.5 97 PHE B N 1
ATOM 3867 C CA . PHE B 1 97 ? 12.594 -11.148 5.848 1 77.5 97 PHE B CA 1
ATOM 3868 C C . PHE B 1 97 ? 11.867 -10.18 4.926 1 77.5 97 PHE B C 1
ATOM 3870 O O . PHE B 1 97 ? 11.977 -8.961 5.09 1 77.5 97 PHE B O 1
ATOM 3877 N N . CYS B 1 98 ? 11.336 -10.766 3.861 1 74.62 98 CYS B N 1
ATOM 3878 C CA . CYS B 1 98 ? 10.484 -10.039 2.922 1 74.62 98 CYS B CA 1
ATOM 3879 C C . CYS B 1 98 ? 11.297 -9.016 2.137 1 74.62 98 CYS B C 1
ATOM 3881 O O . CYS B 1 98 ? 10.758 -7.984 1.714 1 74.62 98 CYS B O 1
ATOM 3883 N N . GLU B 1 99 ? 12.516 -9.328 2.031 1 74.06 99 GLU B N 1
ATOM 3884 C CA . GLU B 1 99 ? 13.336 -8.531 1.123 1 74.06 99 GLU B CA 1
ATOM 3885 C C . GLU B 1 99 ? 13.016 -8.852 -0.334 1 74.06 99 GLU B C 1
ATOM 3887 O O . GLU B 1 99 ? 12.797 -10.016 -0.685 1 74.06 99 GLU B O 1
ATOM 3892 N N . PRO B 1 100 ? 13.016 -7.852 -1.158 1 77.25 100 PRO B N 1
ATOM 3893 C CA . PRO B 1 100 ? 12.719 -8.047 -2.578 1 77.25 100 PRO B CA 1
ATOM 3894 C C . PRO B 1 100 ? 13.719 -8.977 -3.27 1 77.25 100 PRO B C 1
ATOM 3896 O O . PRO B 1 100 ? 14.883 -9.039 -2.869 1 77.25 100 PRO B O 1
ATOM 3899 N N . LEU B 1 101 ? 13.266 -9.758 -4.207 1 85.62 101 LEU B N 1
ATOM 3900 C CA . LEU B 1 101 ? 14.133 -10.555 -5.078 1 85.62 101 LEU B CA 1
ATOM 3901 C C . LEU B 1 101 ? 14.57 -9.742 -6.293 1 85.62 101 LEU B C 1
ATOM 3903 O O . LEU B 1 101 ? 13.867 -8.82 -6.711 1 85.62 101 LEU B O 1
ATOM 3907 N N . SER B 1 102 ? 15.711 -10.039 -6.828 1 85.19 102 SER B N 1
ATOM 3908 C CA . SER B 1 102 ? 16.188 -9.414 -8.062 1 85.19 102 SER B CA 1
ATOM 3909 C C . SER B 1 102 ? 15.383 -9.906 -9.266 1 85.19 102 SER B C 1
ATOM 3911 O O . SER B 1 102 ? 14.812 -11 -9.234 1 85.19 102 SER B O 1
ATOM 3913 N N . LEU B 1 103 ? 15.359 -9.18 -10.352 1 89.31 103 LEU B N 1
ATOM 3914 C CA . LEU B 1 103 ? 14.672 -9.586 -11.57 1 89.31 103 LEU B CA 1
ATOM 3915 C C . LEU B 1 103 ? 15.312 -10.836 -12.164 1 89.31 103 LEU B C 1
ATOM 3917 O O . LEU B 1 103 ? 14.633 -11.648 -12.797 1 89.31 103 LEU B O 1
ATOM 3921 N N . LYS B 1 104 ? 16.594 -11 -11.93 1 89.81 104 LYS B N 1
ATOM 3922 C CA . LYS B 1 104 ? 17.281 -12.211 -12.352 1 89.81 104 LYS B CA 1
ATOM 3923 C C . LYS B 1 104 ? 16.672 -13.453 -11.703 1 89.81 104 LYS B C 1
ATOM 3925 O O . LYS B 1 104 ? 16.547 -14.5 -12.344 1 89.81 104 LYS B O 1
ATOM 3930 N N . ALA B 1 105 ? 16.297 -13.297 -10.5 1 93.38 105 ALA B N 1
ATOM 3931 C CA . ALA B 1 105 ? 15.688 -14.398 -9.758 1 93.38 105 ALA B CA 1
ATOM 3932 C C . ALA B 1 105 ? 14.211 -14.555 -10.125 1 93.38 105 ALA B C 1
ATOM 3934 O O . ALA B 1 105 ? 13.703 -15.672 -10.219 1 93.38 105 ALA B O 1
ATOM 3935 N N . ILE B 1 106 ? 13.539 -13.5 -10.359 1 95 106 ILE B N 1
ATOM 3936 C CA . ILE B 1 106 ? 12.102 -13.484 -10.602 1 95 106 ILE B CA 1
ATOM 3937 C C . ILE B 1 106 ? 11.805 -14.039 -11.992 1 95 106 ILE B C 1
ATOM 3939 O O . ILE B 1 106 ? 10.82 -14.758 -12.188 1 95 106 ILE B O 1
ATOM 3943 N N . ARG B 1 107 ? 12.609 -13.742 -12.898 1 95.44 107 ARG B N 1
ATOM 3944 C CA . ARG B 1 107 ? 12.383 -14.023 -14.312 1 95.44 107 ARG B CA 1
ATOM 3945 C C . ARG B 1 107 ? 12.188 -15.516 -14.547 1 95.44 107 ARG B C 1
ATOM 3947 O O . ARG B 1 107 ? 11.18 -15.938 -15.117 1 95.44 107 ARG B O 1
ATOM 3954 N N . PRO B 1 108 ? 13.109 -16.312 -14.07 1 96.44 108 PRO B N 1
ATOM 3955 C CA . PRO B 1 108 ? 12.898 -17.75 -14.289 1 96.44 108 PRO B CA 1
ATOM 3956 C C . PRO B 1 108 ? 11.633 -18.266 -13.609 1 96.44 108 PRO B C 1
ATOM 3958 O O . PRO B 1 108 ? 11 -19.203 -14.109 1 96.44 108 PRO B O 1
ATOM 3961 N N . ILE B 1 109 ? 11.258 -17.75 -12.492 1 96.94 109 ILE B N 1
ATOM 3962 C CA . ILE B 1 109 ? 10.047 -18.156 -11.789 1 96.94 109 ILE B CA 1
ATOM 3963 C C . ILE B 1 109 ? 8.828 -17.844 -12.648 1 96.94 109 ILE B C 1
ATOM 3965 O O . ILE B 1 109 ? 7.977 -18.719 -12.859 1 96.94 109 ILE B O 1
ATOM 3969 N N . VAL B 1 110 ? 8.773 -16.672 -13.172 1 96.81 110 VAL B N 1
ATOM 3970 C CA . VAL B 1 110 ? 7.66 -16.234 -14.008 1 96.81 110 VAL B CA 1
ATOM 3971 C C . VAL B 1 110 ? 7.559 -17.109 -15.25 1 96.81 110 VAL B C 1
ATOM 3973 O O . VAL B 1 110 ? 6.465 -17.547 -15.617 1 96.81 110 VAL B O 1
ATOM 3976 N N . ILE B 1 111 ? 8.688 -17.391 -15.844 1 96 111 ILE B N 1
ATOM 3977 C CA . ILE B 1 111 ? 8.727 -18.219 -17.047 1 96 111 ILE B CA 1
ATOM 3978 C C . ILE B 1 111 ? 8.188 -19.609 -16.75 1 96 111 ILE B C 1
ATOM 3980 O O . ILE B 1 111 ? 7.344 -20.125 -17.484 1 96 111 ILE B O 1
ATOM 3984 N N . GLN B 1 112 ? 8.641 -20.172 -15.719 1 97 112 GLN B N 1
ATOM 3985 C CA . GLN B 1 112 ? 8.234 -21.516 -15.375 1 97 112 GLN B CA 1
ATOM 3986 C C . GLN B 1 112 ? 6.742 -21.578 -15.047 1 97 112 GLN B C 1
ATOM 3988 O O . GLN B 1 112 ? 6.055 -22.531 -15.438 1 97 112 GLN B O 1
ATOM 3993 N N . ILE B 1 113 ? 6.223 -20.625 -14.352 1 97.94 113 ILE B N 1
ATOM 3994 C CA . ILE B 1 113 ? 4.793 -20.562 -14.078 1 97.94 113 ILE B CA 1
ATOM 3995 C C . ILE B 1 113 ? 4.02 -20.438 -15.391 1 97.94 113 ILE B C 1
ATOM 3997 O O . ILE B 1 113 ? 3.004 -21.109 -15.586 1 97.94 113 ILE B O 1
ATOM 4001 N N . ALA B 1 114 ? 4.523 -19.594 -16.25 1 96.56 114 ALA B N 1
ATOM 4002 C CA . ALA B 1 114 ? 3.854 -19.391 -17.531 1 96.56 114 ALA B CA 1
ATOM 4003 C C . ALA B 1 114 ? 3.818 -20.672 -18.344 1 96.56 114 ALA B C 1
ATOM 4005 O O . ALA B 1 114 ? 2.828 -20.969 -19.016 1 96.56 114 ALA B O 1
ATOM 4006 N N . VAL B 1 115 ? 4.875 -21.438 -18.297 1 96.12 115 VAL B N 1
ATOM 4007 C CA . VAL B 1 115 ? 4.914 -22.719 -18.984 1 96.12 115 VAL B CA 1
ATOM 4008 C C . VAL B 1 115 ? 3.834 -23.641 -18.406 1 96.12 115 VAL B C 1
ATOM 4010 O O . VAL B 1 115 ? 3.098 -24.281 -19.172 1 96.12 115 VAL B O 1
ATOM 4013 N N . ALA B 1 116 ? 3.76 -23.672 -17.156 1 97.25 116 ALA B N 1
ATOM 4014 C CA . ALA B 1 116 ? 2.742 -24.5 -16.516 1 97.25 116 ALA B CA 1
ATOM 4015 C C . ALA B 1 116 ? 1.339 -24.047 -16.906 1 97.25 116 ALA B C 1
ATOM 4017 O O . ALA B 1 116 ? 0.488 -24.875 -17.25 1 97.25 116 ALA B O 1
ATOM 4018 N N . LEU B 1 117 ? 1.14 -22.781 -16.875 1 96.94 117 LEU B N 1
ATOM 4019 C CA . LEU B 1 117 ? -0.176 -22.25 -17.203 1 96.94 117 LEU B CA 1
ATOM 4020 C C . LEU B 1 117 ? -0.521 -22.5 -18.672 1 96.94 117 LEU B C 1
ATOM 4022 O O . LEU B 1 117 ? -1.686 -22.734 -19 1 96.94 117 LEU B O 1
ATOM 4026 N N . SER B 1 118 ? 0.465 -22.406 -19.516 1 95.94 118 SER B N 1
ATOM 4027 C CA . SER B 1 118 ? 0.247 -22.734 -20.922 1 95.94 118 SER B CA 1
ATOM 4028 C C . SER B 1 118 ? -0.205 -24.172 -21.094 1 95.94 118 SER B C 1
ATOM 4030 O O . SER B 1 118 ? -1.121 -24.469 -21.859 1 95.94 118 SER B O 1
ATOM 4032 N N . HIS B 1 119 ? 0.425 -25.047 -20.391 1 95 119 HIS B N 1
ATOM 4033 C CA . HIS B 1 119 ? 0.035 -26.438 -20.438 1 95 119 HIS B CA 1
ATOM 4034 C C . HIS B 1 119 ? -1.38 -26.641 -19.891 1 95 119 HIS B C 1
ATOM 4036 O O . HIS B 1 119 ? -2.197 -27.312 -20.516 1 95 119 HIS B O 1
ATOM 4042 N N . LEU B 1 120 ? -1.682 -26.094 -18.766 1 95.44 120 LEU B N 1
ATOM 4043 C CA . LEU B 1 120 ? -3.016 -26.203 -18.188 1 95.44 120 LEU B CA 1
ATOM 4044 C C . LEU B 1 120 ? -4.078 -25.719 -19.172 1 95.44 120 LEU B C 1
ATOM 4046 O O . LEU B 1 120 ? -5.121 -26.344 -19.328 1 95.44 120 LEU B O 1
ATOM 4050 N N . LYS B 1 121 ? -3.771 -24.609 -19.734 1 92.94 121 LYS B N 1
ATOM 4051 C CA . LYS B 1 121 ? -4.695 -24.062 -20.734 1 92.94 121 LYS B CA 1
ATOM 4052 C C . LYS B 1 121 ? -4.922 -25.062 -21.875 1 92.94 121 LYS B C 1
ATOM 4054 O O . LYS B 1 121 ? -6.055 -25.25 -22.312 1 92.94 121 LYS B O 1
ATOM 4059 N N . SER B 1 122 ? -3.896 -25.719 -22.344 1 93.5 122 SER B N 1
ATOM 4060 C CA . SER B 1 122 ? -3.969 -26.641 -23.484 1 93.5 122 SER B CA 1
ATOM 4061 C C . SER B 1 122 ? -4.84 -27.844 -23.156 1 93.5 122 SER B C 1
ATOM 4063 O O . SER B 1 122 ? -5.441 -28.453 -24.047 1 93.5 122 SER B O 1
ATOM 4065 N N . ILE B 1 123 ? -4.949 -28.156 -21.891 1 92.06 123 ILE B N 1
ATOM 4066 C CA . ILE B 1 123 ? -5.734 -29.328 -21.531 1 92.06 123 ILE B CA 1
ATOM 4067 C C . ILE B 1 123 ? -7.059 -28.891 -20.906 1 92.06 123 ILE B C 1
ATOM 4069 O O . ILE B 1 123 ? -7.777 -29.703 -20.328 1 92.06 123 ILE B O 1
ATOM 4073 N N . GLY B 1 124 ? -7.301 -27.609 -20.906 1 92.44 124 GLY B N 1
ATOM 4074 C CA . GLY B 1 124 ? -8.594 -27.078 -20.484 1 92.44 124 GLY B CA 1
ATOM 4075 C C . GLY B 1 124 ? -8.773 -27.078 -18.984 1 92.44 124 GLY B C 1
ATOM 4076 O O . GLY B 1 124 ? -9.859 -27.375 -18.484 1 92.44 124 GLY B O 1
ATOM 4077 N N . THR B 1 125 ? -7.746 -26.812 -18.25 1 93.31 125 THR B N 1
ATOM 4078 C CA . THR B 1 125 ? -7.797 -26.812 -16.797 1 93.31 125 THR B CA 1
ATOM 4079 C C . THR B 1 125 ? -7.395 -25.453 -16.234 1 93.31 125 THR B C 1
ATOM 4081 O O . THR B 1 125 ? -6.43 -24.844 -16.703 1 93.31 125 THR B O 1
ATOM 4084 N N . ILE B 1 126 ? -8.125 -24.938 -15.352 1 94.5 126 ILE B N 1
ATOM 4085 C CA . ILE B 1 126 ? -7.812 -23.734 -14.594 1 94.5 126 ILE B CA 1
ATOM 4086 C C . ILE B 1 126 ? -7.32 -24.109 -13.195 1 94.5 126 ILE B C 1
ATOM 4088 O O . ILE B 1 126 ? -7.945 -24.922 -12.508 1 94.5 126 ILE B O 1
ATOM 4092 N N . HIS B 1 127 ? -6.215 -23.594 -12.734 1 95.81 127 HIS B N 1
ATOM 4093 C CA . HIS B 1 127 ? -5.691 -23.922 -11.406 1 95.81 127 HIS B CA 1
ATOM 4094 C C . HIS B 1 127 ? -6.57 -23.328 -10.312 1 95.81 127 HIS B C 1
ATOM 4096 O O . HIS B 1 127 ? -6.961 -24.031 -9.375 1 95.81 127 HIS B O 1
ATOM 4102 N N . ALA B 1 128 ? -6.859 -21.969 -10.414 1 95.38 128 ALA B N 1
ATOM 4103 C CA . ALA B 1 128 ? -7.879 -21.25 -9.656 1 95.38 128 ALA B CA 1
ATOM 4104 C C . ALA B 1 128 ? -7.398 -20.953 -8.234 1 95.38 128 ALA B C 1
ATOM 4106 O O . ALA B 1 128 ? -8.141 -20.375 -7.43 1 95.38 128 ALA B O 1
ATOM 4107 N N . ASP B 1 129 ? -6.164 -21.25 -7.898 1 94.31 129 ASP B N 1
ATOM 4108 C CA . ASP B 1 129 ? -5.648 -20.875 -6.582 1 94.31 129 ASP B CA 1
ATOM 4109 C C . ASP B 1 129 ? -4.133 -20.703 -6.617 1 94.31 129 ASP B C 1
ATOM 4111 O O . ASP B 1 129 ? -3.424 -21.188 -5.738 1 94.31 129 ASP B O 1
ATOM 4115 N N . LEU B 1 130 ? -3.611 -20.125 -7.641 1 96.56 130 LEU B N 1
ATOM 4116 C CA . LEU B 1 130 ? -2.191 -19.812 -7.758 1 96.56 130 LEU B CA 1
ATOM 4117 C C . LEU B 1 130 ? -1.794 -18.719 -6.773 1 96.56 130 LEU B C 1
ATOM 4119 O O . LEU B 1 130 ? -2.43 -17.672 -6.723 1 96.56 130 LEU B O 1
ATOM 4123 N N . LYS B 1 131 ? -0.796 -18.969 -5.965 1 95.88 131 LYS B N 1
ATOM 4124 C CA . LYS B 1 131 ? -0.29 -18.078 -4.93 1 95.88 131 LYS B CA 1
ATOM 4125 C C . LYS B 1 131 ? 1.115 -18.484 -4.492 1 95.88 131 LYS B C 1
ATOM 4127 O O . LYS B 1 131 ? 1.614 -19.547 -4.887 1 95.88 131 LYS B O 1
ATOM 4132 N N . LEU B 1 132 ? 1.775 -17.641 -3.697 1 96.56 132 LEU B N 1
ATOM 4133 C CA . LEU B 1 132 ? 3.15 -17.875 -3.27 1 96.56 132 LEU B CA 1
ATOM 4134 C C . LEU B 1 132 ? 3.268 -19.203 -2.523 1 96.56 132 LEU B C 1
ATOM 4136 O O . LEU B 1 132 ? 4.258 -19.922 -2.68 1 96.56 132 LEU B O 1
ATOM 4140 N N . GLU B 1 133 ? 2.213 -19.578 -1.763 1 94.94 133 GLU B N 1
ATOM 4141 C CA . GLU B 1 133 ? 2.201 -20.797 -0.951 1 94.94 133 GLU B CA 1
ATOM 4142 C C . GLU B 1 133 ? 2.152 -22.047 -1.826 1 94.94 133 GLU B C 1
ATOM 4144 O O . GLU B 1 133 ? 2.578 -23.125 -1.403 1 94.94 133 GLU B O 1
ATOM 4149 N N . ASN B 1 134 ? 1.678 -21.891 -3.039 1 96.38 134 ASN B N 1
ATOM 4150 C CA . ASN B 1 134 ? 1.443 -23.047 -3.898 1 96.38 134 ASN B CA 1
ATOM 4151 C C . ASN B 1 134 ? 2.502 -23.156 -4.992 1 96.38 134 ASN B C 1
ATOM 4153 O O . ASN B 1 134 ? 2.316 -23.875 -5.973 1 96.38 134 ASN B O 1
ATOM 4157 N N . ILE B 1 135 ? 3.518 -22.391 -4.891 1 98.19 135 ILE B N 1
ATOM 4158 C CA . ILE B 1 135 ? 4.691 -22.5 -5.75 1 98.19 135 ILE B CA 1
ATOM 4159 C C . ILE B 1 135 ? 5.898 -22.938 -4.922 1 98.19 135 ILE B C 1
ATOM 4161 O O . ILE B 1 135 ? 6.383 -22.188 -4.07 1 98.19 135 ILE B O 1
ATOM 4165 N N . MET B 1 136 ? 6.406 -24.109 -5.258 1 97.62 136 MET B N 1
ATOM 4166 C CA . MET B 1 136 ? 7.445 -24.719 -4.438 1 97.62 136 MET B CA 1
ATOM 4167 C C . MET B 1 136 ? 8.789 -24.688 -5.152 1 97.62 136 MET B C 1
ATOM 4169 O O . MET B 1 136 ? 8.859 -24.891 -6.367 1 97.62 136 MET B O 1
ATOM 4173 N N . LEU B 1 137 ? 9.797 -24.5 -4.387 1 96.62 137 LEU B N 1
ATOM 4174 C CA . LEU B 1 137 ? 11.156 -24.609 -4.91 1 96.62 137 LEU B CA 1
ATOM 4175 C C . LEU B 1 137 ? 11.586 -26.062 -5.012 1 96.62 137 LEU B C 1
ATOM 4177 O O . LEU B 1 137 ? 11.195 -26.891 -4.184 1 96.62 137 LEU B O 1
ATOM 4181 N N . VAL B 1 138 ? 12.328 -26.359 -6.023 1 95.5 138 VAL B N 1
ATOM 4182 C CA . VAL B 1 138 ? 12.836 -27.703 -6.258 1 95.5 138 VAL B CA 1
ATOM 4183 C C . VAL B 1 138 ? 14.352 -27.734 -6.07 1 95.5 138 VAL B C 1
ATOM 4185 O O . VAL B 1 138 ? 15.086 -27.031 -6.773 1 95.5 138 VAL B O 1
ATOM 4188 N N . LYS B 1 139 ? 14.883 -28.531 -5.145 1 91.75 139 LYS B N 1
ATOM 4189 C CA . LYS B 1 139 ? 16.312 -28.75 -4.906 1 91.75 139 LYS B CA 1
ATOM 4190 C C . LYS B 1 139 ? 17.047 -27.422 -4.703 1 91.75 139 LYS B C 1
ATOM 4192 O O . LYS B 1 139 ? 18.078 -27.188 -5.332 1 91.75 139 LYS B O 1
ATOM 4197 N N . ASN B 1 140 ? 16.453 -26.578 -3.996 1 86.75 140 ASN B N 1
ATOM 4198 C CA . ASN B 1 140 ? 17.078 -25.297 -3.66 1 86.75 140 ASN B CA 1
ATOM 4199 C C . ASN B 1 140 ? 18.109 -25.453 -2.539 1 86.75 140 ASN B C 1
ATOM 4201 O O . ASN B 1 140 ? 17.812 -26.094 -1.52 1 86.75 140 ASN B O 1
ATOM 4205 N N . PRO B 1 141 ? 19.359 -25.047 -2.752 1 86.12 141 PRO B N 1
ATOM 4206 C CA . PRO B 1 141 ? 19.812 -24.031 -3.705 1 86.12 141 PRO B CA 1
ATOM 4207 C C . PRO B 1 141 ? 20.562 -24.625 -4.898 1 86.12 141 PRO B C 1
ATOM 4209 O O . PRO B 1 141 ? 21.078 -23.875 -5.734 1 86.12 141 PRO B O 1
ATOM 4212 N N . GLN B 1 142 ? 20.625 -25.922 -4.977 1 86.19 142 GLN B N 1
ATOM 4213 C CA . GLN B 1 142 ? 21.359 -26.547 -6.066 1 86.19 142 GLN B CA 1
ATOM 4214 C C . GLN B 1 142 ? 20.797 -26.141 -7.422 1 86.19 142 GLN B C 1
ATOM 4216 O O . GLN B 1 142 ? 21.547 -26 -8.391 1 86.19 142 GLN B O 1
ATOM 4221 N N . GLU B 1 143 ? 19.531 -26.047 -7.52 1 90.5 143 GLU B N 1
ATOM 4222 C CA . GLU B 1 143 ? 18.828 -25.547 -8.703 1 90.5 143 GLU B CA 1
ATOM 4223 C C . GLU B 1 143 ? 18.047 -24.281 -8.383 1 90.5 143 GLU B C 1
ATOM 4225 O O . GLU B 1 143 ? 16.828 -24.312 -8.234 1 90.5 143 GLU B O 1
ATOM 4230 N N . PRO B 1 144 ? 18.75 -23.203 -8.453 1 90.88 144 PRO B N 1
ATOM 4231 C CA . PRO B 1 144 ? 18.172 -21.953 -7.953 1 90.88 144 PRO B CA 1
ATOM 4232 C C . PRO B 1 144 ? 16.922 -21.531 -8.734 1 90.88 144 PRO B C 1
ATOM 4234 O O . PRO B 1 144 ? 16.953 -21.453 -9.961 1 90.88 144 PRO B O 1
ATOM 4237 N N . TYR B 1 145 ? 15.859 -21.344 -8.055 1 94 145 TYR B N 1
ATOM 4238 C CA . TYR B 1 145 ? 14.602 -20.75 -8.508 1 94 145 TYR B CA 1
ATOM 4239 C C . TYR B 1 145 ? 13.898 -21.672 -9.492 1 94 145 TYR B C 1
ATOM 4241 O O . TYR B 1 145 ? 13.07 -21.219 -10.289 1 94 145 TYR B O 1
ATOM 4249 N N . ARG B 1 146 ? 14.336 -23 -9.508 1 95.56 146 ARG B N 1
ATOM 4250 C CA . ARG B 1 146 ? 13.469 -23.984 -10.141 1 95.56 146 ARG B CA 1
ATOM 4251 C C . ARG B 1 146 ? 12.203 -24.219 -9.312 1 95.56 146 ARG B C 1
ATOM 4253 O O . ARG B 1 146 ? 12.281 -24.344 -8.086 1 95.56 146 ARG B O 1
ATOM 4260 N N . ILE B 1 147 ? 11.07 -24.25 -10 1 97.38 147 ILE B N 1
ATOM 4261 C CA . ILE B 1 147 ? 9.852 -24.281 -9.195 1 97.38 147 ILE B CA 1
ATOM 4262 C C . ILE B 1 147 ? 8.891 -25.328 -9.758 1 97.38 147 ILE B C 1
ATOM 4264 O O . ILE B 1 147 ? 9.055 -25.781 -10.898 1 97.38 147 ILE B O 1
ATOM 4268 N N . LYS B 1 148 ? 7.953 -25.781 -8.984 1 97.5 148 LYS B N 1
ATOM 4269 C CA . LYS B 1 148 ? 6.785 -26.562 -9.375 1 97.5 148 LYS B CA 1
ATOM 4270 C C . LYS B 1 148 ? 5.516 -26.031 -8.719 1 97.5 148 LYS B C 1
ATOM 4272 O O . LYS B 1 148 ? 5.547 -25.609 -7.559 1 97.5 148 LYS B O 1
ATOM 4277 N N . ILE B 1 149 ? 4.449 -26.094 -9.445 1 97.81 149 ILE B N 1
ATOM 4278 C CA . ILE B 1 149 ? 3.15 -25.672 -8.93 1 97.81 149 ILE B CA 1
ATOM 4279 C C . ILE B 1 149 ? 2.473 -26.844 -8.227 1 97.81 149 ILE B C 1
ATOM 4281 O O . ILE B 1 149 ? 2.504 -27.969 -8.719 1 97.81 149 ILE B O 1
ATOM 4285 N N . ILE B 1 150 ? 1.862 -26.562 -7.051 1 95.69 150 ILE B N 1
ATOM 4286 C CA . ILE B 1 150 ? 1.168 -27.609 -6.309 1 95.69 150 ILE B CA 1
ATOM 4287 C C . ILE B 1 150 ? -0.271 -27.172 -6.035 1 95.69 150 ILE B C 1
ATOM 4289 O O . ILE B 1 150 ? -0.676 -26.062 -6.402 1 95.69 150 ILE B O 1
ATOM 4293 N N . ASP B 1 151 ? -1.074 -28.062 -5.445 1 92.25 151 ASP B N 1
AT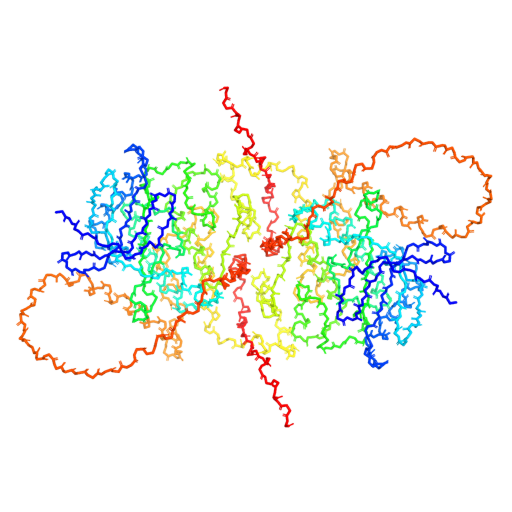OM 4294 C CA . ASP B 1 151 ? -2.4 -27.859 -4.875 1 92.25 151 ASP B CA 1
ATOM 4295 C C . ASP B 1 151 ? -3.42 -27.516 -5.961 1 92.25 151 ASP B C 1
ATOM 4297 O O . ASP B 1 151 ? -3.77 -26.359 -6.152 1 92.25 151 ASP B O 1
ATOM 4301 N N . PHE B 1 152 ? -3.953 -28.516 -6.523 1 92.5 152 PHE B N 1
ATOM 4302 C CA . PHE B 1 152 ? -4.988 -28.406 -7.543 1 92.5 152 PHE B CA 1
ATOM 4303 C C . PHE B 1 152 ? -6.367 -28.641 -6.945 1 92.5 152 PHE B C 1
ATOM 4305 O O . PHE B 1 152 ? -7.262 -29.156 -7.621 1 92.5 152 PHE B O 1
ATOM 4312 N N . GLY B 1 153 ? -6.512 -28.312 -5.691 1 88.5 153 GLY B N 1
ATOM 4313 C CA . GLY B 1 153 ? -7.75 -28.531 -4.961 1 88.5 153 GLY B CA 1
ATOM 4314 C C . GLY B 1 153 ? -8.922 -27.75 -5.516 1 88.5 153 GLY B C 1
ATOM 4315 O O . GLY B 1 153 ? -10.07 -28.188 -5.441 1 88.5 153 GLY B O 1
ATOM 4316 N N . LEU B 1 154 ? -8.664 -26.609 -6.062 1 89.19 154 LEU B N 1
ATOM 4317 C CA . LEU B 1 154 ? -9.734 -25.75 -6.57 1 89.19 154 LEU B CA 1
ATOM 4318 C C . LEU B 1 154 ? -9.734 -25.734 -8.094 1 89.19 154 LEU B C 1
ATOM 4320 O O . LEU B 1 154 ? -10.469 -24.953 -8.703 1 89.19 154 LEU B O 1
ATOM 4324 N N . ALA B 1 155 ? -8.922 -26.578 -8.641 1 91.69 155 ALA B N 1
ATOM 4325 C CA . ALA B 1 155 ? -8.844 -26.609 -10.094 1 91.69 155 ALA B CA 1
ATOM 4326 C C . ALA B 1 155 ? -10.18 -27.016 -10.703 1 91.69 155 ALA B C 1
ATOM 4328 O O . ALA B 1 155 ? -10.93 -27.797 -10.109 1 91.69 155 ALA B O 1
ATOM 4329 N N . CYS B 1 156 ? -10.477 -26.469 -11.875 1 89.06 156 CYS B N 1
ATOM 4330 C CA . CYS B 1 156 ? -11.719 -26.812 -12.562 1 89.06 156 CYS B CA 1
ATOM 4331 C C . CYS B 1 156 ? -11.531 -26.75 -14.078 1 89.06 156 CYS B C 1
ATOM 4333 O O . CYS B 1 156 ? -10.586 -26.141 -14.57 1 89.06 156 CYS B O 1
ATOM 4335 N N . GLU B 1 157 ? -12.391 -27.391 -14.672 1 89.19 157 GLU B N 1
ATOM 4336 C CA . GLU B 1 157 ? -12.414 -27.312 -16.141 1 89.19 157 GLU B CA 1
ATOM 4337 C C . GLU B 1 157 ? -12.961 -25.969 -16.609 1 89.19 157 GLU B C 1
ATOM 4339 O O . GLU B 1 157 ? -13.906 -25.438 -16.031 1 89.19 157 GLU B O 1
ATOM 4344 N N . THR B 1 158 ? -12.344 -25.516 -17.641 1 85.88 158 THR B N 1
ATOM 4345 C CA . THR B 1 158 ? -12.781 -24.234 -18.203 1 85.88 158 THR B CA 1
ATOM 4346 C C . THR B 1 158 ? -14.273 -24.266 -18.5 1 85.88 158 THR B C 1
ATOM 4348 O O . THR B 1 158 ? -14.977 -23.281 -18.266 1 85.88 158 THR B O 1
ATOM 4351 N N . SER B 1 159 ? -14.742 -25.359 -18.969 1 79.88 159 SER B N 1
ATOM 4352 C CA . SER B 1 159 ? -16.141 -25.5 -19.344 1 79.88 159 SER B CA 1
ATOM 4353 C C . SER B 1 159 ? -17.047 -25.562 -18.109 1 79.88 159 SER B C 1
ATOM 4355 O O . SER B 1 159 ? -18.25 -25.312 -18.203 1 79.88 159 SER B O 1
ATOM 4357 N N . ALA B 1 160 ? -16.438 -25.844 -16.938 1 72.31 160 ALA B N 1
ATOM 4358 C CA . ALA B 1 160 ? -17.219 -26.031 -15.719 1 72.31 160 ALA B CA 1
ATOM 4359 C C . ALA B 1 160 ? -17.078 -24.828 -14.789 1 72.31 160 ALA B C 1
ATOM 4361 O O . ALA B 1 160 ? -17.562 -24.859 -13.648 1 72.31 160 ALA B O 1
ATOM 4362 N N . ALA B 1 161 ? -16.453 -23.859 -15.336 1 78.69 161 ALA B N 1
ATOM 4363 C CA . ALA B 1 161 ? -16.25 -22.672 -14.516 1 78.69 161 ALA B CA 1
ATOM 4364 C C . ALA B 1 161 ? -17.594 -22.016 -14.164 1 78.69 161 ALA B C 1
ATOM 4366 O O . ALA B 1 161 ? -18.391 -21.688 -15.047 1 78.69 161 ALA B O 1
ATOM 4367 N N . GLU B 1 162 ? -17.844 -21.938 -12.836 1 81.44 162 GLU B N 1
ATOM 4368 C CA . GLU B 1 162 ? -19.141 -21.438 -12.367 1 81.44 162 GLU B CA 1
ATOM 4369 C C . GLU B 1 162 ? -18.984 -20.062 -11.727 1 81.44 162 GLU B C 1
ATOM 4371 O O . GLU B 1 162 ? -18.094 -19.844 -10.906 1 81.44 162 GLU B O 1
ATOM 4376 N N . VAL B 1 163 ? -19.922 -19.312 -12.141 1 79.88 163 VAL B N 1
ATOM 4377 C CA . VAL B 1 163 ? -19.984 -17.984 -11.555 1 79.88 163 VAL B CA 1
ATOM 4378 C C . VAL B 1 163 ? -20.281 -18.094 -10.062 1 79.88 163 VAL B C 1
ATOM 4380 O O . VAL B 1 163 ? -21.109 -18.906 -9.641 1 79.88 163 VAL B O 1
ATOM 4383 N N . GLY B 1 164 ? -19.578 -17.328 -9.297 1 73.19 164 GLY B N 1
ATOM 4384 C CA . GLY B 1 164 ? -19.844 -17.266 -7.867 1 73.19 164 GLY B CA 1
ATOM 4385 C C . GLY B 1 164 ? -19.031 -18.281 -7.074 1 73.19 164 GLY B C 1
ATOM 4386 O O . GLY B 1 164 ? -19.188 -18.375 -5.852 1 73.19 164 GLY B O 1
ATOM 4387 N N . SER B 1 165 ? -18.219 -19.031 -7.734 1 74.25 165 SER B N 1
ATOM 4388 C CA . SER B 1 165 ? -17.344 -19.969 -7.043 1 74.25 165 SER B CA 1
ATOM 4389 C C . SER B 1 165 ? -16.391 -19.234 -6.098 1 74.25 165 SER B C 1
ATOM 4391 O O . SER B 1 165 ? -15.984 -18.109 -6.371 1 74.25 165 SER B O 1
ATOM 4393 N N . TYR B 1 166 ? -16.203 -19.875 -4.957 1 75.5 166 TYR B N 1
ATOM 4394 C CA . TYR B 1 166 ? -15.219 -19.328 -4.02 1 75.5 166 TYR B CA 1
ATOM 4395 C C . TYR B 1 166 ? -13.82 -19.844 -4.344 1 75.5 166 TYR B C 1
ATOM 4397 O O . TYR B 1 166 ? -13.398 -20.875 -3.834 1 75.5 166 TYR B O 1
ATOM 4405 N N . ILE B 1 167 ? -13.266 -19.125 -5.25 1 87.81 167 ILE B N 1
ATOM 4406 C CA . ILE B 1 167 ? -11.945 -19.547 -5.707 1 87.81 167 ILE B CA 1
ATOM 4407 C C . ILE B 1 167 ? -10.945 -18.406 -5.512 1 87.81 167 ILE B C 1
ATOM 4409 O O . ILE B 1 167 ? -11.336 -17.266 -5.242 1 87.81 167 ILE B O 1
ATOM 4413 N N . GLN B 1 168 ? -9.633 -18.75 -5.629 1 90.5 168 GLN B N 1
ATOM 4414 C CA . GLN B 1 168 ? -8.508 -17.844 -5.406 1 90.5 168 GLN B CA 1
ATOM 4415 C C . GLN B 1 168 ? -8.477 -17.344 -3.963 1 90.5 168 GLN B C 1
ATOM 4417 O O . GLN B 1 168 ? -9.516 -17.031 -3.391 1 90.5 168 GLN B O 1
ATOM 4422 N N . SER B 1 169 ? -7.367 -17.375 -3.436 1 90.31 169 SER B N 1
ATOM 4423 C CA . SER B 1 169 ? -7.184 -16.75 -2.127 1 90.31 169 SER B CA 1
ATOM 4424 C C . SER B 1 169 ? -7.402 -15.25 -2.195 1 90.31 169 SER B C 1
ATOM 4426 O O . SER B 1 169 ? -7.113 -14.617 -3.215 1 90.31 169 SER B O 1
ATOM 4428 N N . ARG B 1 170 ? -7.809 -14.617 -1.245 1 86.38 170 ARG B N 1
ATOM 4429 C CA . ARG B 1 170 ? -8.281 -13.234 -1.208 1 86.38 170 ARG B CA 1
ATOM 4430 C C . ARG B 1 170 ? -7.242 -12.289 -1.8 1 86.38 170 ARG B C 1
ATOM 4432 O O . ARG B 1 170 ? -7.531 -11.547 -2.744 1 86.38 170 ARG B O 1
ATOM 4439 N N . PRO B 1 171 ? -6.027 -12.336 -1.393 1 87.38 171 PRO B N 1
ATOM 4440 C CA . PRO B 1 171 ? -5.082 -11.344 -1.919 1 87.38 171 PRO B CA 1
ATOM 4441 C C . PRO B 1 171 ? -4.801 -11.539 -3.406 1 87.38 171 PRO B C 1
ATOM 4443 O O . PRO B 1 171 ? -4.211 -10.656 -4.043 1 87.38 171 PRO B O 1
ATOM 4446 N N . TYR B 1 172 ? -5.289 -12.688 -3.943 1 92.44 172 TYR B N 1
ATOM 4447 C CA . TYR B 1 172 ? -5 -13 -5.34 1 92.44 172 TYR B CA 1
ATOM 4448 C C . TYR B 1 172 ? -6.273 -13 -6.176 1 92.44 172 TYR B C 1
ATOM 4450 O O . TYR B 1 172 ? -6.242 -13.336 -7.363 1 92.44 172 TYR B O 1
ATOM 4458 N N . ARG B 1 173 ? -7.352 -12.648 -5.602 1 91.75 173 ARG B N 1
ATOM 4459 C CA . ARG B 1 173 ? -8.625 -12.719 -6.309 1 91.75 173 ARG B CA 1
ATOM 4460 C C . ARG B 1 173 ? -8.719 -11.641 -7.383 1 91.75 173 ARG B C 1
ATOM 4462 O O . ARG B 1 173 ? -8.461 -10.461 -7.109 1 91.75 173 ARG B O 1
ATOM 4469 N N . SER B 1 174 ? -9.062 -12.039 -8.5 1 92.94 174 SER B N 1
ATOM 4470 C CA . SER B 1 174 ? -9.211 -11.117 -9.625 1 92.94 174 SER B CA 1
ATOM 4471 C C . SER B 1 174 ? -10.539 -10.375 -9.562 1 92.94 174 SER B C 1
ATOM 4473 O O . SER B 1 174 ? -11.492 -10.844 -8.938 1 92.94 174 SER B O 1
ATOM 4475 N N . PRO B 1 175 ? -10.594 -9.203 -10.195 1 89.62 175 PRO B N 1
ATOM 4476 C CA . PRO B 1 175 ? -11.812 -8.406 -10.117 1 89.62 175 PRO B CA 1
ATOM 4477 C C . PRO B 1 175 ? -13.039 -9.148 -10.641 1 89.62 175 PRO B C 1
ATOM 4479 O O . PRO B 1 175 ? -14.141 -8.984 -10.109 1 89.62 175 PRO B O 1
ATOM 4482 N N . GLU B 1 176 ? -12.922 -9.992 -11.656 1 92.12 176 GLU B N 1
ATOM 4483 C CA . GLU B 1 176 ? -14.078 -10.695 -12.211 1 92.12 176 GLU B CA 1
ATOM 4484 C C . GLU B 1 176 ? -14.633 -11.719 -11.219 1 92.12 176 GLU B C 1
ATOM 4486 O O . GLU B 1 176 ? -15.844 -11.961 -11.18 1 92.12 176 GLU B O 1
ATOM 4491 N N . ILE B 1 177 ? -13.75 -12.297 -10.461 1 92.81 177 ILE B N 1
ATOM 4492 C CA . ILE B 1 177 ? -14.211 -13.242 -9.445 1 92.81 177 ILE B CA 1
ATOM 4493 C C . ILE B 1 177 ? -14.953 -12.484 -8.344 1 92.81 177 ILE B C 1
ATOM 4495 O O . ILE B 1 177 ? -16.031 -12.914 -7.91 1 92.81 177 ILE B O 1
ATOM 4499 N N . ILE B 1 178 ? -14.422 -11.375 -7.914 1 88.94 178 ILE B N 1
ATOM 4500 C CA . ILE B 1 178 ? -15.023 -10.578 -6.852 1 88.94 178 ILE B CA 1
ATOM 4501 C C . ILE B 1 178 ? -16.391 -10.086 -7.293 1 88.94 178 ILE B C 1
ATOM 4503 O O . ILE B 1 178 ? -17.344 -10.086 -6.504 1 88.94 178 ILE B O 1
ATOM 4507 N N . LEU B 1 179 ? -16.516 -9.75 -8.539 1 87.94 179 LEU B N 1
ATOM 4508 C CA . LEU B 1 179 ? -17.75 -9.172 -9.055 1 87.94 179 LEU B CA 1
ATOM 4509 C C . LEU B 1 179 ? -18.75 -10.266 -9.422 1 87.94 179 LEU B C 1
ATOM 4511 O O . LEU B 1 179 ? -19.875 -9.977 -9.789 1 87.94 179 LEU B O 1
ATOM 4515 N N . GLY B 1 180 ? -18.359 -11.516 -9.375 1 91.25 180 GLY B N 1
ATOM 4516 C CA . GLY B 1 180 ? -19.234 -12.609 -9.734 1 91.25 180 GLY B CA 1
ATOM 4517 C C . GLY B 1 180 ? -19.469 -12.734 -11.227 1 91.25 180 GLY B C 1
ATOM 4518 O O . GLY B 1 180 ? -20.594 -12.938 -11.672 1 91.25 180 GLY B O 1
ATOM 4519 N N . LEU B 1 181 ? -18.484 -12.516 -11.945 1 90 181 LEU B N 1
ATOM 4520 C CA . LEU B 1 181 ? -18.516 -12.672 -13.398 1 90 181 LEU B CA 1
ATOM 4521 C C . LEU B 1 181 ? -18.031 -14.062 -13.812 1 90 181 LEU B C 1
ATOM 4523 O O . LEU B 1 181 ? -17.359 -14.734 -13.039 1 90 181 LEU B O 1
ATOM 4527 N N . PRO B 1 182 ? -18.453 -14.5 -15.023 1 90.19 182 PRO B N 1
ATOM 4528 C CA . PRO B 1 182 ? -17.781 -15.688 -15.562 1 90.19 182 PRO B CA 1
ATOM 4529 C C . PRO B 1 182 ? -16.266 -15.508 -15.68 1 90.19 182 PRO B C 1
ATOM 4531 O O . PRO B 1 182 ? -15.789 -14.383 -15.859 1 90.19 182 PRO B O 1
ATOM 4534 N N . PHE B 1 183 ? -15.586 -16.609 -15.508 1 92.56 183 PHE B N 1
ATOM 4535 C CA . PHE B 1 183 ? -14.141 -16.484 -15.531 1 92.56 183 PHE B CA 1
ATOM 4536 C C . PHE B 1 183 ? -13.508 -17.547 -16.422 1 92.56 183 PHE B C 1
ATOM 4538 O O . PHE B 1 183 ? -14.172 -18.516 -16.797 1 92.56 183 PHE B O 1
ATOM 4545 N N . THR B 1 184 ? -12.336 -17.281 -16.844 1 92.81 184 THR B N 1
ATOM 4546 C CA . THR B 1 184 ? -11.492 -18.172 -17.641 1 92.81 184 THR B CA 1
ATOM 4547 C C . THR B 1 184 ? -10.117 -18.328 -17 1 92.81 184 THR B C 1
ATOM 4549 O O . THR B 1 184 ? -9.914 -17.938 -15.844 1 92.81 184 THR B O 1
ATOM 4552 N N . GLU B 1 185 ? -9.219 -18.953 -17.734 1 94.31 185 GLU B N 1
ATOM 4553 C CA . GLU B 1 185 ? -7.859 -19.172 -17.25 1 94.31 185 GLU B CA 1
ATOM 4554 C C . GLU B 1 185 ? -7.152 -17.844 -16.984 1 94.31 185 GLU B C 1
ATOM 4556 O O . GLU B 1 185 ? -6.098 -17.812 -16.359 1 94.31 185 GLU B O 1
ATOM 4561 N N . ALA B 1 186 ? -7.777 -16.75 -17.375 1 94.25 186 ALA B N 1
ATOM 4562 C CA . ALA B 1 186 ? -7.219 -15.414 -17.172 1 94.25 186 ALA B CA 1
ATOM 4563 C C . ALA B 1 186 ? -7.043 -15.109 -15.688 1 94.25 186 ALA B C 1
ATOM 4565 O O . ALA B 1 186 ? -6.242 -14.25 -15.312 1 94.25 186 ALA B O 1
ATOM 4566 N N . ILE B 1 187 ? -7.805 -15.797 -14.789 1 95.25 187 ILE B N 1
ATOM 4567 C CA . ILE B 1 187 ? -7.688 -15.547 -13.359 1 95.25 187 ILE B CA 1
ATOM 4568 C C . ILE B 1 187 ? -6.332 -16.047 -12.859 1 95.25 187 ILE B C 1
ATOM 4570 O O . ILE B 1 187 ? -5.766 -15.477 -11.922 1 95.25 187 ILE B O 1
ATOM 4574 N N . ASP B 1 188 ? -5.812 -17.078 -13.5 1 96.94 188 ASP B N 1
ATOM 4575 C CA . ASP B 1 188 ? -4.488 -17.578 -13.141 1 96.94 188 ASP B CA 1
ATOM 4576 C C . ASP B 1 188 ? -3.395 -16.609 -13.578 1 96.94 188 ASP B C 1
ATOM 4578 O O . ASP B 1 188 ? -2.367 -16.469 -12.914 1 96.94 188 ASP B O 1
ATOM 4582 N N . ILE B 1 189 ? -3.625 -15.922 -14.648 1 96.19 189 ILE B N 1
ATOM 4583 C CA . ILE B 1 189 ? -2.699 -14.906 -15.141 1 96.19 189 ILE B CA 1
ATOM 4584 C C . ILE B 1 189 ? -2.674 -13.727 -14.172 1 96.19 189 ILE B C 1
ATOM 4586 O O . ILE B 1 189 ? -1.606 -13.18 -13.883 1 96.19 189 ILE B O 1
ATOM 4590 N N . TRP B 1 190 ? -3.846 -13.375 -13.727 1 94.31 190 TRP B N 1
ATOM 4591 C CA . TRP B 1 190 ? -3.928 -12.352 -12.695 1 94.31 190 TRP B CA 1
ATOM 4592 C C . TRP B 1 190 ? -3.086 -12.727 -11.484 1 94.31 190 TRP B C 1
ATOM 4594 O O . TRP B 1 190 ? -2.291 -11.922 -10.992 1 94.31 190 TRP B O 1
ATOM 4604 N N . SER B 1 191 ? -3.234 -13.938 -11.023 1 96.75 191 SER B N 1
ATOM 4605 C CA . SER B 1 191 ? -2.475 -14.422 -9.875 1 96.75 191 SER B CA 1
ATOM 4606 C C . SER B 1 191 ? -0.975 -14.367 -10.141 1 96.75 191 SER B C 1
ATOM 4608 O O . SER B 1 191 ? -0.192 -14.031 -9.258 1 96.75 191 SER B O 1
ATOM 4610 N N . LEU B 1 192 ? -0.606 -14.727 -11.352 1 97.19 192 LEU B N 1
ATOM 4611 C CA . LEU B 1 192 ? 0.799 -14.648 -11.734 1 97.19 192 LEU B CA 1
ATOM 4612 C C . LEU B 1 192 ? 1.327 -13.227 -11.586 1 97.19 192 LEU B C 1
ATOM 4614 O O . LEU B 1 192 ? 2.436 -13.023 -11.078 1 97.19 192 LEU B O 1
ATOM 4618 N N . GLY B 1 193 ? 0.55 -12.289 -12.078 1 94.31 193 GLY B N 1
ATOM 4619 C CA . GLY B 1 193 ? 0.932 -10.898 -11.898 1 94.31 193 GLY B CA 1
ATOM 4620 C C . GLY B 1 193 ? 1.126 -10.523 -10.438 1 94.31 193 GLY B C 1
ATOM 4621 O O . GLY B 1 193 ? 2.115 -9.875 -10.086 1 94.31 193 GLY B O 1
ATOM 4622 N N . CYS B 1 194 ? 0.207 -10.945 -9.594 1 91.69 194 CYS B N 1
ATOM 4623 C CA . CYS B 1 194 ? 0.292 -10.672 -8.164 1 91.69 194 CYS B CA 1
ATOM 4624 C C . CYS B 1 194 ? 1.549 -11.297 -7.566 1 91.69 194 CYS B C 1
ATOM 4626 O O . CYS B 1 194 ? 2.24 -10.664 -6.766 1 91.69 194 CYS B O 1
ATOM 4628 N N . ILE B 1 195 ? 1.833 -12.477 -7.934 1 94.88 195 ILE B N 1
ATOM 4629 C CA . ILE B 1 195 ? 3.004 -13.195 -7.441 1 94.88 195 ILE B CA 1
ATOM 4630 C C . ILE B 1 195 ? 4.273 -12.453 -7.848 1 94.88 195 ILE B C 1
ATOM 4632 O O . ILE B 1 195 ? 5.152 -12.203 -7.016 1 94.88 195 ILE B O 1
ATOM 4636 N N . ALA B 1 196 ? 4.363 -12.094 -9.102 1 93.62 196 ALA B N 1
ATOM 4637 C CA . ALA B 1 196 ? 5.547 -11.414 -9.617 1 93.62 196 ALA B CA 1
ATOM 4638 C C . ALA B 1 196 ? 5.82 -10.125 -8.852 1 93.62 196 ALA B C 1
ATOM 4640 O O . ALA B 1 196 ? 6.957 -9.867 -8.438 1 93.62 196 ALA B O 1
ATOM 4641 N N . VAL B 1 197 ? 4.805 -9.406 -8.617 1 87.75 197 VAL B N 1
ATOM 4642 C CA . VAL B 1 197 ? 4.949 -8.133 -7.918 1 87.75 197 VAL B CA 1
ATOM 4643 C C . VAL B 1 197 ? 5.332 -8.391 -6.461 1 87.75 197 VAL B C 1
ATOM 4645 O O . VAL B 1 197 ? 6.18 -7.691 -5.902 1 87.75 197 VAL B O 1
ATOM 4648 N N . SER B 1 198 ? 4.707 -9.344 -5.875 1 88.38 198 SER B N 1
ATOM 4649 C CA . SER B 1 198 ? 5.016 -9.68 -4.488 1 88.38 198 SER B CA 1
ATOM 4650 C C . SER B 1 198 ? 6.484 -10.07 -4.324 1 88.38 198 SER B C 1
ATOM 4652 O O . SER B 1 198 ? 7.125 -9.68 -3.346 1 88.38 198 SER B O 1
ATOM 4654 N N . LEU B 1 199 ? 6.984 -10.805 -5.223 1 89.56 199 LEU B N 1
ATOM 4655 C CA . LEU B 1 199 ? 8.391 -11.203 -5.18 1 89.56 199 LEU B CA 1
ATOM 4656 C C . LEU B 1 199 ? 9.305 -9.992 -5.344 1 89.56 199 LEU B C 1
ATOM 4658 O O . LEU B 1 199 ? 10.359 -9.922 -4.715 1 89.56 199 LEU B O 1
ATOM 4662 N N . TYR B 1 200 ? 8.914 -9.102 -6.18 1 83.44 200 TYR B N 1
ATOM 4663 C CA . TYR B 1 200 ? 9.727 -7.934 -6.496 1 83.44 200 TYR B CA 1
ATOM 4664 C C . TYR B 1 200 ? 9.711 -6.93 -5.344 1 83.44 200 TYR B C 1
ATOM 4666 O O . TYR B 1 200 ? 10.711 -6.262 -5.082 1 83.44 200 TYR B O 1
ATOM 4674 N N . THR B 1 201 ? 8.57 -6.859 -4.684 1 75.5 201 THR B N 1
ATOM 4675 C CA . THR B 1 201 ? 8.43 -5.844 -3.646 1 75.5 201 THR B CA 1
ATOM 4676 C C . THR B 1 201 ? 8.672 -6.441 -2.264 1 75.5 201 THR B C 1
ATOM 4678 O O . THR B 1 201 ? 8.945 -5.715 -1.307 1 75.5 201 THR B O 1
ATOM 4681 N N . GLY B 1 202 ? 8.422 -7.742 -2.215 1 78.38 202 GLY B N 1
ATOM 4682 C CA . GLY B 1 202 ? 8.531 -8.398 -0.923 1 78.38 202 GLY B CA 1
ATOM 4683 C C . GLY B 1 202 ? 7.242 -8.344 -0.121 1 78.38 202 GLY B C 1
ATOM 4684 O O . GLY B 1 202 ? 7.215 -8.75 1.043 1 78.38 202 GLY B O 1
ATOM 4685 N N . SER B 1 203 ? 6.184 -7.867 -0.743 1 74.38 203 SER B N 1
ATOM 4686 C CA . SER B 1 203 ? 4.895 -7.738 -0.075 1 74.38 203 SER B CA 1
ATOM 4687 C C . SER B 1 203 ? 3.744 -8.039 -1.033 1 74.38 203 SER B C 1
ATOM 4689 O O . SER B 1 203 ? 3.904 -7.938 -2.252 1 74.38 203 SER B O 1
ATOM 4691 N N . LEU B 1 204 ? 2.629 -8.375 -0.368 1 81.38 204 LEU B N 1
ATOM 4692 C CA . LEU B 1 204 ? 1.448 -8.633 -1.184 1 81.38 204 LEU B CA 1
ATOM 4693 C C . LEU B 1 204 ? 1.017 -7.383 -1.937 1 81.38 204 LEU B C 1
ATOM 4695 O O . LEU B 1 204 ? 1.053 -6.277 -1.385 1 81.38 204 LEU B O 1
ATOM 4699 N N . LEU B 1 205 ? 0.6 -7.617 -3.15 1 78.94 205 LEU B N 1
ATOM 4700 C CA . LEU B 1 205 ? 0.151 -6.496 -3.969 1 78.94 205 LEU B CA 1
ATOM 4701 C C . LEU B 1 205 ? -1.179 -5.945 -3.459 1 78.94 205 LEU B C 1
ATOM 4703 O O . LEU B 1 205 ? -1.343 -4.734 -3.32 1 78.94 205 LEU B O 1
ATOM 4707 N N . TYR B 1 206 ? -2.148 -6.883 -3.178 1 77.88 206 TYR B N 1
ATOM 4708 C CA . TYR B 1 206 ? -3.475 -6.508 -2.697 1 77.88 206 TYR B CA 1
ATOM 4709 C C . TYR B 1 206 ? -3.775 -7.164 -1.355 1 77.88 206 TYR B C 1
ATOM 4711 O O . TYR B 1 206 ? -4.523 -8.141 -1.29 1 77.88 206 TYR B O 1
ATOM 4719 N N . PRO B 1 207 ? -3.316 -6.59 -0.236 1 66.56 207 PRO B N 1
ATOM 4720 C CA . PRO B 1 207 ? -3.439 -7.215 1.081 1 66.56 207 PRO B CA 1
ATOM 4721 C C . PRO B 1 207 ? -4.832 -7.055 1.684 1 66.56 207 PRO B C 1
ATOM 4723 O O . PRO B 1 207 ? -5.102 -7.566 2.773 1 66.56 207 PRO B O 1
ATOM 4726 N N . GLY B 1 208 ? -5.801 -6.688 1.122 1 64.44 208 GLY B N 1
ATOM 4727 C CA . GLY B 1 208 ? -7.117 -6.434 1.691 1 64.44 208 GLY B CA 1
ATOM 4728 C C . GLY B 1 208 ? -7.727 -7.656 2.352 1 64.44 208 GLY B C 1
ATOM 4729 O O . GLY B 1 208 ? -7.637 -8.766 1.818 1 64.44 208 GLY B O 1
ATOM 4730 N N . LYS B 1 209 ? -8.336 -7.473 3.551 1 67 209 LYS B N 1
ATOM 4731 C CA . LYS B 1 209 ? -8.961 -8.555 4.305 1 67 209 LYS B CA 1
ATOM 4732 C C . LYS B 1 209 ? -10.375 -8.828 3.807 1 67 209 LYS B C 1
ATOM 4734 O O . LYS B 1 209 ? -10.961 -9.867 4.113 1 67 209 LYS B O 1
ATOM 4739 N N . THR B 1 210 ? -10.852 -7.895 3.148 1 74.94 210 THR B N 1
ATOM 4740 C CA . THR B 1 210 ? -12.188 -8.055 2.578 1 74.94 210 THR B CA 1
ATOM 4741 C C . THR B 1 210 ? -12.164 -7.824 1.069 1 74.94 210 THR B C 1
ATOM 4743 O O . THR B 1 210 ? -11.258 -7.16 0.552 1 74.94 210 THR B O 1
ATOM 4746 N N . GLU B 1 211 ? -13.141 -8.453 0.479 1 79.69 211 GLU B N 1
ATOM 4747 C CA . GLU B 1 211 ? -13.242 -8.258 -0.964 1 79.69 211 GLU B CA 1
ATOM 4748 C C . GLU B 1 211 ? -13.469 -6.793 -1.312 1 79.69 211 GLU B C 1
ATOM 4750 O O . GLU B 1 211 ? -12.992 -6.309 -2.34 1 79.69 211 GLU B O 1
ATOM 4755 N N . TYR B 1 212 ? -14.148 -6.113 -0.466 1 73.06 212 TYR B N 1
ATOM 4756 C CA . TYR B 1 212 ? -14.352 -4.68 -0.646 1 73.06 212 TYR B CA 1
ATOM 4757 C C . TYR B 1 212 ? -13.023 -3.934 -0.638 1 73.06 212 TYR B C 1
ATOM 4759 O O . TYR B 1 212 ? -12.766 -3.111 -1.519 1 73.06 212 TYR B O 1
ATOM 4767 N N . ALA B 1 213 ? -12.297 -4.273 0.36 1 67.19 213 ALA B N 1
ATOM 4768 C CA . ALA B 1 213 ? -11 -3.615 0.493 1 67.19 213 ALA B CA 1
ATOM 4769 C C . ALA B 1 213 ? -10.109 -3.902 -0.715 1 67.19 213 ALA B C 1
ATOM 4771 O O . ALA B 1 213 ? -9.406 -3.014 -1.2 1 67.19 213 ALA B O 1
ATOM 4772 N N . MET B 1 214 ? -10.203 -5.105 -1.164 1 77.62 214 MET B N 1
ATOM 4773 C CA . MET B 1 214 ? -9.406 -5.496 -2.318 1 77.62 214 MET B CA 1
ATOM 4774 C C . MET B 1 214 ? -9.828 -4.727 -3.564 1 77.62 214 MET B C 1
ATOM 4776 O O . MET B 1 214 ? -8.984 -4.168 -4.27 1 77.62 214 MET B O 1
ATOM 4780 N N . LEU B 1 215 ? -11.109 -4.738 -3.811 1 77.81 215 LEU B N 1
ATOM 4781 C CA . LEU B 1 215 ? -11.633 -4.051 -4.984 1 77.81 215 LEU B CA 1
ATOM 4782 C C . LEU B 1 215 ? -11.32 -2.559 -4.926 1 77.81 215 LEU B C 1
ATOM 4784 O O . LEU B 1 215 ? -11 -1.949 -5.949 1 77.81 215 LEU B O 1
ATOM 4788 N N . ARG B 1 216 ? -11.406 -2.053 -3.789 1 69.62 216 ARG B N 1
ATOM 4789 C CA . ARG B 1 216 ? -11.055 -0.651 -3.598 1 69.62 216 ARG B CA 1
ATOM 4790 C C . ARG B 1 216 ? -9.586 -0.405 -3.947 1 69.62 216 ARG B C 1
ATOM 4792 O O . ARG B 1 216 ? -9.266 0.531 -4.684 1 69.62 216 ARG B O 1
ATOM 4799 N N . TYR B 1 217 ? -8.789 -1.303 -3.445 1 65.88 217 TYR B N 1
ATOM 4800 C CA . TYR B 1 217 ? -7.359 -1.175 -3.719 1 65.88 217 TYR B CA 1
ATOM 4801 C C . TYR B 1 217 ? -7.074 -1.286 -5.211 1 65.88 217 TYR B C 1
ATOM 4803 O O . TYR B 1 217 ? -6.297 -0.503 -5.762 1 65.88 217 TYR B O 1
ATOM 4811 N N . ILE B 1 218 ? -7.707 -2.242 -5.848 1 79.38 218 ILE B N 1
ATOM 4812 C CA . ILE B 1 218 ? -7.535 -2.484 -7.277 1 79.38 218 ILE B CA 1
ATOM 4813 C C . ILE B 1 218 ? -7.973 -1.252 -8.062 1 79.38 218 ILE B C 1
ATOM 4815 O O . ILE B 1 218 ? -7.223 -0.753 -8.914 1 79.38 218 ILE B O 1
ATOM 4819 N N . THR B 1 219 ? -9.086 -0.731 -7.742 1 71.62 219 THR B N 1
ATOM 4820 C CA . THR B 1 219 ? -9.633 0.393 -8.492 1 71.62 219 THR B CA 1
ATOM 4821 C C . THR B 1 219 ? -8.836 1.666 -8.219 1 71.62 219 THR B C 1
ATOM 4823 O O . THR B 1 219 ? -8.664 2.5 -9.109 1 71.62 219 THR B O 1
ATOM 4826 N N . GLU B 1 220 ? -8.352 1.709 -7.039 1 58.47 220 GLU B N 1
ATOM 4827 C CA . GLU B 1 220 ? -7.57 2.883 -6.66 1 58.47 220 GLU B CA 1
ATOM 4828 C C . GLU B 1 220 ? -6.215 2.895 -7.363 1 58.47 220 GLU B C 1
ATOM 4830 O O . GLU B 1 220 ? -5.695 3.959 -7.703 1 58.47 220 GLU B O 1
ATOM 4835 N N . THR B 1 221 ? -5.715 1.741 -7.578 1 61.03 221 THR B N 1
ATOM 4836 C CA . THR B 1 221 ? -4.367 1.65 -8.125 1 61.03 221 THR B CA 1
ATOM 4837 C C . THR B 1 221 ? -4.406 1.551 -9.648 1 61.03 221 THR B C 1
ATOM 4839 O O . THR B 1 221 ? -3.502 2.035 -10.328 1 61.03 221 THR B O 1
ATOM 4842 N N . GLN B 1 222 ? -5.504 1.015 -10.156 1 70.44 222 GLN B N 1
ATOM 4843 C CA . GLN B 1 222 ? -5.488 0.722 -11.586 1 70.44 222 GLN B CA 1
ATOM 4844 C C . GLN B 1 222 ? -6.547 1.532 -12.32 1 70.44 222 GLN B C 1
ATOM 4846 O O . GLN B 1 222 ? -6.539 1.597 -13.555 1 70.44 222 GLN B O 1
ATOM 4851 N N . GLY B 1 223 ? -7.355 2.086 -11.539 1 62.81 223 GLY B N 1
ATOM 4852 C CA . GLY B 1 223 ? -8.453 2.814 -12.156 1 62.81 223 GLY B CA 1
ATOM 4853 C C . GLY B 1 223 ? -9.766 2.057 -12.133 1 62.81 223 GLY B C 1
ATOM 4854 O O . GLY B 1 223 ? -9.867 1.006 -11.492 1 62.81 223 GLY B O 1
ATOM 4855 N N . GLU B 1 224 ? -10.742 2.645 -12.836 1 64.94 224 GLU B N 1
ATOM 4856 C CA . GLU B 1 224 ? -12.086 2.082 -12.812 1 64.94 224 GLU B CA 1
ATOM 4857 C C . GLU B 1 224 ? -12.148 0.771 -13.594 1 64.94 224 GLU B C 1
ATOM 4859 O O . GLU B 1 224 ? -11.508 0.63 -14.633 1 64.94 224 GLU B O 1
ATOM 4864 N N . LEU B 1 225 ? -12.938 -0.091 -13.094 1 79.19 225 LEU B N 1
ATOM 4865 C CA . LEU B 1 225 ? -13.188 -1.336 -13.82 1 79.19 225 LEU B CA 1
ATOM 4866 C C . LEU B 1 225 ? -13.945 -1.072 -15.117 1 79.19 225 LEU B C 1
ATOM 4868 O O . LEU B 1 225 ? -14.719 -0.116 -15.203 1 79.19 225 LEU B O 1
ATOM 4872 N N . PRO B 1 226 ? -13.703 -1.854 -16.094 1 77.94 226 PRO B N 1
ATOM 4873 C CA . PRO B 1 226 ? -14.461 -1.703 -17.328 1 77.94 226 PRO B CA 1
ATOM 4874 C C .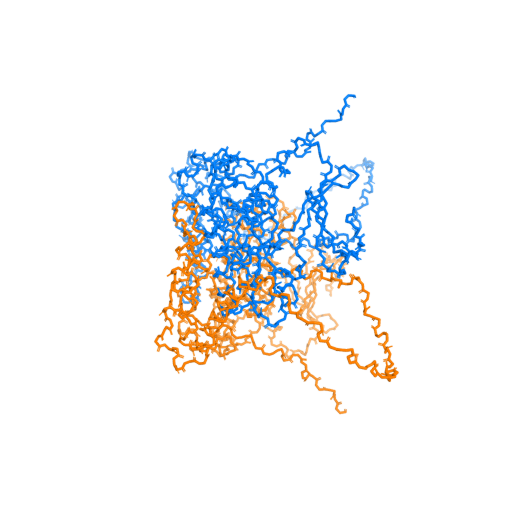 PRO B 1 226 ? -15.969 -1.747 -17.109 1 77.94 226 PRO B C 1
ATOM 4876 O O . PRO B 1 226 ? -16.453 -2.566 -16.328 1 77.94 226 PRO B O 1
ATOM 4879 N N . GLU B 1 227 ? -16.672 -0.836 -17.766 1 77.56 227 GLU B N 1
ATOM 4880 C CA . GLU B 1 227 ? -18.125 -0.708 -17.625 1 77.56 227 GLU B CA 1
ATOM 4881 C C . GLU B 1 227 ? -18.828 -2.041 -17.875 1 77.56 227 GLU B C 1
ATOM 4883 O O . GLU B 1 227 ? -19.781 -2.383 -17.188 1 77.56 227 GLU B O 1
ATOM 4888 N N . LYS B 1 228 ? -18.375 -2.727 -18.844 1 84.56 228 LYS B N 1
ATOM 4889 C CA . LYS B 1 228 ? -18.969 -4.02 -19.188 1 84.56 228 LYS B CA 1
ATOM 4890 C C . LYS B 1 228 ? -18.922 -4.965 -17.984 1 84.56 228 LYS B C 1
ATOM 4892 O O . LYS B 1 228 ? -19.891 -5.691 -17.734 1 84.56 228 LYS B O 1
ATOM 4897 N N . MET B 1 229 ? -17.859 -4.926 -17.297 1 88 229 MET B N 1
ATOM 4898 C CA . MET B 1 229 ? -17.734 -5.785 -16.125 1 88 229 MET B CA 1
ATOM 4899 C C . MET B 1 229 ? -18.703 -5.355 -15.016 1 88 229 MET B C 1
ATOM 4901 O O . MET B 1 229 ? -19.328 -6.199 -14.383 1 88 229 MET B O 1
ATOM 4905 N N . LEU B 1 230 ? -18.797 -4.098 -14.812 1 81.44 230 LEU B N 1
ATOM 4906 C CA . LEU B 1 230 ? -19.672 -3.561 -13.781 1 81.44 230 LEU B CA 1
ATOM 4907 C C . LEU B 1 230 ? -21.141 -3.877 -14.102 1 81.44 230 LEU B C 1
ATOM 4909 O O . LEU B 1 230 ? -21.922 -4.195 -13.195 1 81.44 230 LEU B O 1
ATOM 4913 N N . ASN B 1 231 ? -21.453 -3.82 -15.312 1 82.88 231 ASN B N 1
ATOM 4914 C CA . ASN B 1 231 ? -22.828 -4.051 -15.742 1 82.88 231 ASN B CA 1
ATOM 4915 C C . ASN B 1 231 ? -23.203 -5.527 -15.68 1 82.88 231 ASN B C 1
ATOM 4917 O O . ASN B 1 231 ? -24.344 -5.875 -15.375 1 82.88 231 ASN B O 1
ATOM 4921 N N . CYS B 1 232 ? -22.266 -6.387 -15.883 1 87 232 CYS B N 1
ATOM 4922 C CA . CYS B 1 232 ? -22.562 -7.812 -16.031 1 87 232 CYS B CA 1
ATOM 4923 C C . CYS B 1 232 ? -22.328 -8.547 -14.711 1 87 232 CYS B C 1
ATOM 4925 O O . CYS B 1 232 ? -22.75 -9.695 -14.555 1 87 232 CYS B O 1
ATOM 4927 N N . GLY B 1 233 ? -21.625 -7.879 -13.836 1 87.19 233 GLY B N 1
ATOM 4928 C CA . GLY B 1 233 ? -21.312 -8.539 -12.578 1 87.19 233 GLY B CA 1
ATOM 4929 C C . GLY B 1 233 ? -22.516 -8.758 -11.695 1 87.19 233 GLY B C 1
ATOM 4930 O O . GLY B 1 233 ? -23.281 -7.824 -11.422 1 87.19 233 GLY B O 1
ATOM 4931 N N . GLN B 1 234 ? -22.641 -9.953 -11.18 1 85.88 234 GLN B N 1
ATOM 4932 C CA . GLN B 1 234 ? -23.766 -10.305 -10.328 1 85.88 234 GLN B CA 1
ATOM 4933 C C . GLN B 1 234 ? -23.641 -9.633 -8.961 1 85.88 234 GLN B C 1
ATOM 4935 O O . GLN B 1 234 ? -24.656 -9.383 -8.289 1 85.88 234 GLN B O 1
ATOM 4940 N N . GLU B 1 235 ? -22.391 -9.352 -8.641 1 82.94 235 GLU B N 1
ATOM 4941 C CA . GLU B 1 235 ? -22.172 -8.82 -7.297 1 82.94 235 GLU B CA 1
ATOM 4942 C C . GLU B 1 235 ? -21.797 -7.34 -7.344 1 82.94 235 GLU B C 1
ATOM 4944 O O . GLU B 1 235 ? -21.406 -6.766 -6.332 1 82.94 235 GLU B O 1
ATOM 4949 N N . THR B 1 236 ? -21.875 -6.73 -8.516 1 78.06 236 THR B N 1
ATOM 4950 C CA . THR B 1 236 ? -21.453 -5.344 -8.695 1 78.06 236 THR B CA 1
ATOM 4951 C C . THR B 1 236 ? -22.188 -4.426 -7.723 1 78.06 236 THR B C 1
ATOM 4953 O O . THR B 1 236 ? -21.594 -3.527 -7.133 1 78.06 236 THR B O 1
ATOM 4956 N N . ALA B 1 237 ? -23.453 -4.688 -7.559 1 70.25 237 ALA B N 1
ATOM 4957 C CA . ALA B 1 237 ? -24.281 -3.807 -6.742 1 70.25 237 ALA B CA 1
ATOM 4958 C C . ALA B 1 237 ? -23.859 -3.852 -5.277 1 70.25 237 ALA B C 1
ATOM 4960 O O . ALA B 1 237 ? -24.172 -2.943 -4.504 1 70.25 237 ALA B O 1
ATOM 4961 N N . LYS B 1 238 ? -23.219 -4.961 -4.984 1 73.88 238 LYS B N 1
ATOM 4962 C CA . LYS B 1 238 ? -22.703 -5.121 -3.625 1 73.88 238 LYS B CA 1
ATOM 4963 C C . LYS B 1 238 ? -21.609 -4.113 -3.324 1 73.88 238 LYS B C 1
ATOM 4965 O O . LYS B 1 238 ? -21.422 -3.699 -2.176 1 73.88 238 LYS B O 1
ATOM 4970 N N . TYR B 1 239 ? -20.953 -3.736 -4.332 1 69.94 239 TYR B N 1
ATOM 4971 C CA . TYR B 1 239 ? -19.734 -2.969 -4.117 1 69.94 239 TYR B CA 1
ATOM 4972 C C . TYR B 1 239 ? -19.859 -1.562 -4.691 1 69.94 239 TYR B C 1
ATOM 4974 O O . TYR B 1 239 ? -19.188 -0.637 -4.246 1 69.94 239 TYR B O 1
ATOM 4982 N N . PHE B 1 240 ? -20.531 -1.533 -5.723 1 60.5 240 PHE B N 1
ATOM 4983 C CA . PHE B 1 240 ? -20.594 -0.258 -6.426 1 60.5 240 PHE B CA 1
ATOM 4984 C C . PHE B 1 240 ? -22.016 0.302 -6.402 1 60.5 240 PHE B C 1
ATOM 4986 O O . PHE B 1 240 ? -22.969 -0.427 -6.641 1 60.5 240 PHE B O 1
ATOM 4993 N N . ARG B 1 241 ? -22.141 1.18 -5.594 1 49.09 241 ARG B N 1
ATOM 4994 C CA . ARG B 1 241 ? -23.391 1.91 -5.723 1 49.09 241 ARG B CA 1
ATOM 4995 C C . ARG B 1 241 ? -23.281 2.996 -6.789 1 49.09 241 ARG B C 1
ATOM 4997 O O . ARG B 1 241 ? -22.234 3.605 -6.957 1 49.09 241 ARG B O 1
ATOM 5004 N N . ARG B 1 242 ? -24.125 2.818 -7.719 1 42.25 242 ARG B N 1
ATOM 5005 C CA . ARG B 1 242 ? -24.25 3.895 -8.695 1 42.25 242 ARG B CA 1
ATOM 5006 C C . ARG B 1 242 ? -24.125 5.262 -8.023 1 42.25 242 ARG B C 1
ATOM 5008 O O . ARG B 1 242 ? -24.969 5.621 -7.191 1 42.25 242 ARG B O 1
ATOM 5015 N N . GLU B 1 243 ? -22.859 5.469 -7.594 1 47.19 243 GLU B N 1
ATOM 5016 C CA . GLU B 1 243 ? -22.703 6.742 -6.902 1 47.19 243 GLU B CA 1
ATOM 5017 C C . GLU B 1 243 ? -23.281 7.895 -7.727 1 47.19 243 GLU B C 1
ATOM 5019 O O . GLU B 1 243 ? -23.203 7.879 -8.953 1 47.19 243 GLU B O 1
ATOM 5024 N N . VAL B 1 244 ? -24.078 8.555 -7.105 1 46.5 244 VAL B N 1
ATOM 5025 C CA . VAL B 1 244 ? -24.688 9.789 -7.59 1 46.5 244 VAL B CA 1
ATOM 5026 C C . VAL B 1 244 ? -23.641 10.664 -8.266 1 46.5 244 VAL B C 1
ATOM 5028 O O . VAL B 1 244 ? -22.5 10.758 -7.781 1 46.5 244 VAL B O 1
ATOM 5031 N N . LYS B 1 245 ? -23.641 10.898 -9.555 1 52.59 245 LYS B N 1
ATOM 5032 C CA . LYS B 1 245 ? -22.859 11.781 -10.406 1 52.59 245 LYS B CA 1
ATOM 5033 C C . LYS B 1 245 ? -22.125 12.828 -9.578 1 52.59 245 LYS B C 1
ATOM 5035 O O . LYS B 1 245 ? -20.969 13.156 -9.852 1 52.59 245 LYS B O 1
ATOM 5040 N N . ASN B 1 246 ? -22.672 13.25 -8.445 1 57.78 246 ASN B N 1
ATOM 5041 C CA . ASN B 1 246 ? -22.141 14.336 -7.637 1 57.78 246 ASN B CA 1
ATOM 5042 C C . ASN B 1 246 ? -20.906 13.906 -6.855 1 57.78 246 ASN B C 1
ATOM 5044 O O . ASN B 1 246 ? -19.922 14.648 -6.766 1 57.78 246 ASN B O 1
ATOM 5048 N N . LEU B 1 247 ? -20.875 12.742 -6.43 1 65.75 247 LEU B N 1
ATOM 5049 C CA . LEU B 1 247 ? -19.781 12.273 -5.594 1 65.75 247 LEU B CA 1
ATOM 5050 C C . LEU B 1 247 ? -18.531 12.008 -6.434 1 65.75 247 LEU B C 1
ATOM 5052 O O . LEU B 1 247 ? -17.406 12.273 -5.992 1 65.75 247 LEU B O 1
ATOM 5056 N N . LYS B 1 248 ? -18.766 11.75 -7.648 1 69.25 248 LYS B N 1
ATOM 5057 C CA . LYS B 1 248 ? -17.641 11.477 -8.547 1 69.25 248 LYS B CA 1
ATOM 5058 C C . LYS B 1 248 ? -16.875 12.758 -8.859 1 69.25 248 LYS B C 1
ATOM 5060 O O . LYS B 1 248 ? -15.641 12.766 -8.836 1 69.25 248 LYS B O 1
ATOM 5065 N N . CYS B 1 249 ? -17.625 13.773 -9.188 1 76.62 249 CYS B N 1
ATOM 5066 C CA . CYS B 1 249 ? -16.984 15.047 -9.5 1 76.62 249 CYS B CA 1
ATOM 5067 C C . CYS B 1 249 ? -16.203 15.57 -8.305 1 76.62 249 CYS B C 1
ATOM 5069 O O . CYS B 1 249 ? -15.117 16.141 -8.469 1 76.62 249 CYS B O 1
ATOM 5071 N N . ASP B 1 250 ? -16.766 15.336 -7.16 1 85.38 250 ASP B N 1
ATOM 5072 C CA . ASP B 1 250 ? -16.109 15.797 -5.941 1 85.38 250 ASP B CA 1
ATOM 5073 C C . ASP B 1 250 ? -14.797 15.031 -5.703 1 85.38 250 ASP B C 1
ATOM 5075 O O . ASP B 1 250 ? -13.773 15.641 -5.387 1 85.38 250 ASP B O 1
ATOM 5079 N N . ILE B 1 251 ? -14.805 13.805 -5.949 1 79.5 251 ILE B N 1
ATOM 5080 C CA . ILE B 1 251 ? -13.625 12.961 -5.777 1 79.5 251 ILE B CA 1
ATOM 5081 C C . ILE B 1 251 ? -12.555 13.359 -6.793 1 79.5 251 ILE B C 1
ATOM 5083 O O . ILE B 1 251 ? -11.375 13.453 -6.449 1 79.5 251 ILE B O 1
ATOM 5087 N N . LEU B 1 252 ? -12.953 13.625 -7.957 1 76.5 252 LEU B N 1
ATOM 5088 C CA . LEU B 1 252 ? -12.016 14 -9.016 1 76.5 252 LEU B CA 1
ATOM 5089 C C . LEU B 1 252 ? -11.266 15.273 -8.648 1 76.5 252 LEU B C 1
ATOM 5091 O O . LEU B 1 252 ? -10.055 15.367 -8.852 1 76.5 252 LEU B O 1
ATOM 5095 N N . MET B 1 253 ? -12 16.188 -8.125 1 86.12 253 MET B N 1
ATOM 5096 C CA . MET B 1 253 ? -11.359 17.453 -7.758 1 86.12 253 MET B CA 1
ATOM 5097 C C . MET B 1 253 ? -10.445 17.266 -6.551 1 86.12 253 MET B C 1
ATOM 5099 O O . MET B 1 253 ? -9.391 17.906 -6.461 1 86.12 253 MET B O 1
ATOM 5103 N N . PHE B 1 254 ? -10.898 16.391 -5.68 1 89.81 254 PHE B N 1
ATOM 5104 C CA . PHE B 1 254 ? -10.047 16.078 -4.539 1 89.81 254 PHE B CA 1
ATOM 5105 C C . PHE B 1 254 ? -8.734 15.453 -5 1 89.81 254 PHE B C 1
ATOM 5107 O O . PHE B 1 254 ? -7.66 15.875 -4.578 1 89.81 254 PHE B O 1
ATOM 5114 N N . VAL B 1 255 ? -8.82 14.539 -5.852 1 80.56 255 VAL B N 1
ATOM 5115 C CA . VAL B 1 255 ? -7.656 13.828 -6.371 1 80.56 255 VAL B CA 1
ATOM 5116 C C . VAL B 1 255 ? -6.75 14.797 -7.125 1 80.56 255 VAL B C 1
ATOM 5118 O O . VAL B 1 255 ? -5.527 14.766 -6.977 1 80.56 255 VAL B O 1
ATOM 5121 N N . GLU B 1 256 ? -7.348 15.594 -7.898 1 82.56 256 GLU B N 1
ATOM 5122 C CA . GLU B 1 256 ? -6.578 16.578 -8.648 1 82.56 256 GLU B CA 1
ATOM 5123 C C . GLU B 1 256 ? -5.797 17.5 -7.715 1 82.56 256 GLU B C 1
ATOM 5125 O O . GLU B 1 256 ? -4.625 17.781 -7.957 1 82.56 256 GLU B O 1
ATOM 5130 N N . MET B 1 257 ? -6.426 17.922 -6.719 1 90.81 257 MET B N 1
ATOM 5131 C CA . MET B 1 257 ? -5.758 18.781 -5.742 1 90.81 257 MET B CA 1
ATOM 5132 C C . MET B 1 257 ? -4.586 18.047 -5.094 1 90.81 257 MET B C 1
ATOM 5134 O O . MET B 1 257 ? -3.477 18.594 -5.02 1 90.81 257 MET B O 1
ATOM 5138 N N . VAL B 1 258 ? -4.852 16.859 -4.668 1 90.31 258 VAL B N 1
ATOM 5139 C CA . VAL B 1 258 ? -3.848 16.078 -3.963 1 90.31 258 VAL B CA 1
ATOM 5140 C C . VAL B 1 258 ? -2.633 15.859 -4.863 1 90.31 258 VAL B C 1
ATOM 5142 O O . VAL B 1 258 ? -1.491 15.922 -4.402 1 90.31 258 VAL B O 1
ATOM 5145 N N . LYS B 1 259 ? -2.836 15.656 -6.082 1 82.62 259 LYS B N 1
ATOM 5146 C CA . LYS B 1 259 ? -1.744 15.5 -7.039 1 82.62 259 LYS B CA 1
ATOM 5147 C C . LYS B 1 259 ? -0.834 16.719 -7.043 1 82.62 259 LYS B C 1
ATOM 5149 O O . LYS B 1 259 ? 0.388 16.594 -7.129 1 82.62 259 LYS B O 1
ATOM 5154 N N . HIS B 1 260 ? -1.472 17.844 -6.918 1 87.31 260 HIS B N 1
ATOM 5155 C CA . HIS B 1 260 ? -0.704 19.078 -6.93 1 87.31 260 HIS B CA 1
ATOM 5156 C C . HIS B 1 260 ? -0.029 19.328 -5.586 1 87.31 260 HIS B C 1
ATOM 5158 O O . HIS B 1 260 ? 1.065 19.891 -5.531 1 87.31 260 HIS B O 1
ATOM 5164 N N . LEU B 1 261 ? -0.694 18.906 -4.551 1 92.25 261 LEU B N 1
ATOM 5165 C CA . LEU B 1 261 ? -0.082 19.016 -3.232 1 92.25 261 LEU B CA 1
ATOM 5166 C C . LEU B 1 261 ? 1.161 18.141 -3.129 1 92.25 261 LEU B C 1
ATOM 5168 O O . LEU B 1 261 ? 2.162 18.547 -2.533 1 92.25 261 LEU B O 1
ATOM 5172 N N . LEU B 1 262 ? 1.148 17 -3.781 1 89.88 262 LEU B N 1
ATOM 5173 C CA . LEU B 1 262 ? 2.182 15.984 -3.619 1 89.88 262 LEU B CA 1
ATOM 5174 C C . LEU B 1 262 ? 3.09 15.93 -4.844 1 89.88 262 LEU B C 1
ATOM 5176 O O . LEU B 1 262 ? 3.703 14.898 -5.121 1 89.88 262 LEU B O 1
ATOM 5180 N N . HIS B 1 263 ? 3.033 17 -5.578 1 87.38 263 HIS B N 1
ATOM 5181 C CA . HIS B 1 263 ? 3.957 17.031 -6.703 1 87.38 263 HIS B CA 1
ATOM 5182 C C . HIS B 1 263 ? 5.391 16.781 -6.25 1 87.38 263 HIS B C 1
ATOM 5184 O O . HIS B 1 263 ? 5.832 17.328 -5.234 1 87.38 263 HIS B O 1
ATOM 5190 N N . LEU B 1 264 ? 6.184 16.016 -6.98 1 86.31 264 LEU B N 1
ATOM 5191 C CA . LEU B 1 264 ? 7.527 15.617 -6.582 1 86.31 264 LEU B CA 1
ATOM 5192 C C . LEU B 1 264 ? 8.469 16.812 -6.566 1 86.31 264 LEU B C 1
ATOM 5194 O O . LEU B 1 264 ? 9.367 16.906 -5.723 1 86.31 264 LEU B O 1
ATOM 5198 N N . ASP B 1 265 ? 8.312 17.688 -7.531 1 87.81 265 ASP B N 1
ATOM 5199 C CA . ASP B 1 265 ? 9.07 18.938 -7.57 1 87.81 265 ASP B CA 1
ATOM 5200 C C . ASP B 1 265 ? 8.461 19.984 -6.637 1 87.81 265 ASP B C 1
ATOM 5202 O O . ASP B 1 265 ? 7.355 20.469 -6.883 1 87.81 265 ASP B O 1
ATOM 5206 N N . PRO B 1 266 ? 9.148 20.375 -5.621 1 92.31 266 PRO B N 1
ATOM 5207 C CA . PRO B 1 266 ? 8.586 21.344 -4.676 1 92.31 266 PRO B CA 1
ATOM 5208 C C . PRO B 1 266 ? 8.234 22.672 -5.332 1 92.31 266 PRO B C 1
ATOM 5210 O O . PRO B 1 266 ? 7.309 23.359 -4.887 1 92.31 266 PRO B O 1
ATOM 5213 N N . GLN B 1 267 ? 8.844 23.016 -6.402 1 90.56 267 GLN B N 1
ATOM 5214 C CA . GLN B 1 267 ? 8.594 24.297 -7.074 1 90.56 267 GLN B CA 1
ATOM 5215 C C . GLN B 1 267 ? 7.273 24.266 -7.84 1 90.56 267 GLN B C 1
ATOM 5217 O O . GLN B 1 267 ? 6.723 25.312 -8.18 1 90.56 267 GLN B O 1
ATOM 5222 N N . LYS B 1 268 ? 6.777 23.062 -8.039 1 90.5 268 LYS B N 1
ATOM 5223 C CA . LYS B 1 268 ? 5.547 22.922 -8.812 1 90.5 268 LYS B CA 1
ATOM 5224 C C . LYS B 1 268 ? 4.363 22.594 -7.906 1 90.5 268 LYS B C 1
ATOM 5226 O O . LYS B 1 268 ? 3.236 22.438 -8.383 1 90.5 268 LYS B O 1
ATOM 5231 N N . ARG B 1 269 ? 4.609 22.516 -6.617 1 92.06 269 ARG B N 1
ATOM 5232 C CA . ARG B 1 269 ? 3.525 22.234 -5.684 1 92.06 269 ARG B CA 1
ATOM 5233 C C . ARG B 1 269 ? 2.615 23.438 -5.516 1 92.06 269 ARG B C 1
ATOM 5235 O O . ARG B 1 269 ? 3.057 24.578 -5.656 1 92.06 269 ARG B O 1
ATOM 5242 N N . MET B 1 270 ? 1.409 23.109 -5.207 1 92.25 270 MET B N 1
ATOM 5243 C CA . MET B 1 270 ? 0.456 24.188 -4.941 1 92.25 270 MET B CA 1
ATOM 5244 C C . MET B 1 270 ? 0.896 25.016 -3.74 1 92.25 270 MET B C 1
ATOM 5246 O O . MET B 1 270 ? 1.477 24.484 -2.791 1 92.25 270 MET B O 1
ATOM 5250 N N . THR B 1 271 ? 0.688 26.281 -3.863 1 94.25 271 THR B N 1
ATOM 5251 C CA . THR B 1 271 ? 0.811 27.141 -2.695 1 94.25 271 THR B CA 1
ATOM 5252 C C . THR B 1 271 ? -0.442 27.062 -1.828 1 94.25 271 THR B C 1
ATOM 5254 O O . THR B 1 271 ? -1.492 26.609 -2.285 1 94.25 271 THR B O 1
ATOM 5257 N N . PRO B 1 272 ? -0.294 27.469 -0.558 1 95.19 272 PRO B N 1
ATOM 5258 C CA . PRO B 1 272 ? -1.492 27.484 0.285 1 95.19 272 PRO B CA 1
ATOM 5259 C C . PRO B 1 272 ? -2.639 28.281 -0.337 1 95.19 272 PRO B C 1
ATOM 5261 O O . PRO B 1 272 ? -3.793 27.844 -0.284 1 95.19 272 PRO B O 1
ATOM 5264 N N . ASN B 1 273 ? -2.354 29.375 -0.947 1 94.62 273 ASN B N 1
ATOM 5265 C CA . ASN B 1 273 ? -3.383 30.188 -1.578 1 94.62 273 ASN B CA 1
ATOM 5266 C C . ASN B 1 273 ? -4.023 29.469 -2.764 1 94.62 273 ASN B C 1
ATOM 5268 O O . ASN B 1 273 ? -5.223 29.609 -3.004 1 94.62 273 ASN B O 1
ATOM 5272 N N . GLN B 1 274 ? -3.225 28.781 -3.477 1 92.75 274 GLN B N 1
ATOM 5273 C CA . GLN B 1 274 ? -3.764 28.016 -4.59 1 92.75 274 GLN B CA 1
ATOM 5274 C C . GLN B 1 274 ? -4.688 26.906 -4.094 1 92.75 274 GLN B C 1
ATOM 5276 O O . GLN B 1 274 ? -5.676 26.562 -4.754 1 92.75 274 GLN B O 1
ATOM 5281 N N . VAL B 1 275 ? -4.332 26.312 -2.945 1 94.38 275 VAL B N 1
ATOM 5282 C CA . VAL B 1 275 ? -5.207 25.328 -2.33 1 94.38 275 VAL B CA 1
ATOM 5283 C C . VAL B 1 275 ? -6.566 25.953 -2.023 1 94.38 275 VAL B C 1
ATOM 5285 O O . VAL B 1 275 ? -7.609 25.375 -2.34 1 94.38 275 VAL B O 1
ATOM 5288 N N . LEU B 1 276 ? -6.543 27.203 -1.441 1 95.25 276 LEU B N 1
ATOM 5289 C CA . LEU B 1 276 ? -7.754 27.906 -1.047 1 95.25 276 LEU B CA 1
ATOM 5290 C C . LEU B 1 276 ? -8.578 28.297 -2.27 1 95.25 276 LEU B C 1
ATOM 5292 O O . LEU B 1 276 ? -9.805 28.406 -2.189 1 95.25 276 LEU B O 1
ATOM 5296 N N . ASP B 1 277 ? -7.953 28.406 -3.416 1 94.56 277 ASP B N 1
ATOM 5297 C CA . ASP B 1 277 ? -8.625 28.828 -4.641 1 94.56 277 ASP B CA 1
ATOM 5298 C C . ASP B 1 277 ? -9.055 27.625 -5.473 1 94.56 277 ASP B C 1
ATOM 5300 O O . ASP B 1 277 ? -9.773 27.781 -6.465 1 94.56 277 ASP B O 1
ATOM 5304 N N . HIS B 1 278 ? -8.609 26.469 -5.129 1 94.81 278 HIS B N 1
ATOM 5305 C CA . HIS B 1 278 ? -8.891 25.266 -5.898 1 94.81 278 HIS B CA 1
ATOM 5306 C C . HIS B 1 278 ? -10.383 24.938 -5.883 1 94.81 278 HIS B C 1
ATOM 5308 O O . HIS B 1 278 ? -11.07 25.188 -4.891 1 94.81 278 HIS B O 1
ATOM 5314 N N . ALA B 1 279 ? -10.859 24.328 -6.914 1 92.75 279 ALA B N 1
ATOM 5315 C CA . ALA B 1 279 ? -12.273 24 -7.078 1 92.75 279 ALA B CA 1
ATOM 5316 C C . ALA B 1 279 ? -12.766 23.125 -5.926 1 92.75 279 ALA B C 1
ATOM 5318 O O . ALA B 1 279 ? -13.914 23.25 -5.492 1 92.75 279 ALA B O 1
ATOM 5319 N N . PHE B 1 280 ? -11.938 22.281 -5.406 1 93.94 280 PHE B N 1
ATOM 5320 C CA . PHE B 1 280 ? -12.344 21.422 -4.305 1 93.94 280 PHE B CA 1
ATOM 5321 C C . PHE B 1 280 ? -12.641 22.234 -3.053 1 93.94 280 PHE B C 1
ATOM 5323 O O . PHE B 1 280 ? -13.648 22.016 -2.381 1 93.94 280 PHE B O 1
ATOM 5330 N N . ALA B 1 281 ? -11.719 23.172 -2.74 1 95.31 281 ALA B N 1
ATOM 5331 C CA . ALA B 1 281 ? -11.875 24 -1.549 1 95.31 281 ALA B CA 1
ATOM 5332 C C . ALA B 1 281 ? -13.07 24.938 -1.688 1 95.31 281 ALA B C 1
ATOM 5334 O O . ALA B 1 281 ? -13.844 25.109 -0.743 1 95.31 281 ALA B O 1
ATOM 5335 N N . LYS B 1 282 ? -13.281 25.406 -2.906 1 94.19 282 LYS B N 1
ATOM 5336 C CA . LYS B 1 282 ? -14.305 26.422 -3.123 1 94.19 282 LYS B CA 1
ATOM 5337 C C . LYS B 1 282 ? -15.641 25.781 -3.504 1 94.19 282 LYS B C 1
ATOM 5339 O O . LYS B 1 282 ? -16.672 26.453 -3.549 1 94.19 282 LYS B O 1
ATOM 5344 N N . LEU B 1 283 ? -15.656 24.531 -3.877 1 92.69 283 LEU B N 1
ATOM 5345 C CA . LEU B 1 283 ? -16.844 23.766 -4.262 1 92.69 283 LEU B CA 1
ATOM 5346 C C . LEU B 1 283 ? -17.422 24.297 -5.574 1 92.69 283 LEU B C 1
ATOM 5348 O O . LEU B 1 283 ? -18.609 24.125 -5.844 1 92.69 283 LEU B O 1
ATOM 5352 N N . THR B 1 284 ? -16.609 24.906 -6.391 1 91.25 284 THR B N 1
ATOM 5353 C CA . THR B 1 284 ? -17.109 25.5 -7.629 1 91.25 284 THR B CA 1
ATOM 5354 C C . THR B 1 284 ? -17.562 24.422 -8.602 1 91.25 284 THR B C 1
ATOM 5356 O O . THR B 1 284 ? -18.484 24.641 -9.398 1 91.25 284 THR B O 1
ATOM 5359 N N . HIS B 1 285 ? -16.969 23.234 -8.531 1 87.88 285 HIS B N 1
ATOM 5360 C CA . HIS B 1 285 ? -17.297 22.125 -9.422 1 87.88 285 HIS B CA 1
ATOM 5361 C C . HIS B 1 285 ? -18.672 21.547 -9.086 1 87.88 285 HIS B C 1
ATOM 5363 O O . HIS B 1 285 ? -19.25 20.812 -9.898 1 87.88 285 HIS B O 1
ATOM 5369 N N . LEU B 1 286 ? -19.172 21.922 -7.941 1 89.25 286 LEU B N 1
ATOM 5370 C CA . LEU B 1 286 ? -20.469 21.391 -7.516 1 89.25 286 LEU B CA 1
ATOM 5371 C C . LEU B 1 286 ? -21.5 22.5 -7.414 1 89.25 286 LEU B C 1
ATOM 5373 O O . LEU B 1 286 ? -22.625 22.266 -6.996 1 89.25 286 LEU B O 1
ATOM 5377 N N . ALA B 1 287 ? -21.141 23.734 -7.746 1 89 287 ALA B N 1
ATOM 5378 C CA . ALA B 1 287 ? -21.984 24.922 -7.535 1 89 287 ALA B CA 1
ATOM 5379 C C . ALA B 1 287 ? -23.344 24.75 -8.203 1 89 287 ALA B C 1
ATOM 5381 O O . ALA B 1 287 ? -24.359 25.172 -7.648 1 89 287 ALA B O 1
ATOM 5382 N N . TRP B 1 288 ? -23.375 24.172 -9.359 1 84.56 288 TRP B N 1
ATOM 5383 C CA . TRP B 1 288 ? -24.609 24.047 -10.141 1 84.56 288 TRP B CA 1
ATOM 5384 C C . TRP B 1 288 ? -25.594 23.094 -9.469 1 84.56 288 TRP B C 1
ATOM 5386 O O . TRP B 1 288 ? -26.781 23.109 -9.766 1 84.56 288 TRP B O 1
ATOM 5396 N N . MET B 1 289 ? -25.109 22.344 -8.539 1 83.69 289 MET B N 1
ATOM 5397 C CA . MET B 1 289 ? -25.938 21.328 -7.898 1 83.69 289 MET B CA 1
ATOM 5398 C C . MET B 1 289 ? -26.328 21.766 -6.488 1 83.69 289 MET B C 1
ATOM 5400 O O . MET B 1 289 ? -26.984 21.016 -5.758 1 83.69 289 MET B O 1
ATOM 5404 N N . ARG B 1 290 ? -25.953 22.828 -6.059 1 86.81 290 ARG B N 1
ATOM 5405 C CA . ARG B 1 290 ? -26.125 23.266 -4.676 1 86.81 290 ARG B CA 1
ATOM 5406 C C . ARG B 1 290 ? -27.594 23.203 -4.262 1 86.81 290 ARG B C 1
ATOM 5408 O O . ARG B 1 290 ? -27.922 22.75 -3.158 1 86.81 290 ARG B O 1
ATOM 5415 N N . GLN B 1 291 ? -28.453 23.578 -5.188 1 85.5 291 GLN B N 1
ATOM 5416 C CA . GLN B 1 291 ? -29.875 23.688 -4.848 1 85.5 291 GLN B CA 1
ATOM 5417 C C . GLN B 1 291 ? -30.562 22.328 -4.969 1 85.5 291 GLN B C 1
ATOM 5419 O O . GLN B 1 291 ? -31.594 22.094 -4.34 1 85.5 291 GLN B O 1
ATOM 5424 N N . SER B 1 292 ? -29.969 21.422 -5.688 1 81.75 292 SER B N 1
ATOM 5425 C CA . SER B 1 292 ? -30.656 20.172 -5.996 1 81.75 292 SER B CA 1
ATOM 5426 C C . SER B 1 292 ? -30.125 19.016 -5.152 1 81.75 292 SER B C 1
ATOM 5428 O O . SER B 1 292 ? -30.734 17.953 -5.07 1 81.75 292 SER B O 1
ATOM 5430 N N . SER B 1 293 ? -29.031 19.219 -4.555 1 83.75 293 SER B N 1
ATOM 5431 C CA . SER B 1 293 ? -28.406 18.141 -3.799 1 83.75 293 SER B CA 1
ATOM 5432 C C . SER B 1 293 ? -28.234 18.516 -2.328 1 83.75 293 SER B C 1
ATOM 5434 O O . SER B 1 293 ? -27.562 19.484 -1.999 1 83.75 293 SER B O 1
ATOM 5436 N N . SER B 1 294 ? -28.766 17.656 -1.504 1 84 294 SER B N 1
ATOM 5437 C CA . SER B 1 294 ? -28.641 17.891 -0.068 1 84 294 SER B CA 1
ATOM 5438 C C . SER B 1 294 ? -27.188 17.75 0.385 1 84 294 SER B C 1
ATOM 5440 O O . SER B 1 294 ? -26.734 18.469 1.28 1 84 294 SER B O 1
ATOM 5442 N N . TYR B 1 295 ? -26.516 16.922 -0.272 1 83.38 295 TYR B N 1
ATOM 5443 C CA . TYR B 1 295 ? -25.094 16.734 0.033 1 83.38 295 TYR B CA 1
ATOM 5444 C C . TYR B 1 295 ? -24.312 18.016 -0.258 1 83.38 295 TYR B C 1
ATOM 5446 O O . TYR B 1 295 ? -23.547 18.484 0.593 1 83.38 295 TYR B O 1
ATOM 5454 N N . VAL B 1 296 ? -24.516 18.531 -1.365 1 87.19 296 VAL B N 1
ATOM 5455 C CA . VAL B 1 296 ? -23.75 19.703 -1.788 1 87.19 296 VAL B CA 1
ATOM 5456 C C . VAL B 1 296 ? -24.109 20.891 -0.904 1 87.19 296 VAL B C 1
ATOM 5458 O O . VAL B 1 296 ? -23.219 21.641 -0.47 1 87.19 296 VAL B O 1
ATOM 5461 N N . GLU B 1 297 ? -25.375 21.031 -0.677 1 90.31 297 GLU B N 1
ATOM 5462 C CA . GLU B 1 297 ? -25.812 22.109 0.205 1 90.31 297 GLU B CA 1
ATOM 5463 C C . GLU B 1 297 ? -25.172 21.984 1.586 1 90.31 297 GLU B C 1
ATOM 5465 O O . GLU B 1 297 ? -24.75 22.984 2.172 1 90.31 297 GLU B O 1
ATOM 5470 N N . SER B 1 298 ? -25.109 20.812 2.078 1 91.31 298 SER B N 1
ATOM 5471 C CA . SER B 1 298 ? -24.531 20.578 3.395 1 91.31 298 SER B CA 1
ATOM 5472 C C . SER B 1 298 ? -23.047 20.906 3.4 1 91.31 298 SER B C 1
ATOM 5474 O O . SER B 1 298 ? -22.516 21.391 4.406 1 91.31 298 SER B O 1
ATOM 5476 N N . CYS B 1 299 ? -22.359 20.656 2.365 1 92.12 299 CYS B N 1
ATOM 5477 C CA . CYS B 1 299 ? -20.953 21.016 2.248 1 92.12 299 CYS B CA 1
ATOM 5478 C C . CYS B 1 299 ? -20.766 22.531 2.348 1 92.12 299 CYS B C 1
ATOM 5480 O O . CYS B 1 299 ? -19.891 23.016 3.078 1 92.12 299 CYS B O 1
ATOM 5482 N N . TYR B 1 300 ? -21.578 23.234 1.663 1 91 300 TYR B N 1
ATOM 5483 C CA . TYR B 1 300 ? -21.516 24.703 1.689 1 91 300 TYR B CA 1
ATOM 5484 C C . TYR B 1 300 ? -21.812 25.234 3.088 1 91 300 TYR B C 1
ATOM 5486 O O . TYR B 1 300 ? -21.125 26.141 3.568 1 91 300 TYR B O 1
ATOM 5494 N N . GLU B 1 301 ? -22.766 24.672 3.668 1 91.31 301 GLU B N 1
ATOM 5495 C CA . GLU B 1 301 ? -23.156 25.109 5.008 1 91.31 301 GLU B CA 1
ATOM 5496 C C . GLU B 1 301 ? -22.016 24.906 6.004 1 91.31 301 GLU B C 1
ATOM 5498 O O . GLU B 1 301 ? -21.766 25.766 6.855 1 91.31 301 GLU B O 1
ATOM 5503 N N . HIS B 1 302 ? -21.422 23.875 5.852 1 91.56 302 HIS B N 1
ATOM 5504 C CA . HIS B 1 302 ? -20.328 23.547 6.766 1 91.56 302 HIS B CA 1
ATOM 5505 C C . HIS B 1 302 ? -19.172 24.516 6.605 1 91.56 302 HIS B C 1
ATOM 5507 O O . HIS B 1 302 ? -18.625 25.016 7.594 1 91.56 302 HIS B O 1
ATOM 5513 N N . ILE B 1 303 ? -18.766 24.797 5.43 1 90.25 303 ILE B N 1
ATOM 5514 C CA . ILE B 1 303 ? -17.656 25.719 5.145 1 90.25 303 ILE B CA 1
ATOM 5515 C C . ILE B 1 303 ? -18.016 27.125 5.633 1 90.25 303 ILE B C 1
ATOM 5517 O O . ILE B 1 303 ? -17.172 27.797 6.234 1 90.25 303 ILE B O 1
ATOM 5521 N N . ASN B 1 304 ? -19.266 27.484 5.418 1 89.62 304 ASN B N 1
ATOM 5522 C CA . ASN B 1 304 ? -19.719 28.797 5.848 1 89.62 304 ASN B CA 1
ATOM 5523 C C . ASN B 1 304 ? -19.734 28.922 7.371 1 89.62 304 ASN B C 1
ATOM 5525 O O . ASN B 1 304 ? -19.391 29.969 7.918 1 89.62 304 ASN B O 1
ATOM 5529 N N . TYR B 1 305 ? -20.125 27.906 7.934 1 88.62 305 TYR B N 1
ATOM 5530 C CA . TYR B 1 305 ? -20.141 27.891 9.391 1 88.62 305 TYR B CA 1
ATOM 5531 C C . TYR B 1 305 ? -18.734 28.141 9.961 1 88.62 305 TYR B C 1
ATOM 5533 O O . TYR B 1 305 ? -18.562 28.953 10.859 1 88.62 305 TYR B O 1
ATOM 5541 N N . LEU B 1 306 ? -17.766 27.531 9.453 1 87.38 306 LEU B N 1
ATOM 5542 C CA . LEU B 1 306 ? -16.406 27.625 9.969 1 87.38 306 LEU B CA 1
ATOM 5543 C C . LEU B 1 306 ? -15.797 28.984 9.641 1 87.38 306 LEU B C 1
ATOM 5545 O O . LEU B 1 306 ? -14.961 29.5 10.391 1 87.38 306 LEU B O 1
ATOM 5549 N N . LYS B 1 307 ? -16.25 29.594 8.617 1 84.56 307 LYS B N 1
ATOM 5550 C CA . LYS B 1 307 ? -15.789 30.938 8.266 1 84.56 307 LYS B CA 1
ATOM 5551 C C . LYS B 1 307 ? -16.375 31.984 9.219 1 84.56 307 LYS B C 1
ATOM 5553 O O . LYS B 1 307 ? -15.68 32.938 9.586 1 84.56 307 LYS B O 1
ATOM 5558 N N . THR B 1 308 ? -17.578 31.75 9.633 1 80.12 308 THR B N 1
ATOM 5559 C CA . THR B 1 308 ? -18.281 32.719 10.492 1 80.12 308 THR B CA 1
ATOM 5560 C C . THR B 1 308 ? -17.766 32.625 11.93 1 80.12 308 THR B C 1
ATOM 5562 O O . THR B 1 308 ? -17.625 33.625 12.617 1 80.12 308 THR B O 1
ATOM 5565 N N . LYS B 1 309 ? -17.5 31.453 12.398 1 76.12 309 LYS B N 1
ATOM 5566 C CA . LYS B 1 309 ? -17.047 31.25 13.773 1 76.12 309 LYS B CA 1
ATOM 5567 C C . LYS B 1 309 ? -15.664 31.875 13.977 1 76.12 309 LYS B C 1
ATOM 5569 O O . LYS B 1 309 ? -15.383 32.438 15.047 1 76.12 309 LYS B O 1
ATOM 5574 N N . LYS B 1 310 ? -14.883 31.938 13.094 1 69.56 310 LYS B N 1
ATOM 5575 C CA . LYS B 1 310 ? -13.555 32.531 13.172 1 69.56 310 LYS B CA 1
ATOM 5576 C C . LYS B 1 310 ? -13.664 34.062 13.281 1 69.56 310 LYS B C 1
ATOM 5578 O O . LYS B 1 310 ? -12.867 34.688 13.977 1 69.56 310 LYS B O 1
ATOM 5583 N N . LYS B 1 311 ? -14.617 34.656 12.711 1 62.75 311 LYS B N 1
ATOM 5584 C CA . LYS B 1 311 ? -14.828 36.094 12.789 1 62.75 311 LYS B CA 1
ATOM 5585 C C . LYS B 1 311 ? -15.297 36.531 14.18 1 62.75 311 LYS B C 1
ATOM 5587 O O . LYS B 1 311 ? -14.945 37.594 14.656 1 62.75 311 LYS B O 1
ATOM 5592 N N . GLU B 1 312 ? -16.031 35.594 14.805 1 58.81 312 GLU B N 1
ATOM 5593 C CA . GLU B 1 312 ? -16.562 35.938 16.125 1 58.81 312 GLU B CA 1
ATOM 5594 C C . GLU B 1 312 ? -15.477 35.812 17.188 1 58.81 312 GLU B C 1
ATOM 5596 O O . GLU B 1 312 ? -15.484 36.562 18.172 1 58.81 312 GLU B O 1
ATOM 5601 N N . THR B 1 313 ? -14.547 34.844 17.062 1 56.78 313 THR B N 1
ATOM 5602 C CA . THR B 1 313 ? -13.5 34.656 18.062 1 56.78 313 THR B CA 1
ATOM 5603 C C . THR B 1 313 ? -12.508 35.812 18.016 1 56.78 313 THR B C 1
ATOM 5605 O O . THR B 1 313 ? -11.844 36.125 19 1 56.78 313 THR B O 1
ATOM 5608 N N . SER B 1 314 ? -12.477 36.438 16.828 1 50.38 314 SER B N 1
ATOM 5609 C CA . SER B 1 314 ? -11.609 37.625 16.766 1 50.38 314 SER B CA 1
ATOM 5610 C C . SER B 1 314 ? -12.18 38.781 17.578 1 50.38 314 SER B C 1
ATOM 5612 O O . SER B 1 314 ? -11.445 39.688 17.969 1 50.38 314 SER B O 1
ATOM 5614 N N . GLY B 1 315 ? -13.57 38.875 17.719 1 41.06 315 GLY B N 1
ATOM 5615 C CA . GLY B 1 315 ? -14.195 40.031 18.359 1 41.06 315 GLY B CA 1
ATOM 5616 C C . GLY B 1 315 ? -14.25 39.938 19.875 1 41.06 315 GLY B C 1
ATOM 5617 O O . GLY B 1 315 ? -14.734 40.844 20.547 1 41.06 315 GLY B O 1
ATOM 5618 N N . HIS B 1 316 ? -14.414 38.812 20.406 1 38.75 316 HIS B N 1
ATOM 5619 C CA . HIS B 1 316 ? -14.695 38.812 21.844 1 38.75 316 HIS B CA 1
ATOM 5620 C C . HIS B 1 316 ? -13.484 39.281 22.641 1 38.75 316 HIS B C 1
ATOM 5622 O O . HIS B 1 316 ? -12.602 38.469 22.969 1 38.75 316 HIS B O 1
ATOM 5628 N N . SER B 1 317 ? -12.867 40.438 22.297 1 32.09 317 SER B N 1
ATOM 5629 C CA . SER B 1 317 ? -12.125 41.125 23.359 1 32.09 317 SER B CA 1
ATOM 5630 C C . SER B 1 317 ? -12.891 41.062 24.672 1 32.09 317 SER B C 1
ATOM 5632 O O . SER B 1 317 ? -14.094 40.812 24.703 1 32.09 317 SER B O 1
ATOM 5634 N N . LEU B 1 318 ? -12.516 42.094 25.734 1 31.25 318 LEU B N 1
ATOM 5635 C CA . LEU B 1 318 ? -12.609 42.406 27.156 1 31.25 318 LEU B CA 1
ATOM 5636 C C . LEU B 1 318 ? -14.039 42.75 27.531 1 31.25 318 LEU B C 1
ATOM 5638 O O . LEU B 1 318 ? -14.281 43.812 28.141 1 31.25 318 LEU B O 1
ATOM 5642 N N . HIS B 1 319 ? -15.148 42.625 26.797 1 25.91 319 HIS B N 1
ATOM 5643 C CA . HIS B 1 319 ? -16.188 43.312 27.516 1 25.91 319 HIS B CA 1
ATOM 5644 C C . HIS B 1 319 ? -16.531 42.625 28.828 1 25.91 319 HIS B C 1
ATOM 5646 O O . HIS B 1 319 ? -16.641 41.406 28.875 1 25.91 319 HIS B O 1
ATOM 5652 N N . THR B 1 320 ? -16.219 43.344 29.984 1 25.66 320 THR B N 1
ATOM 5653 C CA . THR B 1 320 ? -16.438 43.25 31.422 1 25.66 320 THR B CA 1
ATOM 5654 C C . THR B 1 320 ? -17.906 42.938 31.734 1 25.66 320 THR B C 1
ATOM 5656 O O . THR B 1 320 ? -18.766 43.812 31.625 1 25.66 320 THR B O 1
ATOM 5659 N N . SER B 1 321 ? -18.484 41.938 31.141 1 23.89 321 SER B N 1
ATOM 5660 C CA . SER B 1 321 ? -19.875 41.75 31.516 1 23.89 321 SER B CA 1
ATOM 5661 C C . SER B 1 321 ? -20.031 41.688 33.031 1 23.89 321 SER B C 1
ATOM 5663 O O . SER B 1 321 ? -19.172 41.156 33.719 1 23.89 321 SER B O 1
ATOM 5665 N N . ARG B 1 322 ? -20.922 42.562 33.562 1 23.41 322 ARG B N 1
ATOM 5666 C CA . ARG B 1 322 ? -21.453 42.875 34.875 1 23.41 322 ARG B CA 1
ATOM 5667 C C . ARG B 1 322 ? -21.938 41.594 35.594 1 23.41 322 ARG B C 1
ATOM 5669 O O . ARG B 1 322 ? -22.312 40.625 34.938 1 23.41 322 ARG B O 1
ATOM 5676 N N . THR B 1 323 ? -21.906 41.562 37 1 21.75 323 THR B N 1
ATOM 5677 C CA . THR B 1 323 ? -21.984 40.719 38.188 1 21.75 323 THR B CA 1
ATOM 5678 C C . THR B 1 323 ? -23.375 40.125 38.344 1 21.75 323 THR B C 1
ATOM 5680 O O . THR B 1 323 ? -24.281 40.781 38.875 1 21.75 323 THR B O 1
ATOM 5683 N N . GLU B 1 324 ? -24.062 39.688 37.25 1 20.19 324 GLU B N 1
ATOM 5684 C CA . GLU B 1 324 ? -25.406 39.406 37.75 1 20.19 324 GLU B CA 1
ATOM 5685 C C . GLU B 1 324 ? -25.375 38.375 38.875 1 20.19 324 GLU B C 1
ATOM 5687 O O . GLU B 1 324 ? -24.438 37.625 39 1 20.19 324 GLU B O 1
ATOM 5692 N N . SER B 1 325 ? -26.5 38.438 39.594 1 20.69 325 SER B N 1
ATOM 5693 C CA . SER B 1 325 ? -26.922 38.094 40.938 1 20.69 325 SER B CA 1
ATOM 5694 C C . SER B 1 325 ? -26.859 36.562 41.188 1 20.69 325 SER B C 1
ATOM 5696 O O . SER B 1 325 ? -26.922 35.781 40.219 1 20.69 325 SER B O 1
ATOM 5698 N N . PRO B 1 326 ? -26.906 36.188 42.5 1 20.72 326 PRO B N 1
ATOM 5699 C CA . PRO B 1 326 ? -26.562 35.062 43.344 1 20.72 326 PRO B CA 1
ATOM 5700 C C . PRO B 1 326 ? -27.516 33.875 43.156 1 20.72 326 PRO B C 1
ATOM 5702 O O . PRO B 1 326 ? -27.422 32.875 43.875 1 20.72 326 PRO B O 1
ATOM 5705 N N . HIS B 1 327 ? -28 33.625 41.938 1 18.08 327 HIS B N 1
ATOM 5706 C CA . HIS B 1 327 ? -29.141 32.75 42.156 1 18.08 327 HIS B CA 1
ATOM 5707 C C . HIS B 1 327 ? -28.719 31.484 42.906 1 18.08 327 HIS B C 1
ATOM 5709 O O . HIS B 1 327 ? -27.562 31.062 42.781 1 18.08 327 HIS B O 1
ATOM 5715 N N . LYS B 1 328 ? -29.766 30.969 43.656 1 19.28 328 LYS B N 1
ATOM 5716 C CA . LYS B 1 328 ? -29.906 30.031 44.75 1 19.28 328 LYS B CA 1
ATOM 5717 C C . LYS B 1 328 ? -29.438 28.641 44.375 1 19.28 328 LYS B C 1
ATOM 5719 O O . LYS B 1 328 ? -29.672 28.188 43.25 1 19.28 328 LYS B O 1
ATOM 5724 N N . PRO B 1 329 ? -28.734 27.891 45.281 1 19.94 329 PRO B N 1
ATOM 5725 C CA . PRO B 1 329 ? -28 26.625 45.375 1 19.94 329 PRO B CA 1
ATOM 5726 C C . PRO B 1 329 ? -28.906 25.406 45.188 1 19.94 329 PRO B C 1
ATOM 5728 O O . PRO B 1 329 ? -28.438 24.266 45.312 1 19.94 329 PRO B O 1
ATOM 5731 N N . THR B 1 330 ? -30.016 25.469 44.344 1 17.88 330 THR B N 1
ATOM 5732 C CA . THR B 1 330 ? -30.875 24.406 44.875 1 17.88 330 THR B CA 1
ATOM 5733 C C . THR B 1 330 ? -30.125 23.078 44.906 1 17.88 330 THR B C 1
ATOM 5735 O O . THR B 1 330 ? -29.141 22.875 44.188 1 17.88 330 THR B O 1
ATOM 5738 N N . SER B 1 331 ? -30.859 22 45.5 1 17.59 331 SER B N 1
ATOM 5739 C CA . SER B 1 331 ? -30.75 20.875 46.438 1 17.59 331 SER B CA 1
ATOM 5740 C C . SER B 1 331 ? -30.078 19.688 45.75 1 17.59 331 SER B C 1
ATOM 5742 O O . SER B 1 331 ? -29.859 19.688 44.531 1 17.59 331 SER B O 1
ATOM 5744 N N . ASP B 1 332 ? -30.609 18.453 46.062 1 17.28 332 ASP B N 1
ATOM 5745 C CA . ASP B 1 332 ? -30.172 17.281 46.812 1 17.28 332 ASP B CA 1
ATOM 5746 C C . ASP B 1 332 ? -29.703 16.172 45.875 1 17.28 332 ASP B C 1
ATOM 5748 O O . ASP B 1 332 ? -28.875 15.344 46.25 1 17.28 332 ASP B O 1
ATOM 5752 N N . THR B 1 333 ? -30.469 15.984 44.75 1 17.97 333 THR B N 1
ATOM 5753 C CA . THR B 1 333 ? -30.812 14.57 44.656 1 17.97 333 THR B CA 1
ATOM 5754 C C . THR B 1 333 ? -29.594 13.727 44.312 1 17.97 333 THR B C 1
ATOM 5756 O O . THR B 1 333 ? -28.766 14.148 43.469 1 17.97 333 THR B O 1
ATOM 5759 N N . ARG B 1 334 ? -29.5 12.398 44.812 1 17.97 334 ARG B N 1
ATOM 5760 C CA . ARG B 1 334 ? -28.625 11.289 45.188 1 17.97 334 ARG B CA 1
ATOM 5761 C C . ARG B 1 334 ? -28.078 10.57 43.969 1 17.97 334 ARG B C 1
ATOM 5763 O O . ARG B 1 334 ? -27.406 9.555 44.094 1 17.97 334 ARG B O 1
ATOM 5770 N N . GLN B 1 335 ? -28.547 11 42.688 1 17.58 335 GLN B N 1
ATOM 5771 C CA . GLN B 1 335 ? -28.516 9.766 41.906 1 17.58 335 GLN B CA 1
ATOM 5772 C C . GLN B 1 335 ? -27.125 9.148 41.906 1 17.58 335 GLN B C 1
ATOM 5774 O O . GLN B 1 335 ? -26.125 9.859 41.906 1 17.58 335 GLN B O 1
ATOM 5779 N N . SER B 1 336 ? -27.062 7.758 42.031 1 18.23 336 SER B N 1
ATOM 5780 C CA . SER B 1 336 ? -26.234 6.586 42.281 1 18.23 336 SER B CA 1
ATOM 5781 C C . SER B 1 336 ? -25.188 6.402 41.188 1 18.23 336 SER B C 1
ATOM 5783 O O . SER B 1 336 ? -25.5 6.453 40 1 18.23 336 SER B O 1
ATOM 5785 N N . ALA B 1 337 ? -23.984 6.684 41.531 1 19.66 337 ALA B N 1
ATOM 5786 C CA . ALA B 1 337 ? -22.719 6.695 40.781 1 19.66 337 ALA B CA 1
ATOM 5787 C C . ALA B 1 337 ? -22.391 5.305 40.25 1 19.66 337 ALA B C 1
ATOM 5789 O O . ALA B 1 337 ? -21.906 4.453 41 1 19.66 337 ALA B O 1
ATOM 5790 N N . GLN B 1 338 ? -23.391 4.602 39.594 1 18.62 338 GLN B N 1
ATOM 5791 C CA . GLN B 1 338 ? -22.859 3.27 39.312 1 18.62 338 GLN B CA 1
ATOM 5792 C C . GLN B 1 338 ? -21.516 3.346 38.594 1 18.62 338 GLN B C 1
ATOM 5794 O O . GLN B 1 338 ? -21.375 4.09 37.625 1 18.62 338 GLN B O 1
ATOM 5799 N N . ARG B 1 339 ? -20.422 2.939 39.25 1 19.58 339 ARG B N 1
ATOM 5800 C CA . ARG B 1 339 ? -18.969 2.867 39.094 1 19.58 339 ARG B CA 1
ATOM 5801 C C . ARG B 1 339 ? -18.578 2.068 37.875 1 19.58 339 ARG B C 1
ATOM 5803 O O . ARG B 1 339 ? -18.219 0.894 37.969 1 19.58 339 ARG B O 1
ATOM 5810 N N . ASN B 1 340 ? -19.438 2.037 36.719 1 19.23 340 ASN B N 1
ATOM 5811 C CA . ASN B 1 340 ? -18.969 1.032 35.75 1 19.23 340 ASN B CA 1
ATOM 5812 C C . ASN B 1 340 ? -17.5 1.241 35.406 1 19.23 340 ASN B C 1
ATOM 5814 O O . ASN B 1 340 ? -17.109 2.338 35 1 19.23 340 ASN B O 1
ATOM 5818 N N . PHE B 1 341 ? -16.625 0.492 36.094 1 20.56 341 PHE B N 1
ATOM 5819 C CA . PHE B 1 341 ? -15.18 0.394 36.031 1 20.56 341 PHE B CA 1
ATOM 5820 C C . PHE B 1 341 ? -14.711 0.13 34.625 1 20.56 341 PHE B C 1
ATOM 5822 O O . PHE B 1 341 ? -15.141 -0.84 33.969 1 20.56 341 PHE B O 1
ATOM 5829 N N . PRO B 1 342 ? -14.43 1.227 33.875 1 23.41 342 PRO B N 1
ATOM 5830 C CA . PRO B 1 342 ? -14.07 0.986 32.469 1 23.41 342 PRO B CA 1
ATOM 5831 C C . PRO B 1 342 ? -12.922 -0.008 32.312 1 23.41 342 PRO B C 1
ATOM 5833 O O . PRO B 1 342 ? -12.078 -0.127 33.219 1 23.41 342 PRO B O 1
ATOM 5836 N N . PRO B 1 343 ? -13.117 -1.189 31.531 1 21.41 343 PRO B N 1
ATOM 5837 C CA . PRO B 1 343 ? -12.242 -2.344 31.312 1 21.41 343 PRO B CA 1
ATOM 5838 C C . PRO B 1 343 ? -10.789 -1.945 31.062 1 21.41 343 PRO B C 1
ATOM 5840 O O . PRO B 1 343 ? -10.523 -0.806 30.672 1 21.41 343 PRO B O 1
ATOM 5843 N N . SER B 1 344 ? -9.844 -2.807 31.5 1 19.58 344 SER B N 1
ATOM 5844 C CA . SER B 1 344 ? -8.391 -2.83 31.656 1 19.58 344 SER B CA 1
ATOM 5845 C C . SER B 1 344 ? -7.688 -2.572 30.328 1 19.58 344 SER B C 1
ATOM 5847 O O . SER B 1 344 ? -8.266 -2.791 29.266 1 19.58 344 SER B O 1
ATOM 5849 N N . ALA B 1 345 ? -6.441 -1.905 30.391 1 20.66 345 ALA B N 1
ATOM 5850 C CA . ALA B 1 345 ? -5.477 -1.323 29.469 1 20.66 345 ALA B CA 1
ATOM 5851 C C . ALA B 1 345 ? -4.973 -2.367 28.469 1 20.66 345 ALA B C 1
ATOM 5853 O O . ALA B 1 345 ? -4.074 -2.092 27.672 1 20.66 345 ALA B O 1
ATOM 5854 N N . ALA B 1 346 ? -5.137 -3.742 28.812 1 21.91 346 ALA B N 1
ATOM 5855 C CA . ALA B 1 346 ? -4.312 -4.734 28.125 1 21.91 346 ALA B CA 1
ATOM 5856 C C . ALA B 1 346 ? -4.504 -4.656 26.609 1 21.91 346 ALA B C 1
ATOM 5858 O O . ALA B 1 346 ? -3.533 -4.719 25.859 1 21.91 346 ALA B O 1
ATOM 5859 N N . GLU B 1 347 ? -5.711 -5.156 26.188 1 21.64 347 GLU B N 1
ATOM 5860 C CA . GLU B 1 347 ? -5.75 -5.723 24.844 1 21.64 347 GLU B CA 1
ATOM 5861 C C . GLU B 1 347 ? -5.754 -4.625 23.797 1 21.64 347 GLU B C 1
ATOM 5863 O O . GLU B 1 347 ? -6.816 -4.191 23.344 1 21.64 347 GLU B O 1
ATOM 5868 N N . ARG B 1 348 ? -5.23 -3.529 24.094 1 21.31 348 ARG B N 1
ATOM 5869 C CA . ARG B 1 348 ? -5.25 -2.578 22.984 1 21.31 348 ARG B CA 1
ATOM 5870 C C . ARG B 1 348 ? -4.594 -3.172 21.734 1 21.31 348 ARG B C 1
ATOM 5872 O O . ARG B 1 348 ? -3.365 -3.244 21.656 1 21.31 348 ARG B O 1
ATOM 5879 N N . LYS B 1 349 ? -5.211 -4.301 21.219 1 23.95 349 LYS B N 1
ATOM 5880 C CA . LYS B 1 349 ? -4.762 -4.789 19.922 1 23.95 349 LYS B CA 1
ATOM 5881 C C . LYS B 1 349 ? -4.523 -3.635 18.953 1 23.95 349 LYS B C 1
ATOM 5883 O O . LYS B 1 349 ? -5.441 -2.871 18.641 1 23.95 349 LYS B O 1
ATOM 5888 N N . LYS B 1 350 ? -3.373 -3.113 19.062 1 27 350 LYS B N 1
ATOM 5889 C CA . LYS B 1 350 ? -2.854 -2.088 18.156 1 27 350 LYS B CA 1
ATOM 5890 C C . LYS B 1 350 ? -3.275 -2.354 16.719 1 27 350 LYS B C 1
ATOM 5892 O O . LYS B 1 350 ? -2.885 -3.363 16.125 1 27 350 LYS B O 1
ATOM 5897 N N . LEU B 1 351 ? -4.582 -2.174 16.531 1 23.2 351 LEU B N 1
ATOM 5898 C CA . LEU B 1 351 ? -5.145 -2.305 15.188 1 23.2 351 LEU B CA 1
ATOM 5899 C C . LEU B 1 351 ? -4.164 -1.8 14.133 1 23.2 351 LEU B C 1
ATOM 5901 O O . LEU B 1 351 ? -3.842 -0.609 14.102 1 23.2 351 LEU B O 1
ATOM 5905 N N . VAL B 1 352 ? -3.107 -2.529 14.047 1 24.38 352 VAL B N 1
ATOM 5906 C CA . VAL B 1 352 ? -2.219 -2.281 12.914 1 24.38 352 VAL B CA 1
ATOM 5907 C C . VAL B 1 352 ? -3.035 -2.184 11.625 1 24.38 352 VAL B C 1
ATOM 5909 O O . VAL B 1 352 ? -3.594 -3.18 11.164 1 24.38 352 VAL B O 1
ATOM 5912 N N . ILE B 1 353 ? -3.922 -1.304 11.625 1 26.23 353 ILE B N 1
ATOM 5913 C CA . ILE B 1 353 ? -4.711 -1.117 10.414 1 26.23 353 ILE B CA 1
ATOM 5914 C C . ILE B 1 353 ? -3.791 -1.083 9.195 1 26.23 353 ILE B C 1
ATOM 5916 O O . ILE B 1 353 ? -2.824 -0.317 9.164 1 26.23 353 ILE B O 1
ATOM 5920 N N . PRO B 1 354 ? -3.727 -2.152 8.531 1 25.95 354 PRO B N 1
ATOM 5921 C CA . PRO B 1 354 ? -2.91 -2.24 7.32 1 25.95 354 PRO B CA 1
ATOM 5922 C C . PRO B 1 354 ? -3.115 -1.054 6.383 1 25.95 354 PRO B C 1
ATOM 5924 O O . PRO B 1 354 ? -4.246 -0.766 5.984 1 25.95 354 PRO B O 1
ATOM 5927 N N . HIS B 1 355 ? -2.439 0.063 6.559 1 28.03 355 HIS B N 1
ATOM 5928 C CA . HIS B 1 355 ? -2.467 1.477 6.199 1 28.03 355 HIS B CA 1
ATOM 5929 C C . HIS B 1 355 ? -2.342 1.664 4.691 1 28.03 355 HIS B C 1
ATOM 5931 O O . HIS B 1 355 ? -2.42 2.791 4.195 1 28.03 355 HIS B O 1
ATOM 5937 N N . THR B 1 356 ? -1.621 0.797 3.949 1 27.69 356 THR B N 1
ATOM 5938 C CA . THR B 1 356 ? -0.852 1.455 2.9 1 27.69 356 THR B CA 1
ATOM 5939 C C . THR B 1 356 ? -1.737 1.773 1.698 1 27.69 356 THR B C 1
ATOM 5941 O O . THR B 1 356 ? -2.049 0.889 0.898 1 27.69 356 THR B O 1
ATOM 5944 N N . LEU B 1 357 ? -2.807 2.402 1.842 1 29.22 357 LEU B N 1
ATOM 5945 C CA . LEU B 1 357 ? -3.562 2.785 0.654 1 29.22 357 LEU B CA 1
ATOM 5946 C C . LEU B 1 357 ? -2.711 3.639 -0.281 1 29.22 357 LEU B C 1
ATOM 5948 O O . LEU B 1 357 ? -2.176 4.672 0.129 1 29.22 357 LEU B O 1
ATOM 5952 N N . SER B 1 358 ? -2.043 3.131 -1.259 1 29.69 358 SER B N 1
ATOM 5953 C CA . SER B 1 358 ? -1.059 3.766 -2.131 1 29.69 358 SER B CA 1
ATOM 5954 C C . SER B 1 358 ? -1.653 4.973 -2.846 1 29.69 358 SER B C 1
ATOM 5956 O O . SER B 1 358 ? -2.805 4.938 -3.283 1 29.69 358 SER B O 1
ATOM 5958 N N . LEU B 1 359 ? -1.232 6.094 -2.734 1 30.92 359 LEU B N 1
ATOM 5959 C CA . LEU B 1 359 ? -1.354 7.426 -3.316 1 30.92 359 LEU B CA 1
ATOM 5960 C C . LEU B 1 359 ? -1.316 7.359 -4.84 1 30.92 359 LEU B C 1
ATOM 5962 O O . LEU B 1 359 ? -1.729 8.305 -5.516 1 30.92 359 LEU B O 1
ATOM 5966 N N . SER B 1 360 ? -0.744 6.324 -5.402 1 32.59 360 SER B N 1
ATOM 5967 C CA . SER B 1 360 ? -0.703 6.293 -6.863 1 32.59 360 SER B CA 1
ATOM 5968 C C . SER B 1 360 ? -2.105 6.355 -7.457 1 32.59 360 SER B C 1
ATOM 5970 O O . SER B 1 360 ? -2.281 6.75 -8.609 1 32.59 360 SER B O 1
ATOM 5972 N N . LEU B 1 361 ? -3.107 5.797 -6.734 1 34.38 361 LEU B N 1
ATOM 5973 C CA . LEU B 1 361 ? -4.496 5.875 -7.176 1 34.38 361 LEU B CA 1
ATOM 5974 C C . LEU B 1 361 ? -4.934 7.328 -7.336 1 34.38 361 LEU B C 1
ATOM 5976 O O . LEU B 1 361 ? -5.656 7.664 -8.273 1 34.38 361 LEU B O 1
ATOM 5980 N N . LEU B 1 362 ? -4.566 8.109 -6.352 1 34.62 362 LEU B N 1
ATOM 5981 C CA . LEU B 1 362 ? -4.969 9.508 -6.426 1 34.62 362 LEU B CA 1
ATOM 5982 C C . LEU B 1 362 ? -4.355 10.195 -7.645 1 34.62 362 LEU B C 1
ATOM 5984 O O . LEU B 1 362 ? -4.984 11.055 -8.258 1 34.62 362 LEU B O 1
ATOM 5988 N N . PHE B 1 363 ? -3.189 9.719 -8.016 1 38.59 363 PHE B N 1
ATOM 5989 C CA . PHE B 1 363 ? -2.518 10.445 -9.086 1 38.59 363 PHE B CA 1
ATOM 5990 C C . PHE B 1 363 ? -2.854 9.844 -10.445 1 38.59 363 PHE B C 1
ATOM 5992 O O . PHE B 1 363 ? -2.682 10.492 -11.477 1 38.59 363 PHE B O 1
ATOM 5999 N N . SER B 1 364 ? -3.195 8.562 -10.5 1 32.69 364 SER B N 1
ATOM 6000 C CA . SER B 1 364 ? -3.596 7.988 -11.781 1 32.69 364 SER B CA 1
ATOM 6001 C C . SER B 1 364 ? -5.109 8.016 -11.953 1 32.69 364 SER B C 1
ATOM 6003 O O . SER B 1 364 ? -5.664 7.266 -12.758 1 32.69 364 SER B O 1
ATOM 6005 N N . ILE B 1 365 ? -5.863 8.57 -11.094 1 30.53 365 ILE B N 1
ATOM 6006 C CA . ILE B 1 365 ? -7.312 8.594 -11.273 1 30.53 365 ILE B CA 1
ATOM 6007 C C . ILE B 1 365 ? -7.652 9.234 -12.625 1 30.53 365 ILE B C 1
ATOM 6009 O O . ILE B 1 365 ? -7.398 10.422 -12.836 1 30.53 365 ILE B O 1
ATOM 6013 N N . SER B 1 366 ? -7.684 8.453 -13.625 1 27.67 366 SER B N 1
ATOM 6014 C CA . SER B 1 366 ? -8.461 8.945 -14.758 1 27.67 366 SER B CA 1
ATOM 6015 C C . SER B 1 366 ? -9.852 9.406 -14.32 1 27.67 366 SER B C 1
ATOM 6017 O O . SER B 1 366 ? -10.43 8.836 -13.391 1 27.67 366 SER B O 1
ATOM 6019 N N . PRO B 1 367 ? -10.375 10.578 -14.648 1 27.25 367 PRO B N 1
ATOM 6020 C CA . PRO B 1 367 ? -11.656 11.219 -14.344 1 27.25 367 PRO B CA 1
ATOM 6021 C C . PRO B 1 367 ? -12.828 10.242 -14.414 1 27.25 367 PRO B C 1
ATOM 6023 O O . PRO B 1 367 ? -13.953 10.594 -14.039 1 27.25 367 PRO B O 1
ATOM 6026 N N . PHE B 1 368 ? -12.906 9.242 -15.266 1 26.17 368 PHE B N 1
ATOM 6027 C CA . PHE B 1 368 ? -14.219 8.719 -15.625 1 26.17 368 PHE B CA 1
ATOM 6028 C C . PHE B 1 368 ? -14.812 7.902 -14.484 1 26.17 368 PHE B C 1
ATOM 6030 O O . PHE B 1 368 ? -15.969 8.094 -14.117 1 26.17 368 PHE B O 1
ATOM 6037 N N . SER B 1 369 ? -14.516 6.523 -14.266 1 27.03 369 SER B N 1
ATOM 6038 C CA . SER B 1 369 ? -15.477 5.559 -13.742 1 27.03 369 SER B CA 1
ATOM 6039 C C . SER B 1 369 ? -15.477 5.543 -12.219 1 27.03 369 SER B C 1
ATOM 6041 O O . SER B 1 369 ? -14.617 4.914 -11.594 1 27.03 369 SER B O 1
ATOM 6043 N N . ILE B 1 370 ? -15.852 6.547 -11.539 1 28.52 370 ILE B N 1
ATOM 6044 C CA . ILE B 1 370 ? -15.938 6.801 -10.109 1 28.52 370 ILE B CA 1
ATOM 6045 C C . ILE B 1 370 ? -16.953 5.848 -9.469 1 28.52 370 ILE B C 1
ATOM 6047 O O . ILE B 1 370 ? -18.156 6.07 -9.555 1 28.52 370 ILE B O 1
ATOM 6051 N N . LEU B 1 371 ? -16.906 4.551 -9.648 1 28.44 371 LEU B N 1
ATOM 6052 C CA . LEU B 1 371 ? -17.828 3.67 -8.922 1 28.44 371 LEU B CA 1
ATOM 6053 C C . LEU B 1 371 ? -17.547 3.713 -7.426 1 28.44 371 LEU B C 1
ATOM 6055 O O . LEU B 1 371 ? -16.391 3.74 -7.004 1 28.44 371 LEU B O 1
ATOM 6059 N N . SER B 1 372 ? -18.438 4.34 -6.668 1 29.56 372 SER B N 1
ATOM 6060 C CA . SER B 1 372 ? -18.359 4.391 -5.215 1 29.56 372 SER B CA 1
ATOM 6061 C C . SER B 1 372 ? -18.469 2.996 -4.602 1 29.56 372 SER B C 1
ATOM 6063 O O . SER B 1 372 ? -19.297 2.193 -5.012 1 29.56 372 SER B O 1
ATOM 6065 N N . PHE B 1 373 ? -17.547 2.604 -3.986 1 31.77 373 PHE B N 1
ATOM 6066 C CA . PHE B 1 373 ? -17.516 1.34 -3.26 1 31.77 373 PHE B CA 1
ATOM 6067 C C . PHE B 1 373 ? -18.406 1.403 -2.025 1 31.77 373 PHE B C 1
ATOM 6069 O O . PHE B 1 373 ? -18.453 2.426 -1.337 1 31.77 373 PHE B O 1
ATOM 6076 N N . HIS B 1 374 ? -19.578 0.731 -1.941 1 32.53 374 HIS B N 1
ATOM 6077 C CA . HIS B 1 374 ? -20.391 0.604 -0.74 1 32.53 374 HIS B CA 1
ATOM 6078 C C . HIS B 1 374 ? -20.047 -0.668 0.028 1 32.53 374 HIS B C 1
ATOM 6080 O O . HIS B 1 374 ? -19.875 -1.734 -0.569 1 32.53 374 HIS B O 1
ATOM 6086 N N . HIS B 1 375 ? -19.688 -0.509 1.253 1 33.31 375 HIS B N 1
ATOM 6087 C CA . HIS B 1 375 ? -19.453 -1.651 2.129 1 33.31 375 HIS B CA 1
ATOM 6088 C C . HIS B 1 375 ? -20.734 -2.441 2.355 1 33.31 375 HIS B C 1
ATOM 6090 O O . HIS B 1 375 ? -21.75 -1.883 2.791 1 33.31 375 HIS B O 1
ATOM 6096 N N . PRO B 1 376 ? -20.953 -3.658 1.982 1 34.09 376 PRO B N 1
ATOM 6097 C CA . PRO B 1 376 ? -22.156 -4.398 2.355 1 34.09 376 PRO B CA 1
ATOM 6098 C C . PRO B 1 376 ? -22.25 -4.672 3.854 1 34.09 376 PRO B C 1
ATOM 6100 O O . PRO B 1 376 ? -21.219 -4.699 4.539 1 34.09 376 PRO B O 1
ATOM 6103 N N . PRO B 1 377 ? -23.391 -4.578 4.535 1 29.02 377 PRO B N 1
ATOM 6104 C CA . PRO B 1 377 ? -23.594 -4.953 5.938 1 29.02 377 PRO B CA 1
ATOM 6105 C C . PRO B 1 377 ? -23.109 -6.367 6.25 1 29.02 377 PRO B C 1
ATOM 6107 O O . PRO B 1 377 ? -23.047 -7.215 5.355 1 29.02 377 PRO B O 1
ATOM 6110 N N . ASP B 1 378 ? -22.344 -6.555 7.266 1 29.61 378 ASP B N 1
ATOM 6111 C CA . ASP B 1 378 ? -21.844 -7.832 7.773 1 29.61 378 ASP B CA 1
ATOM 6112 C C . ASP B 1 378 ? -22.984 -8.82 7.988 1 29.61 378 ASP B C 1
ATOM 6114 O O . ASP B 1 378 ? -23.906 -8.555 8.758 1 29.61 378 ASP B O 1
ATOM 6118 N N . ARG B 1 379 ? -23.375 -9.688 7.152 1 30.72 379 ARG B N 1
ATOM 6119 C CA . ARG B 1 379 ? -24.328 -10.773 7.367 1 30.72 379 ARG B CA 1
ATOM 6120 C C . ARG B 1 379 ? -23.875 -11.68 8.516 1 30.72 379 ARG B C 1
ATOM 6122 O O . ARG B 1 379 ? -24.469 -12.727 8.758 1 30.72 379 ARG B O 1
ATOM 6129 N N . SER B 1 380 ? -22.844 -11.617 9.219 1 27.12 380 SER B N 1
ATOM 6130 C CA . SER B 1 380 ? -22.594 -12.68 10.188 1 27.12 380 SER B CA 1
ATOM 6131 C C . SER B 1 380 ? -23.656 -12.68 11.289 1 27.12 380 SER B C 1
ATOM 6133 O O . SER B 1 380 ? -23.641 -13.547 12.164 1 27.12 380 SER B O 1
ATOM 6135 N N . ARG B 1 381 ? -24.453 -11.68 11.664 1 26.31 381 ARG B N 1
ATOM 6136 C CA . ARG B 1 381 ? -25.203 -11.844 12.898 1 26.31 381 ARG B CA 1
ATOM 6137 C C . ARG B 1 381 ? -26.422 -12.758 12.695 1 26.31 381 ARG B C 1
ATOM 6139 O O . ARG B 1 381 ? -27.219 -12.953 13.609 1 26.31 381 ARG B O 1
ATOM 6146 N N . GLN B 1 382 ? -26.922 -13 11.508 1 24.09 382 GLN B N 1
ATOM 6147 C CA . GLN B 1 382 ? -28.25 -13.602 11.578 1 24.09 382 GLN B CA 1
ATOM 6148 C C . GLN B 1 382 ? -28.156 -15.102 11.859 1 24.09 382 GLN B C 1
ATOM 6150 O O . GLN B 1 382 ? -28.75 -15.906 11.141 1 24.09 382 GLN B O 1
ATOM 6155 N N . MET B 1 383 ? -27.047 -15.719 12.273 1 22.5 383 MET B N 1
ATOM 6156 C CA . MET B 1 383 ? -27.344 -17.094 12.648 1 22.5 383 MET B CA 1
ATOM 6157 C C . MET B 1 383 ? -28.219 -17.141 13.898 1 22.5 383 MET B C 1
ATOM 6159 O O . MET B 1 383 ? -27.797 -16.734 14.977 1 22.5 383 MET B O 1
ATOM 6163 N N . ALA B 1 384 ? -29.547 -17.156 13.766 1 25.12 384 ALA B N 1
ATOM 6164 C CA . ALA B 1 384 ? -30.641 -17.438 14.68 1 25.12 384 ALA B CA 1
ATOM 6165 C C . ALA B 1 384 ? -30.375 -18.719 15.477 1 25.12 384 ALA B C 1
ATOM 6167 O O . ALA B 1 384 ? -29.812 -19.672 14.961 1 25.12 384 ALA B O 1
ATOM 6168 N N . ALA B 1 385 ? -30.5 -18.672 16.844 1 23.83 385 ALA B N 1
ATOM 6169 C CA . ALA B 1 385 ? -30.656 -19.797 17.766 1 23.83 385 ALA B CA 1
ATOM 6170 C C . ALA B 1 385 ? -31.672 -20.812 17.25 1 23.83 385 ALA B C 1
ATOM 6172 O O . ALA B 1 385 ? -32.656 -20.438 16.641 1 23.83 385 ALA B O 1
ATOM 6173 N N . PRO B 1 386 ? -31.266 -22.031 16.953 1 24.36 386 PRO B N 1
ATOM 6174 C CA . PRO B 1 386 ? -32.344 -22.969 16.703 1 24.36 386 PRO B CA 1
ATOM 6175 C C . PRO B 1 386 ? -33.5 -22.812 17.703 1 24.36 386 PRO B C 1
ATOM 6177 O O . PRO B 1 386 ? -33.2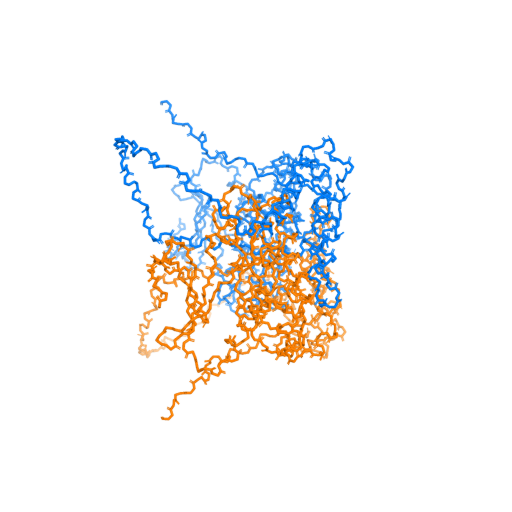81 -22.328 18.828 1 24.36 386 PRO B O 1
ATOM 6180 N N . PRO B 1 387 ? -34.781 -23.016 17.25 1 25.72 387 PRO B N 1
ATOM 6181 C CA . PRO B 1 387 ? -35.781 -23.219 18.297 1 25.72 387 PRO B CA 1
ATOM 6182 C C . PRO B 1 387 ? -35.406 -24.344 19.281 1 25.72 387 PRO B C 1
ATOM 6184 O O . PRO B 1 387 ? -34.688 -25.266 18.906 1 25.72 387 PRO B O 1
#

pLDDT: mean 73.86, std 25.54, range [17.28, 98.19]

Foldseek 3Di:
DFDKDFPAWDDDDPFFTKTWIATPVVRAIKIKTWGDPDPPPDPLVVFLVVLLVLCQVDPQVVLQAWDWDDWDDDPRIIMTITHDFDAFQLNVLVVVVLDADDCVLLVVLLVSLVSNLVVCVVSQKAQQADARRQWGDDPPPVPRNRIHGYDSSRMHGQVPQAFQDPTYDQLLADPLNLLRHGDGSVSVVSSSVQRSVCNRRSHGPQPDPDNLSRVVLCCLQPNDDDPVSLVRGPCNVQWFDPPDPQVLLLLLQVLVLVCQCVPPDPVRHDDPVSSCVGCNNVVVSCVVCCVPDPVNVVVVVVSVVVVVVVVVVVPPDDDPPDDDDDDDPDDDDDPDPPCPPDDDPPPVVVCVVVPPRDSNSSNPHDSPDPGHTDNHPDPPPPPDDDD/DFDKDFPAWDDDDPFFTKTWIATPVVRAIKIKTWGDPDPPPDPLVVFLVVLLVLCQVDPQVVLQAWDWDDWDDDPRIIMTITHDFDAFQLNVLVVVVLDADDCVQLVVLLVSLVSNLVVCVVSQKAQQADARRQWGDDPPPVPRNRIHGYDSSRMHGQVPQAFQDPTYDQLLADPLNLLRHGDGSVSVVSSSVQRSVCNRRSHGQQPDPDNLSRVCLCCLQPNDDDPVSLVRGPCNVQWFDPPDPQVLLLLLQVLVLVCQCVPPDPVRHDDPVSSCVGCNNVVVSCVVCCVPDPVNVVVVVVSVVVVVVVVVVVPPDDPPPDDDDDPDPDDDDDPDPPCPPPDDPPPVVVCVVVPCSDSNSSVPHDSPDPGHTDNHPDPPPPPDDDD

Solvent-accessible surface area (backbone atoms only — not comparable to full-atom values): 42870 Å² total; per-residue (Å²): 128,94,50,69,45,80,75,45,78,76,43,77,56,97,61,29,35,30,28,37,25,32,32,64,89,78,63,44,66,28,25,37,38,38,38,58,76,61,62,94,80,42,70,50,61,55,31,22,52,53,50,47,54,60,43,61,77,40,70,29,65,67,36,27,29,57,48,72,75,49,75,49,71,57,97,84,22,52,30,40,36,27,63,58,68,86,41,26,49,43,52,52,32,55,75,51,71,34,46,51,49,55,66,70,57,47,42,50,41,54,45,45,52,25,46,26,47,38,51,31,52,76,72,41,40,27,52,44,48,61,46,46,76,32,31,26,40,42,65,70,72,85,37,70,62,37,57,28,40,49,75,48,58,62,20,40,40,55,91,64,55,56,61,66,60,94,59,39,55,69,57,40,48,37,68,45,59,70,22,28,26,76,68,58,60,44,49,45,32,28,14,48,26,42,43,55,48,16,45,50,58,31,18,46,45,40,72,35,93,40,72,65,48,31,51,49,49,48,34,37,35,72,27,54,69,56,65,68,56,53,72,63,18,74,36,24,69,52,35,32,37,86,45,57,74,64,59,39,56,52,48,46,37,46,26,54,49,38,40,32,24,52,34,77,50,57,88,67,27,50,49,37,63,52,49,56,66,28,48,53,60,63,39,60,86,46,52,90,38,32,89,80,30,71,66,48,37,50,43,53,51,52,48,50,50,58,58,52,53,40,58,52,67,71,61,69,66,84,76,80,77,79,80,78,76,80,77,80,80,79,84,73,85,73,83,75,74,78,73,77,73,78,81,77,86,72,78,63,69,71,73,71,61,85,25,45,50,54,55,20,12,46,64,56,56,65,82,71,62,58,63,37,75,40,81,66,79,80,72,76,74,72,76,71,77,76,132,128,93,50,70,46,79,74,45,79,76,43,79,57,97,61,27,37,30,28,38,27,32,34,64,88,77,62,45,65,28,26,37,38,39,38,58,82,60,62,95,79,41,68,50,61,56,32,21,53,52,50,48,54,59,43,62,76,39,69,29,65,68,36,28,31,57,48,70,75,49,75,49,71,56,96,83,23,51,30,40,35,27,63,59,65,87,40,27,48,44,52,52,34,56,74,50,71,34,46,51,49,53,66,71,57,46,41,50,41,53,43,45,51,24,48,25,47,37,50,31,52,76,73,43,39,26,53,44,48,60,44,46,76,32,31,26,39,43,64,70,72,84,36,70,63,36,56,27,40,52,73,45,59,63,20,40,39,54,90,66,56,55,61,66,59,94,57,38,55,70,59,39,48,39,68,45,57,72,23,29,25,76,66,59,62,43,49,45,32,30,14,49,27,40,44,54,47,18,44,50,58,30,16,46,48,38,70,35,92,40,71,66,48,30,51,48,49,49,33,38,35,74,24,54,69,56,65,69,54,55,71,63,19,74,38,24,70,50,36,31,37,87,47,58,73,65,58,39,57,53,48,46,37,44,26,54,50,38,42,32,24,53,35,77,51,59,88,68,27,49,48,36,62,52,51,55,66,29,48,56,60,61,40,60,85,46,52,91,39,34,88,79,29,72,68,47,37,50,42,52,50,52,50,50,50,60,58,52,54,38,59,51,66,71,60,68,65,82,77,81,76,78,83,76,79,79,77,78,80,76,86,79,83,74,84,76,76,77,74,79,72,78,81,78,85,74,79,64,71,70,74,72,62,86,25,50,54,48,54,20,15,47,63,56,54,65,82,73,61,57,64,36,75,41,83,66,81,80,72,77,73,72,74,73,76,78,133

Secondary structure (DSSP, 8-state):
---EEEEEEEEE-SSEEEEEEEETTT--EEEEEEEP---TT-HHHHHHHHHHHHHHTS-TTTTTBPPEEEEEEETTEEEEEEE---EEHHHHHHHTTTPPPPHHHHHHHHHHHHHHHHHHHHTTEE-----GGGEEESSTTTSTT-EEE---TT-EEGGG--TT---S-GGG--HHHHTT----THHHHHHHHHHHHHHHHSS-S---SSHHHHHHHHHHHH-PPPHHHHHH-TTHHHHEE---HHHHHHHHHHHHHHHHHT-SSGGGSPPHHHHHHSHHHHTGGGGGGTTT-HHHHHHHHHHHHHHHHHHHHHH-----------------------------SS------------THHHHS--SS---EE-----GGGG-----/---EEEEEEEEE-SSEEEEEEEETTT--EEEEEEE----TT-HHHHHHHHHHHHHHTS-TGGGTBPPEEEEEEETTEEEEEEE---EEHHHHHHHTTTPPPPHHHHHHHHHHHHHHHHHHHHTTEE-----GGGEEESSTTTSTT-EEE---TT-EEGGG--TT---S-GGG--HHHHTT----THHHHHHHHHHHHHHHHSS-S---SSHHHHHHHHHHHH-PPPHHHHHH-TTHHHHEE---HHHHHHHHHHHHHHHHHT-SSGGGSPPHHHHHHSHHHHTGGGGGGTTT-HHHHHHHHHHHHHHHHHHHHHH-----------------------------SS------------THHHHS--SS---EE-----GGGG-----